Protein AF-A0A0W0YZQ9-F1 (afdb_monomer_lite)

Radius of gyration: 26.73 Å; chains: 1; bounding box: 66×62×94 Å

Structure (mmCIF, N/CA/C/O backbone):
data_AF-A0A0W0YZQ9-F1
#
_entry.id   AF-A0A0W0YZQ9-F1
#
loop_
_atom_site.group_PDB
_atom_site.id
_atom_site.type_symbol
_atom_site.label_atom_id
_atom_site.label_alt_id
_atom_site.label_comp_id
_atom_site.label_asym_id
_atom_site.label_entity_id
_atom_site.label_seq_id
_atom_site.pdbx_PDB_ins_code
_atom_site.Cartn_x
_atom_site.Cartn_y
_atom_site.Cartn_z
_atom_site.occupancy
_atom_site.B_iso_or_equiv
_atom_site.auth_seq_id
_atom_site.auth_comp_id
_atom_site.auth_asym_id
_atom_site.auth_atom_id
_atom_site.pdbx_PDB_model_num
ATOM 1 N N . MET A 1 1 ? 26.804 -12.528 19.135 1.00 34.50 1 MET A N 1
ATOM 2 C CA . MET A 1 1 ? 25.539 -12.558 18.373 1.00 34.50 1 MET A CA 1
ATOM 3 C C . MET A 1 1 ? 25.512 -13.865 17.592 1.00 34.50 1 MET A C 1
ATOM 5 O O . MET A 1 1 ? 26.188 -13.967 16.579 1.00 34.50 1 MET A O 1
ATOM 9 N N . GLN A 1 2 ? 24.876 -14.914 18.119 1.00 34.59 2 GLN A N 1
ATOM 10 C CA . GLN A 1 2 ? 24.667 -16.141 17.343 1.00 34.59 2 GLN A CA 1
ATOM 11 C C . GLN A 1 2 ? 23.458 -15.893 16.443 1.00 34.59 2 GLN A C 1
ATOM 13 O O . GLN A 1 2 ? 22.383 -15.589 16.950 1.00 34.59 2 GLN A O 1
ATOM 18 N N . ALA A 1 3 ? 23.655 -15.943 15.126 1.00 46.53 3 ALA A N 1
ATOM 19 C CA . ALA A 1 3 ? 22.552 -15.868 14.177 1.00 46.53 3 ALA A CA 1
ATOM 20 C C . ALA A 1 3 ? 21.591 -17.038 14.438 1.00 46.53 3 ALA A C 1
ATOM 22 O O . ALA A 1 3 ? 22.025 -18.193 14.493 1.00 46.53 3 ALA A O 1
ATOM 23 N N . ASP A 1 4 ? 20.309 -16.727 14.636 1.00 61.75 4 ASP A N 1
ATOM 24 C CA . ASP A 1 4 ? 19.270 -17.720 14.893 1.00 61.75 4 ASP A CA 1
ATOM 25 C C . ASP A 1 4 ? 19.218 -18.721 13.722 1.00 61.75 4 ASP A C 1
ATOM 27 O O . ASP A 1 4 ? 19.360 -18.365 12.548 1.00 61.75 4 ASP A O 1
ATOM 31 N N . LYS A 1 5 ? 19.007 -20.001 14.034 1.00 60.22 5 LYS A N 1
ATOM 32 C CA . LYS A 1 5 ? 18.824 -21.084 13.059 1.00 60.22 5 LYS A CA 1
ATOM 33 C C . LYS A 1 5 ? 17.755 -20.723 12.021 1.00 60.22 5 LYS A C 1
ATOM 35 O O . LYS A 1 5 ? 17.887 -21.100 10.858 1.00 60.22 5 LYS A O 1
ATOM 40 N N . LYS A 1 6 ? 16.726 -19.965 12.421 1.00 59.31 6 LYS A N 1
ATOM 41 C CA . LYS A 1 6 ? 15.683 -19.440 11.525 1.00 59.31 6 LYS A CA 1
ATOM 42 C C . LYS A 1 6 ? 16.251 -18.519 10.436 1.00 59.31 6 LYS A C 1
ATOM 44 O O . LYS A 1 6 ? 15.905 -18.681 9.268 1.00 59.31 6 LYS A O 1
ATOM 49 N N . THR A 1 7 ? 17.175 -17.624 10.786 1.00 59.84 7 THR A N 1
ATOM 50 C CA . THR A 1 7 ? 17.817 -16.680 9.855 1.00 59.84 7 THR A CA 1
ATOM 51 C C . THR A 1 7 ? 18.634 -17.409 8.786 1.00 59.84 7 THR A C 1
ATOM 53 O O . THR A 1 7 ? 18.554 -17.071 7.606 1.00 59.84 7 THR A O 1
ATOM 56 N N . TRP A 1 8 ? 19.367 -18.461 9.166 1.00 63.31 8 TRP A N 1
ATOM 57 C CA . TRP A 1 8 ? 20.135 -19.278 8.217 1.00 63.31 8 TRP A CA 1
ATOM 58 C C . TRP A 1 8 ? 19.256 -20.084 7.263 1.00 63.31 8 TRP A C 1
ATOM 60 O O . TRP A 1 8 ? 19.594 -20.212 6.089 1.00 63.31 8 TRP A O 1
ATOM 70 N N . VAL A 1 9 ? 18.121 -20.601 7.741 1.00 64.88 9 VAL A N 1
ATOM 71 C CA . VAL A 1 9 ? 17.151 -21.303 6.887 1.00 64.88 9 VAL A CA 1
ATOM 72 C C . VAL A 1 9 ? 16.565 -20.350 5.845 1.00 64.88 9 VAL A C 1
ATOM 74 O O . VAL A 1 9 ? 16.482 -20.717 4.676 1.00 64.88 9 VAL A O 1
ATOM 77 N N . VAL A 1 10 ? 16.233 -19.114 6.229 1.00 62.34 10 VAL A N 1
ATOM 78 C CA . VAL A 1 10 ? 15.748 -18.088 5.291 1.00 62.34 10 VAL A CA 1
ATOM 79 C C . VAL A 1 10 ? 16.816 -17.722 4.258 1.00 62.34 10 VAL A C 1
ATOM 81 O O . VAL A 1 10 ? 16.522 -17.666 3.065 1.00 62.34 10 VAL A O 1
ATOM 84 N N . ALA A 1 11 ? 18.060 -17.509 4.691 1.00 63.03 11 ALA A N 1
ATOM 85 C CA . ALA A 1 11 ? 19.163 -17.197 3.785 1.00 63.03 11 ALA A CA 1
ATOM 86 C C . ALA A 1 11 ? 19.431 -18.349 2.800 1.00 63.03 11 ALA A C 1
ATOM 88 O O . ALA A 1 11 ? 19.593 -18.111 1.605 1.00 63.03 11 ALA A O 1
ATOM 89 N N . LEU A 1 12 ? 19.406 -19.600 3.275 1.00 67.12 12 LEU A N 1
ATOM 90 C CA . LEU A 1 12 ? 19.560 -20.791 2.437 1.00 67.12 12 LEU A CA 1
ATOM 91 C C . LEU A 1 12 ? 18.427 -20.915 1.413 1.00 67.12 12 LEU A C 1
ATOM 93 O O . LEU A 1 12 ? 18.679 -21.230 0.253 1.00 67.12 12 LEU A O 1
ATOM 97 N N . ILE A 1 13 ? 17.191 -20.627 1.822 1.00 67.75 13 ILE A N 1
ATOM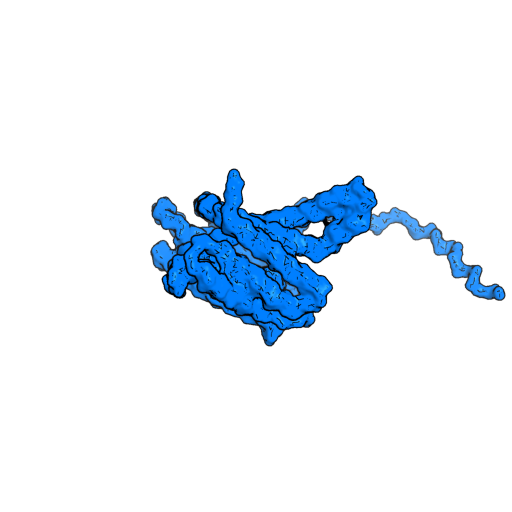 98 C CA . ILE A 1 13 ? 16.046 -20.553 0.917 1.00 67.75 13 ILE A CA 1
ATOM 99 C C . ILE A 1 13 ? 16.277 -19.474 -0.149 1.00 67.75 13 ILE A C 1
ATOM 101 O O . ILE A 1 13 ? 16.127 -19.759 -1.333 1.00 67.75 13 ILE A O 1
ATOM 105 N N . GLY A 1 14 ? 16.703 -18.270 0.243 1.00 64.06 14 GLY A N 1
ATOM 106 C CA . GLY A 1 14 ? 17.034 -17.195 -0.694 1.00 64.06 14 GLY A CA 1
ATOM 107 C C . GLY A 1 14 ? 18.094 -17.606 -1.721 1.00 64.06 14 GLY A C 1
ATOM 108 O O . GLY A 1 14 ? 17.944 -17.313 -2.904 1.00 64.06 14 GLY A O 1
ATOM 109 N N . VAL A 1 15 ? 19.118 -18.355 -1.295 1.00 67.38 15 VAL A N 1
ATOM 110 C CA . VAL A 1 15 ? 20.154 -18.916 -2.180 1.00 67.38 15 VAL A CA 1
ATOM 111 C C . VAL A 1 15 ? 19.581 -19.954 -3.141 1.00 67.38 15 VAL A C 1
ATOM 113 O O . VAL A 1 15 ? 19.815 -19.848 -4.341 1.00 67.38 15 VAL A O 1
ATOM 116 N N . ILE A 1 16 ? 18.817 -20.934 -2.645 1.00 69.50 16 ILE A N 1
ATOM 117 C CA . ILE A 1 16 ? 18.182 -21.957 -3.491 1.00 69.50 16 ILE A CA 1
ATOM 118 C C . ILE A 1 16 ? 17.328 -21.274 -4.553 1.00 69.50 16 ILE A C 1
ATOM 120 O O . ILE A 1 16 ? 17.437 -21.577 -5.735 1.00 69.50 16 ILE A O 1
ATOM 124 N N . VAL A 1 17 ? 16.518 -20.305 -4.151 1.00 67.06 17 VAL A N 1
ATOM 125 C CA . VAL A 1 17 ? 15.610 -19.638 -5.070 1.00 67.06 17 VAL A CA 1
ATOM 126 C C . VAL A 1 17 ? 16.352 -18.761 -6.082 1.00 67.06 17 VAL A C 1
ATOM 128 O O . VAL A 1 17 ? 15.996 -18.765 -7.258 1.00 67.06 17 VAL A O 1
ATOM 131 N N . ALA A 1 18 ? 17.416 -18.070 -5.670 1.00 66.00 18 ALA A N 1
ATOM 132 C CA . ALA A 1 18 ? 18.263 -17.319 -6.589 1.00 66.00 18 ALA A CA 1
ATOM 133 C C . ALA A 1 18 ? 18.949 -18.233 -7.618 1.00 66.00 18 ALA A C 1
ATOM 135 O O . ALA A 1 18 ? 19.001 -17.890 -8.795 1.00 66.00 18 ALA A O 1
ATOM 136 N N . LEU A 1 19 ? 19.415 -19.416 -7.205 1.00 68.62 19 LEU A N 1
ATOM 137 C CA . LEU A 1 19 ? 19.998 -20.409 -8.112 1.00 68.62 19 LEU A CA 1
ATOM 138 C C . LEU A 1 19 ? 18.973 -20.937 -9.119 1.00 68.62 19 LEU A C 1
ATOM 140 O O . LEU A 1 19 ? 19.296 -21.074 -10.294 1.00 68.62 19 LEU A O 1
ATOM 144 N N . ILE A 1 20 ? 17.740 -21.198 -8.679 1.00 68.75 20 ILE A N 1
ATOM 145 C CA . ILE A 1 20 ? 16.656 -21.660 -9.552 1.00 68.75 20 ILE A CA 1
ATOM 146 C C . ILE A 1 20 ? 16.250 -20.547 -10.540 1.00 68.75 20 ILE A C 1
ATOM 148 O O . ILE A 1 20 ? 16.081 -20.825 -11.723 1.00 68.75 20 ILE A O 1
ATOM 152 N N . TYR A 1 21 ? 16.168 -19.286 -10.094 1.00 67.44 21 TYR A N 1
ATOM 153 C CA . TYR A 1 21 ? 15.910 -18.132 -10.967 1.00 67.44 21 TYR A CA 1
ATOM 154 C C . TYR A 1 21 ? 17.019 -17.929 -12.007 1.00 67.44 21 TYR A C 1
ATOM 156 O O . TYR A 1 21 ? 16.745 -17.680 -13.176 1.00 67.44 21 TYR A O 1
ATOM 164 N N . VAL A 1 22 ? 18.284 -18.051 -11.597 1.00 66.38 22 VAL A N 1
ATOM 165 C CA . VAL A 1 22 ? 19.427 -17.958 -12.512 1.00 66.38 22 VAL A CA 1
ATOM 166 C C . VAL A 1 22 ? 19.432 -19.107 -13.509 1.00 66.38 22 VAL A C 1
ATOM 168 O O . VAL A 1 22 ? 19.624 -18.860 -14.695 1.00 66.38 22 VAL A O 1
ATOM 171 N N . ALA A 1 23 ? 19.204 -20.342 -13.057 1.00 65.31 23 ALA A N 1
ATOM 172 C CA . ALA A 1 23 ? 19.120 -21.498 -13.943 1.00 65.31 23 ALA A CA 1
ATOM 173 C C . ALA A 1 23 ? 18.027 -21.301 -14.999 1.00 65.31 23 ALA A C 1
ATOM 175 O O . ALA A 1 23 ? 18.260 -21.584 -16.167 1.00 65.31 23 ALA A O 1
ATOM 176 N N . ASP A 1 24 ? 16.881 -20.747 -14.607 1.00 67.44 24 ASP A N 1
ATOM 177 C CA . ASP A 1 24 ? 15.819 -20.400 -15.542 1.00 67.44 24 ASP A CA 1
ATOM 178 C C . ASP A 1 24 ? 16.241 -19.339 -16.566 1.00 67.44 24 ASP A C 1
ATOM 180 O O . ASP A 1 24 ? 16.160 -19.550 -17.776 1.00 67.44 24 ASP A O 1
ATOM 184 N N . ALA A 1 25 ? 16.769 -18.215 -16.073 1.00 63.66 25 ALA A N 1
ATOM 185 C CA . ALA A 1 25 ? 17.209 -17.105 -16.907 1.00 63.66 25 ALA A CA 1
ATOM 186 C C . ALA A 1 25 ? 18.326 -17.506 -17.886 1.00 63.66 25 ALA A C 1
ATOM 188 O O . ALA A 1 25 ? 18.402 -16.955 -18.979 1.00 63.66 25 ALA A O 1
ATOM 189 N N . MET A 1 26 ? 19.193 -18.453 -17.509 1.00 62.22 26 MET A N 1
ATOM 190 C CA . MET A 1 26 ? 20.260 -18.965 -18.378 1.00 62.22 26 MET A CA 1
ATOM 191 C C . MET A 1 26 ? 19.780 -20.015 -19.382 1.00 62.22 26 MET A C 1
ATOM 193 O O . MET A 1 26 ? 20.421 -20.186 -20.415 1.00 62.22 26 MET A O 1
ATOM 197 N N . LEU A 1 27 ? 18.698 -20.735 -19.083 1.00 63.75 27 LEU A N 1
ATOM 198 C CA . LEU A 1 27 ? 18.147 -21.770 -19.961 1.00 63.75 27 LEU A CA 1
ATOM 199 C C . LEU A 1 27 ? 17.046 -21.235 -20.891 1.00 63.75 27 LEU A C 1
ATOM 201 O O . LEU A 1 27 ? 16.502 -22.013 -21.671 1.00 63.75 27 LEU A O 1
ATOM 205 N N . GLU A 1 28 ? 16.715 -19.938 -20.800 1.00 61.34 28 GLU A N 1
ATOM 206 C CA . GLU A 1 28 ? 15.609 -19.284 -21.525 1.00 61.34 28 GLU A CA 1
ATOM 207 C C . GLU A 1 28 ? 14.279 -20.043 -21.383 1.00 61.34 28 GLU A C 1
ATOM 209 O O . GLU A 1 28 ? 13.400 -20.001 -22.245 1.00 61.34 28 GLU A O 1
ATOM 214 N N . LEU A 1 29 ? 14.116 -20.767 -20.274 1.00 57.78 29 LEU A N 1
ATOM 215 C CA . LEU A 1 29 ? 12.948 -21.592 -20.026 1.00 57.78 29 LEU A CA 1
ATOM 216 C C . LEU A 1 29 ? 11.826 -20.703 -19.500 1.00 57.78 29 LEU A C 1
ATOM 218 O O . LEU A 1 29 ? 11.385 -20.911 -18.388 1.00 57.78 29 LEU A O 1
ATOM 222 N N . GLU A 1 30 ? 11.285 -19.768 -20.287 1.00 55.53 30 GLU A N 1
ATOM 223 C CA . GLU A 1 30 ? 10.232 -18.817 -19.854 1.00 55.53 30 GLU A CA 1
ATOM 224 C C . GLU A 1 30 ? 9.111 -19.458 -18.995 1.00 55.53 30 GLU A C 1
ATOM 226 O O . GLU A 1 30 ? 8.541 -18.826 -18.108 1.00 55.53 30 GLU A O 1
ATOM 231 N N . SER A 1 31 ? 8.843 -20.752 -19.212 1.00 52.88 31 SER A N 1
ATOM 232 C CA . SER A 1 31 ? 7.985 -21.621 -18.401 1.00 52.88 31 SER A CA 1
ATOM 233 C C . SER A 1 31 ? 8.349 -21.811 -16.906 1.00 52.88 31 SER A C 1
ATOM 235 O O . SER A 1 31 ? 7.460 -22.096 -16.101 1.00 52.88 31 SER A O 1
ATOM 237 N N . PHE A 1 32 ? 9.615 -21.699 -16.499 1.00 52.09 32 PHE A N 1
ATOM 238 C CA . PHE A 1 32 ? 10.093 -22.020 -15.153 1.00 52.09 32 PHE A CA 1
ATOM 239 C C . PHE A 1 32 ? 10.020 -20.808 -14.220 1.00 52.09 32 PHE A C 1
ATOM 241 O O . PHE A 1 32 ? 9.746 -21.003 -13.037 1.00 52.09 32 PHE A O 1
ATOM 248 N N . ILE A 1 33 ? 10.090 -19.567 -14.728 1.00 56.03 33 ILE A N 1
ATOM 249 C CA . ILE A 1 33 ? 9.722 -18.336 -13.995 1.00 56.03 33 ILE A CA 1
ATOM 250 C C . ILE A 1 33 ? 8.353 -18.518 -13.319 1.00 56.03 33 ILE A C 1
ATOM 252 O O . ILE A 1 33 ? 8.163 -18.079 -12.185 1.00 56.03 33 ILE A O 1
ATOM 256 N N . PHE A 1 34 ? 7.420 -19.245 -13.947 1.00 54.91 34 PHE A N 1
ATOM 257 C CA . PHE A 1 34 ? 6.090 -19.539 -13.394 1.00 54.91 34 PHE A CA 1
ATOM 258 C C . PHE A 1 34 ? 6.078 -20.548 -12.242 1.00 54.91 34 PHE A C 1
ATOM 260 O O . PHE A 1 34 ? 5.062 -20.679 -11.569 1.00 54.91 34 PHE A O 1
ATOM 267 N N . VAL A 1 35 ? 7.179 -21.251 -11.994 1.00 53.91 35 VAL A N 1
ATOM 268 C CA . VAL A 1 35 ? 7.390 -22.098 -10.811 1.00 53.91 35 VAL A CA 1
ATOM 269 C C . VAL A 1 35 ? 8.206 -21.328 -9.775 1.00 53.91 35 VAL A C 1
ATOM 271 O O . VAL A 1 35 ? 7.839 -21.285 -8.603 1.00 53.91 35 VAL A O 1
ATOM 274 N N . VAL A 1 36 ? 9.270 -20.650 -10.210 1.00 60.22 36 VAL A N 1
ATOM 275 C CA . VAL A 1 36 ? 10.179 -19.890 -9.342 1.00 60.22 36 VAL A CA 1
ATOM 276 C C . VAL A 1 36 ? 9.469 -18.750 -8.638 1.00 60.22 36 VAL A C 1
ATOM 278 O O . VAL A 1 36 ? 9.679 -18.535 -7.451 1.00 60.22 36 VAL A O 1
ATOM 281 N N . PHE A 1 37 ? 8.604 -18.030 -9.339 1.00 65.19 37 PHE A N 1
ATOM 282 C CA . PHE A 1 37 ? 7.939 -16.844 -8.824 1.00 65.19 37 PHE A CA 1
ATOM 283 C C . PHE A 1 37 ? 6.867 -17.123 -7.758 1.00 65.19 37 PHE A C 1
ATOM 285 O O . PHE A 1 37 ? 6.907 -16.496 -6.698 1.00 65.19 37 PHE A O 1
ATOM 292 N N . PRO A 1 38 ? 5.936 -18.076 -7.940 1.00 61.69 38 PRO A N 1
ATOM 293 C CA . PRO A 1 38 ? 5.066 -18.488 -6.845 1.00 61.69 38 PRO A CA 1
ATOM 294 C C . PRO A 1 38 ? 5.829 -19.170 -5.703 1.00 61.69 38 PRO A C 1
ATOM 296 O O . PRO A 1 38 ? 5.443 -19.017 -4.549 1.00 61.69 38 PRO A O 1
ATOM 299 N N . VAL A 1 39 ? 6.945 -19.855 -5.965 1.00 62.31 39 VAL A N 1
ATOM 300 C CA . VAL A 1 39 ? 7.809 -20.352 -4.883 1.00 62.31 39 VAL A CA 1
ATOM 301 C C . VAL A 1 39 ? 8.454 -19.181 -4.125 1.00 62.31 39 VAL A C 1
ATOM 303 O O . VAL A 1 39 ? 8.371 -19.149 -2.904 1.00 62.31 39 VAL A O 1
ATOM 306 N N . LEU A 1 40 ? 8.987 -18.168 -4.814 1.00 65.69 40 LEU A N 1
ATOM 307 C CA . LEU A 1 40 ? 9.531 -16.922 -4.248 1.00 65.69 40 LEU A CA 1
ATOM 308 C C . LEU A 1 40 ? 8.522 -16.212 -3.342 1.00 65.69 40 LEU A C 1
ATOM 310 O O . LEU A 1 40 ? 8.810 -15.922 -2.183 1.00 65.69 40 LEU A O 1
ATOM 314 N N . VAL A 1 41 ? 7.336 -15.930 -3.881 1.00 71.00 41 VAL A N 1
ATOM 315 C CA . VAL A 1 41 ? 6.275 -15.198 -3.180 1.00 71.00 41 VAL A CA 1
ATOM 316 C C . VAL A 1 41 ? 5.688 -16.050 -2.055 1.00 71.00 41 VAL A C 1
ATOM 318 O O . VAL A 1 41 ? 5.433 -15.544 -0.965 1.00 71.00 41 VAL A O 1
ATOM 321 N N . GLY A 1 42 ? 5.541 -17.357 -2.270 1.00 65.12 42 GLY A N 1
ATOM 322 C CA . GLY A 1 42 ? 5.069 -18.286 -1.249 1.00 65.12 42 GLY A CA 1
ATOM 323 C C . GLY A 1 42 ? 6.064 -18.422 -0.102 1.00 65.12 42 GLY A C 1
ATOM 324 O O . GLY A 1 42 ? 5.676 -18.478 1.060 1.00 65.12 42 GLY A O 1
ATOM 325 N N . LEU A 1 43 ? 7.359 -18.398 -0.393 1.00 68.56 43 LEU A N 1
ATOM 326 C CA . LEU A 1 43 ? 8.392 -18.393 0.633 1.00 68.56 43 LEU A CA 1
ATOM 327 C C . LEU A 1 43 ? 8.450 -17.051 1.356 1.00 68.56 43 LEU A C 1
ATOM 329 O O . LEU A 1 43 ? 8.495 -17.055 2.577 1.00 68.56 43 LEU A O 1
ATOM 333 N N . LEU A 1 44 ? 8.345 -15.915 0.657 1.00 68.25 44 LEU A N 1
ATOM 334 C CA . LEU A 1 44 ? 8.200 -14.599 1.293 1.00 68.25 44 LEU A CA 1
ATOM 335 C C . LEU A 1 44 ? 7.060 -14.611 2.322 1.00 68.25 44 LEU A C 1
ATOM 337 O O . LEU A 1 44 ? 7.243 -14.191 3.466 1.00 68.25 44 LEU A O 1
ATOM 341 N N . PHE A 1 45 ? 5.904 -15.147 1.927 1.00 72.31 45 PHE A N 1
ATOM 342 C CA . PHE A 1 45 ? 4.748 -15.261 2.806 1.00 72.31 45 PHE A CA 1
ATOM 343 C C . PHE A 1 45 ? 5.047 -16.211 3.952 1.00 72.31 45 PHE A C 1
ATOM 345 O O . PHE A 1 45 ? 4.941 -15.799 5.092 1.00 72.31 45 PHE A O 1
ATOM 352 N N . ALA A 1 46 ? 5.507 -17.436 3.704 1.00 65.75 46 ALA A N 1
ATOM 353 C CA . ALA A 1 46 ? 5.800 -18.391 4.773 1.00 65.75 46 ALA A CA 1
ATOM 354 C C . ALA A 1 46 ? 6.830 -17.865 5.790 1.00 65.75 46 ALA A C 1
ATOM 356 O O . ALA A 1 46 ? 6.698 -18.119 6.984 1.00 65.75 46 ALA A O 1
ATOM 357 N N . LEU A 1 47 ? 7.834 -17.120 5.328 1.00 66.00 47 LEU A N 1
ATOM 358 C CA . LEU A 1 47 ? 8.914 -16.606 6.164 1.00 66.00 47 LEU A CA 1
ATOM 359 C C . LEU A 1 47 ? 8.474 -15.429 7.036 1.00 66.00 47 LEU A C 1
ATOM 361 O O . LEU A 1 47 ? 8.959 -15.293 8.149 1.00 66.00 47 LEU A O 1
ATOM 365 N N . SER A 1 48 ? 7.529 -14.605 6.579 1.00 63.69 48 SER A N 1
ATOM 366 C CA . SER A 1 48 ? 7.008 -13.443 7.329 1.00 63.69 48 SER A CA 1
ATOM 367 C C . SER A 1 48 ? 6.279 -13.747 8.648 1.00 63.69 48 SER A C 1
ATOM 369 O O . SER A 1 48 ? 5.806 -12.822 9.308 1.00 63.69 48 SER A O 1
ATOM 371 N N . TYR A 1 49 ? 6.224 -15.012 9.070 1.00 67.44 49 TYR A N 1
ATOM 372 C CA . TYR A 1 49 ? 5.567 -15.453 10.298 1.00 67.44 49 TYR A CA 1
ATOM 373 C C . TYR A 1 49 ? 6.560 -15.945 11.340 1.00 67.44 49 TYR A C 1
ATOM 375 O O . TYR A 1 49 ? 7.426 -16.772 11.056 1.00 67.44 49 TYR A O 1
ATOM 383 N N . ASP A 1 50 ? 6.326 -15.557 12.592 1.00 60.31 50 ASP A N 1
ATOM 384 C CA . ASP A 1 50 ? 7.030 -16.113 13.744 1.00 60.31 50 ASP A CA 1
ATOM 385 C C . ASP A 1 50 ? 6.246 -17.287 14.377 1.00 60.31 50 ASP A C 1
ATOM 387 O O . ASP A 1 50 ? 5.765 -17.228 15.505 1.00 60.31 50 ASP A O 1
ATOM 391 N N . GLY A 1 51 ? 6.110 -18.394 13.633 1.00 56.88 51 GLY A N 1
ATOM 392 C CA . GLY A 1 51 ? 5.868 -19.730 14.204 1.00 56.88 51 GLY A CA 1
ATOM 393 C C . GLY A 1 51 ? 4.438 -20.319 14.289 1.00 56.88 51 GLY A C 1
ATOM 394 O O . GLY A 1 51 ? 3.426 -19.662 14.082 1.00 56.88 51 GLY A O 1
ATOM 395 N N . LYS A 1 52 ? 4.450 -21.627 14.640 1.00 48.56 52 LYS A N 1
ATOM 396 C CA . LYS A 1 52 ? 3.412 -22.688 14.780 1.00 48.56 52 LYS A CA 1
ATOM 397 C C . LYS A 1 52 ? 2.564 -23.019 13.531 1.00 48.56 52 LYS A C 1
ATOM 399 O O . LYS A 1 52 ? 1.958 -22.168 12.905 1.00 48.56 52 LYS A O 1
ATOM 404 N N . ASN A 1 53 ? 2.493 -24.323 13.221 1.00 53.75 53 ASN A N 1
ATOM 405 C CA . ASN A 1 53 ? 1.899 -24.939 12.017 1.00 53.75 53 ASN A CA 1
ATOM 406 C C . ASN A 1 53 ? 2.617 -24.628 10.694 1.00 53.75 53 ASN A C 1
ATOM 408 O O . ASN A 1 53 ? 1.992 -24.339 9.674 1.00 53.75 53 ASN A O 1
ATOM 412 N N . ASN A 1 54 ? 3.943 -24.796 10.700 1.00 67.62 54 ASN A N 1
ATOM 413 C CA . ASN A 1 54 ? 4.823 -24.524 9.560 1.00 67.62 54 ASN A CA 1
ATOM 414 C C . ASN A 1 54 ? 4.371 -25.188 8.249 1.00 67.62 54 ASN A C 1
ATOM 416 O O . ASN A 1 54 ? 4.549 -24.592 7.195 1.00 67.62 54 ASN A O 1
ATOM 420 N N . LEU A 1 55 ? 3.776 -26.389 8.288 1.00 70.06 55 LEU A N 1
ATOM 421 C CA . LEU A 1 55 ? 3.349 -27.080 7.065 1.00 70.06 55 LEU A CA 1
ATOM 422 C C . LEU A 1 55 ? 2.080 -26.472 6.455 1.00 70.06 55 LEU A C 1
ATOM 424 O O . LEU A 1 55 ? 2.047 -26.229 5.254 1.00 70.06 55 LEU A O 1
ATOM 428 N N . GLN A 1 56 ? 1.049 -26.212 7.267 1.00 74.38 56 GLN A N 1
ATOM 429 C CA . GLN A 1 56 ? -0.187 -25.579 6.793 1.00 74.38 56 GLN A CA 1
ATOM 430 C C . GLN A 1 56 ? 0.101 -24.171 6.274 1.00 74.38 56 GLN A C 1
ATOM 432 O O . GLN A 1 56 ? -0.422 -23.793 5.231 1.00 74.38 56 GLN A O 1
ATOM 437 N N . LEU A 1 57 ? 0.952 -23.428 6.985 1.00 76.81 57 LEU A N 1
ATOM 438 C CA . LEU A 1 57 ? 1.404 -22.107 6.577 1.00 76.81 57 LEU A CA 1
ATOM 439 C C . LEU A 1 57 ? 2.186 -22.161 5.261 1.00 76.81 57 LEU A C 1
ATOM 441 O O . LEU A 1 57 ? 1.889 -21.413 4.343 1.00 76.81 57 LEU A O 1
ATOM 445 N N . LEU A 1 58 ? 3.159 -23.066 5.140 1.00 76.88 58 LEU A N 1
ATOM 446 C CA . LEU A 1 58 ? 3.928 -23.223 3.907 1.00 76.88 58 LEU A CA 1
ATOM 447 C C . LEU A 1 58 ? 3.015 -23.586 2.729 1.00 76.88 58 LEU A C 1
ATOM 449 O O . LEU A 1 58 ? 3.118 -22.986 1.662 1.00 76.88 58 LEU A O 1
ATOM 453 N N . ALA A 1 59 ? 2.097 -24.533 2.930 1.00 77.38 59 ALA A N 1
ATOM 454 C CA . ALA A 1 59 ? 1.162 -24.969 1.901 1.00 77.38 59 ALA A CA 1
ATOM 455 C C . ALA A 1 59 ? 0.196 -23.850 1.484 1.00 77.38 59 ALA A C 1
ATOM 457 O O . ALA A 1 59 ? 0.004 -23.633 0.288 1.00 77.38 59 ALA A O 1
ATOM 458 N N . SER A 1 60 ? -0.384 -23.114 2.439 1.00 83.06 60 SER A N 1
ATOM 459 C CA . SER A 1 60 ? -1.280 -21.993 2.140 1.00 83.06 60 SER A CA 1
ATOM 460 C C . SER A 1 60 ? -0.531 -20.839 1.474 1.00 83.06 60 SER A C 1
ATOM 462 O O . SER A 1 60 ? -1.043 -20.277 0.513 1.00 83.06 60 SER A O 1
ATOM 464 N N . SER A 1 61 ? 0.695 -20.528 1.903 1.00 83.88 61 SER A N 1
ATOM 465 C CA . SER A 1 61 ? 1.539 -19.516 1.268 1.00 83.88 61 SER A CA 1
ATOM 466 C C . SER A 1 61 ? 1.868 -19.866 -0.180 1.00 83.88 61 SER A C 1
ATOM 468 O O . SER A 1 61 ? 1.721 -19.020 -1.058 1.00 83.88 61 SER A O 1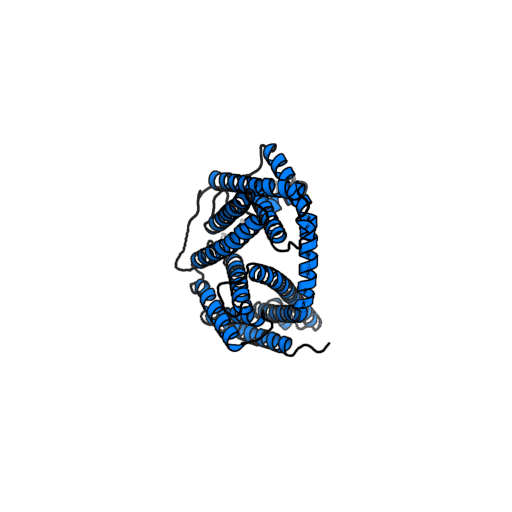
ATOM 470 N N . ILE A 1 62 ? 2.277 -21.113 -0.449 1.00 78.81 62 ILE A N 1
ATOM 471 C CA . ILE A 1 62 ? 2.542 -21.588 -1.815 1.00 78.81 62 ILE A CA 1
ATOM 472 C C . ILE A 1 62 ? 1.259 -21.537 -2.643 1.00 78.81 62 ILE A C 1
ATOM 474 O O . ILE A 1 62 ? 1.283 -21.055 -3.770 1.00 78.81 62 ILE A O 1
ATOM 478 N N . PHE A 1 63 ? 0.127 -21.980 -2.091 1.00 81.62 63 PHE A N 1
ATOM 479 C CA . PHE A 1 63 ? -1.158 -21.918 -2.784 1.00 81.62 63 PHE A CA 1
ATOM 480 C C . PHE A 1 63 ? -1.552 -20.480 -3.143 1.00 81.62 63 PHE A C 1
ATOM 482 O O . PHE A 1 63 ? -1.892 -20.199 -4.290 1.00 81.62 63 PHE A O 1
ATOM 489 N N . VAL A 1 64 ? -1.467 -19.549 -2.192 1.00 85.62 64 VAL A N 1
ATOM 490 C CA . VAL A 1 64 ? -1.777 -18.136 -2.436 1.00 85.62 64 VAL A CA 1
ATOM 491 C C . VAL A 1 64 ? -0.818 -17.547 -3.466 1.00 85.62 64 VAL A C 1
ATOM 493 O O . VAL A 1 64 ? -1.251 -16.844 -4.375 1.00 85.62 64 VAL A O 1
ATOM 496 N N . ALA A 1 65 ? 0.468 -17.868 -3.383 1.00 82.25 65 ALA A N 1
ATOM 497 C CA . ALA A 1 65 ? 1.449 -17.411 -4.351 1.00 82.25 65 ALA A CA 1
ATOM 498 C C . ALA A 1 65 ? 1.204 -17.977 -5.757 1.00 82.25 65 ALA A C 1
ATOM 500 O O . ALA A 1 65 ? 1.331 -17.245 -6.736 1.00 82.25 65 ALA A O 1
ATOM 501 N N . LEU A 1 66 ? 0.771 -19.238 -5.871 1.00 78.44 66 LEU A N 1
ATOM 502 C CA . LEU A 1 66 ? 0.320 -19.832 -7.132 1.00 78.44 66 LEU A CA 1
ATOM 503 C C . LEU A 1 66 ? -0.861 -19.050 -7.710 1.00 78.44 66 LEU A C 1
ATOM 505 O O . LEU A 1 66 ? -0.812 -18.661 -8.876 1.00 78.44 66 LEU A O 1
ATOM 509 N N . VAL A 1 67 ? -1.877 -18.742 -6.898 1.00 82.62 67 VAL A N 1
ATOM 510 C CA . VAL A 1 67 ? -3.016 -17.912 -7.326 1.00 82.62 67 VAL A CA 1
ATOM 511 C C . VAL A 1 67 ? -2.541 -16.537 -7.802 1.00 82.62 67 VAL A C 1
ATOM 513 O O . VAL A 1 67 ? -2.947 -16.093 -8.879 1.00 82.62 67 VAL A O 1
ATOM 516 N N . LEU A 1 68 ? -1.647 -15.892 -7.049 1.00 81.38 68 LEU A N 1
ATOM 517 C CA . LEU A 1 68 ? -1.059 -14.594 -7.386 1.00 81.38 68 LEU A CA 1
ATOM 518 C C . LEU A 1 68 ? -0.193 -14.634 -8.648 1.00 81.38 68 LEU A C 1
ATOM 520 O O . LEU A 1 68 ? -0.084 -13.618 -9.319 1.00 81.38 68 LEU A O 1
ATOM 524 N N . SER A 1 69 ? 0.379 -15.780 -9.014 1.00 76.19 69 SER A N 1
ATOM 525 C CA . SER A 1 69 ? 1.206 -15.919 -10.220 1.00 76.19 69 SER A CA 1
ATOM 526 C C . SER A 1 69 ? 0.404 -16.062 -11.522 1.00 76.19 69 SER A C 1
ATOM 528 O O . SER A 1 69 ? 0.948 -15.835 -12.600 1.00 76.19 69 SER A O 1
ATOM 530 N N . VAL A 1 70 ? -0.895 -16.386 -11.464 1.00 74.56 70 VAL A N 1
ATOM 531 C CA . VAL A 1 70 ? -1.736 -16.578 -12.667 1.00 74.56 70 VAL A CA 1
ATOM 532 C C . VAL A 1 70 ? -1.754 -15.356 -13.602 1.00 74.56 70 VAL A C 1
ATOM 534 O O . VAL A 1 70 ? -1.604 -15.549 -14.809 1.00 74.56 70 VAL A O 1
ATOM 537 N N . PRO A 1 71 ? -1.874 -14.104 -13.114 1.00 69.69 71 PRO A N 1
ATOM 538 C CA . PRO A 1 71 ? -1.793 -12.913 -13.959 1.00 69.69 71 PRO A CA 1
ATOM 539 C C . PRO A 1 71 ? -0.461 -12.753 -14.717 1.00 69.69 71 PRO A C 1
ATOM 541 O O . PRO A 1 71 ? -0.410 -12.080 -15.742 1.00 69.69 71 PRO A O 1
ATOM 544 N N . PHE A 1 72 ? 0.625 -13.395 -14.267 1.00 63.88 72 PHE A N 1
ATOM 545 C CA . PHE A 1 72 ? 1.914 -13.367 -14.965 1.00 63.88 72 PHE A CA 1
ATOM 546 C C . PHE A 1 72 ? 1.968 -14.283 -16.203 1.00 63.88 72 PHE A C 1
ATOM 548 O O . PHE A 1 72 ? 2.870 -14.113 -17.015 1.00 63.88 72 PHE A O 1
ATOM 555 N N . ARG A 1 73 ? 1.002 -15.199 -16.383 1.00 55.81 73 ARG A N 1
ATOM 556 C CA . ARG A 1 73 ? 1.081 -16.397 -17.248 1.00 55.81 73 ARG A CA 1
ATOM 557 C C . ARG A 1 73 ? 1.051 -16.185 -18.777 1.00 55.81 73 ARG A C 1
ATOM 559 O O . ARG A 1 73 ? 1.037 -17.177 -19.491 1.00 55.81 73 ARG A O 1
ATOM 566 N N . VAL A 1 74 ? 1.008 -14.971 -19.330 1.00 51.75 74 VAL A N 1
ATOM 567 C CA . VAL A 1 74 ? 0.821 -14.822 -20.794 1.00 51.75 74 VAL A CA 1
ATOM 568 C C . VAL A 1 74 ? 1.749 -13.786 -21.410 1.00 51.75 74 VAL A C 1
ATOM 570 O O . VAL A 1 74 ? 1.801 -12.641 -20.946 1.00 51.75 74 VAL A O 1
ATOM 573 N N . ASP A 1 75 ? 2.432 -14.272 -22.452 1.00 47.84 75 ASP A N 1
ATOM 574 C CA . ASP A 1 75 ? 3.191 -13.637 -23.527 1.00 47.84 75 ASP A CA 1
ATOM 575 C C . ASP A 1 75 ? 3.436 -12.135 -23.388 1.00 47.84 75 ASP A C 1
ATOM 577 O O . ASP A 1 75 ? 2.518 -11.307 -23.400 1.00 47.84 75 ASP A O 1
ATOM 581 N N . GLY A 1 76 ? 4.724 -11.779 -23.373 1.00 44.62 76 GLY A N 1
ATOM 582 C CA . GLY A 1 76 ? 5.255 -10.415 -23.290 1.00 44.62 76 GLY A CA 1
ATOM 583 C C . GLY A 1 76 ? 4.822 -9.445 -24.401 1.00 44.62 76 GLY A C 1
ATOM 584 O O . GLY A 1 76 ? 5.258 -8.299 -24.391 1.00 44.62 76 GLY A O 1
ATOM 585 N N . ASN A 1 77 ? 3.941 -9.863 -25.314 1.00 40.16 77 ASN A N 1
ATOM 586 C CA . ASN A 1 77 ? 3.384 -9.042 -26.389 1.00 40.16 77 ASN A CA 1
ATOM 587 C C . ASN A 1 77 ? 1.984 -8.482 -26.102 1.00 40.16 77 ASN A C 1
ATOM 589 O O . ASN A 1 77 ? 1.478 -7.677 -26.886 1.00 40.16 77 ASN A O 1
ATOM 593 N N . ALA A 1 78 ? 1.343 -8.845 -24.987 1.00 44.00 78 ALA A N 1
ATOM 594 C CA . ALA A 1 78 ? 0.141 -8.139 -24.563 1.00 44.00 78 ALA A CA 1
ATOM 595 C C . ALA A 1 78 ? 0.543 -6.720 -24.138 1.00 44.00 78 ALA A C 1
ATOM 597 O O . ALA A 1 78 ? 1.272 -6.541 -23.167 1.00 44.00 78 ALA A O 1
ATOM 598 N N . THR A 1 79 ? 0.085 -5.703 -24.869 1.00 43.00 79 THR A N 1
ATOM 599 C CA . THR A 1 79 ? 0.266 -4.278 -24.562 1.00 43.00 79 THR A CA 1
ATOM 600 C C . THR A 1 79 ? -0.268 -3.958 -23.159 1.00 43.00 79 THR A C 1
ATOM 602 O O . THR A 1 79 ? -1.427 -3.567 -22.996 1.00 43.00 79 THR A O 1
ATOM 605 N N . ARG A 1 80 ? 0.547 -4.170 -22.117 1.00 52.09 80 ARG A N 1
ATOM 606 C CA . ARG A 1 80 ? 0.160 -3.950 -20.720 1.00 52.09 80 ARG A CA 1
ATOM 607 C C . ARG A 1 80 ? 0.134 -2.444 -20.456 1.00 52.09 80 ARG A C 1
ATOM 609 O O . ARG A 1 80 ? 1.154 -1.823 -20.193 1.00 52.09 80 ARG A O 1
ATOM 616 N N . GLN A 1 81 ? -1.060 -1.855 -20.510 1.00 54.78 81 GLN A N 1
ATOM 617 C CA . GLN A 1 81 ? -1.323 -0.456 -20.123 1.00 54.78 81 GLN A CA 1
ATOM 618 C C . GLN A 1 81 ? -1.250 -0.218 -18.603 1.00 54.78 81 GLN A C 1
ATOM 620 O O . GLN A 1 81 ? -1.446 0.900 -18.126 1.00 54.78 81 GLN A O 1
ATOM 625 N N . ILE A 1 82 ? -1.011 -1.276 -17.830 1.00 60.84 82 ILE A N 1
ATOM 626 C CA . ILE A 1 82 ? -0.827 -1.258 -16.382 1.00 60.84 82 ILE A CA 1
ATOM 627 C C . ILE A 1 82 ? 0.630 -1.609 -16.132 1.00 60.84 82 ILE A C 1
ATOM 629 O O . ILE A 1 82 ? 1.081 -2.629 -16.644 1.00 60.84 82 ILE A O 1
ATOM 633 N N . ASN A 1 83 ? 1.354 -0.804 -15.348 1.00 64.56 83 ASN A N 1
ATOM 634 C CA . ASN A 1 83 ? 2.705 -1.161 -14.919 1.00 64.56 83 ASN A CA 1
ATOM 635 C C . ASN A 1 83 ? 2.608 -2.391 -13.994 1.00 64.56 83 ASN A C 1
ATOM 637 O O . ASN A 1 83 ? 2.180 -2.241 -12.841 1.00 64.56 83 ASN A O 1
ATOM 641 N N . PRO A 1 84 ? 2.970 -3.598 -14.472 1.00 64.69 84 PRO A N 1
ATOM 642 C CA . PRO A 1 84 ? 2.771 -4.810 -13.697 1.00 64.69 84 PRO A CA 1
ATOM 643 C C . PRO A 1 84 ? 3.655 -4.800 -12.451 1.00 64.69 84 PRO A C 1
ATOM 645 O O . PRO A 1 84 ? 3.224 -5.305 -11.428 1.00 64.69 84 PRO A O 1
ATOM 648 N N . GLY A 1 85 ? 4.827 -4.154 -12.478 1.00 65.62 85 GLY A N 1
ATOM 649 C CA . GLY A 1 85 ? 5.725 -4.086 -11.324 1.00 65.62 85 GLY A CA 1
ATOM 650 C C . GLY A 1 85 ? 5.094 -3.396 -10.112 1.00 65.62 85 GLY A C 1
ATOM 651 O O . GLY A 1 85 ? 5.205 -3.895 -8.995 1.00 65.62 85 GLY A O 1
ATOM 652 N N . ILE A 1 86 ? 4.370 -2.293 -10.320 1.00 69.31 86 ILE A N 1
ATOM 653 C CA . ILE A 1 86 ? 3.752 -1.529 -9.222 1.00 69.31 86 ILE A CA 1
ATOM 654 C C . ILE A 1 86 ? 2.486 -2.229 -8.715 1.00 69.31 86 ILE A C 1
ATOM 656 O O . ILE A 1 86 ? 2.365 -2.518 -7.526 1.00 69.31 86 ILE A O 1
ATOM 660 N N . PHE A 1 87 ? 1.544 -2.528 -9.612 1.00 73.69 87 PHE A N 1
ATOM 661 C CA . PHE A 1 87 ? 0.242 -3.082 -9.224 1.00 73.69 87 PHE A CA 1
ATOM 662 C C . PHE A 1 87 ? 0.347 -4.502 -8.678 1.00 73.69 87 PHE A C 1
ATOM 664 O O . PHE A 1 87 ? -0.374 -4.850 -7.745 1.00 73.69 87 PHE A O 1
ATOM 671 N N . TYR A 1 88 ? 1.275 -5.301 -9.204 1.00 78.50 88 TYR A N 1
ATOM 672 C CA . TYR A 1 88 ? 1.548 -6.617 -8.650 1.00 78.50 88 TYR A CA 1
ATOM 673 C C . TYR A 1 88 ? 2.143 -6.530 -7.245 1.00 78.50 88 TYR A C 1
ATOM 675 O O . TYR A 1 88 ? 1.693 -7.241 -6.354 1.00 78.50 88 TYR A O 1
ATOM 683 N N . SER A 1 89 ? 3.103 -5.629 -7.018 1.00 79.00 89 SER A N 1
ATOM 684 C CA . SER A 1 89 ? 3.703 -5.455 -5.689 1.00 79.00 89 SER A CA 1
ATOM 685 C C . SER A 1 89 ? 2.660 -5.031 -4.653 1.00 79.00 89 SER A C 1
ATOM 687 O O . SER A 1 89 ? 2.634 -5.575 -3.551 1.00 79.00 89 SER A O 1
ATOM 689 N N . ILE A 1 90 ? 1.747 -4.124 -5.024 1.00 83.38 90 ILE A N 1
ATOM 690 C CA . ILE A 1 90 ? 0.617 -3.717 -4.174 1.00 83.38 90 ILE A CA 1
ATOM 691 C C . ILE A 1 90 ? -0.311 -4.905 -3.900 1.00 83.38 90 ILE A C 1
ATOM 693 O O . ILE A 1 90 ? -0.684 -5.135 -2.752 1.00 83.38 90 ILE A O 1
ATOM 697 N N . LEU A 1 91 ? -0.658 -5.684 -4.927 1.00 87.19 91 LEU A N 1
ATOM 698 C CA . LEU A 1 91 ? -1.511 -6.862 -4.789 1.00 87.19 91 LEU A CA 1
ATOM 699 C C . LEU A 1 91 ? -0.895 -7.901 -3.840 1.00 87.19 91 LEU A C 1
ATOM 701 O O . LEU A 1 91 ? -1.565 -8.348 -2.911 1.00 87.19 91 LEU A O 1
ATOM 705 N N . VAL A 1 92 ? 0.378 -8.256 -4.046 1.00 85.19 92 VAL A N 1
ATOM 706 C CA . VAL A 1 92 ? 1.124 -9.184 -3.183 1.00 85.19 92 VAL A CA 1
ATOM 707 C C . VAL A 1 92 ? 1.153 -8.666 -1.752 1.00 85.19 92 VAL A C 1
ATOM 709 O O . VAL A 1 92 ? 0.858 -9.424 -0.835 1.00 85.19 92 VAL A O 1
ATOM 712 N N . TYR A 1 93 ? 1.447 -7.381 -1.555 1.00 88.31 93 TYR A N 1
ATOM 713 C CA . TYR A 1 93 ? 1.476 -6.758 -0.235 1.00 88.31 93 TYR A CA 1
ATOM 714 C C . TYR A 1 93 ? 0.111 -6.805 0.469 1.00 88.31 93 TYR A C 1
ATOM 716 O O . TYR A 1 93 ? 0.026 -7.200 1.631 1.00 88.31 93 TYR A O 1
ATOM 724 N N . MET A 1 94 ? -0.976 -6.461 -0.227 1.00 90.69 94 MET A N 1
ATOM 725 C CA . MET A 1 94 ? -2.323 -6.509 0.346 1.00 90.69 94 MET A CA 1
ATOM 726 C C . MET A 1 94 ? -2.730 -7.943 0.695 1.00 90.69 94 MET A C 1
ATOM 728 O O . MET A 1 94 ? -3.173 -8.200 1.813 1.00 90.69 94 MET A O 1
ATOM 732 N N . VAL A 1 95 ? -2.539 -8.893 -0.225 1.00 91.88 95 VAL A N 1
ATOM 733 C CA . VAL A 1 95 ? -2.866 -10.307 0.011 1.00 91.88 95 VAL A CA 1
ATOM 734 C C . VAL A 1 95 ? -2.021 -10.887 1.139 1.00 91.88 95 VAL A C 1
ATOM 736 O O . VAL A 1 95 ? -2.553 -11.613 1.977 1.00 91.88 95 VAL A O 1
ATOM 739 N N . HIS A 1 96 ? -0.748 -10.506 1.224 1.00 89.12 96 HIS A N 1
ATOM 740 C CA . HIS A 1 96 ? 0.117 -10.858 2.338 1.00 89.12 96 HIS A CA 1
ATOM 741 C C . HIS A 1 96 ? -0.460 -10.392 3.682 1.00 89.12 96 HIS A C 1
ATOM 743 O O . HIS A 1 96 ? -0.500 -11.176 4.623 1.00 89.12 96 HIS A O 1
ATOM 749 N N . CYS A 1 97 ? -0.972 -9.160 3.776 1.00 90.94 97 CYS A N 1
ATOM 750 C CA . CYS A 1 97 ? -1.568 -8.658 5.017 1.00 90.94 97 CYS A CA 1
ATOM 751 C C . CYS A 1 97 ? -2.787 -9.488 5.456 1.00 90.94 97 CYS A C 1
ATOM 753 O O . CYS A 1 97 ? -2.926 -9.821 6.633 1.00 90.94 97 CYS A O 1
ATOM 755 N N . PHE A 1 98 ? -3.654 -9.868 4.511 1.00 91.31 98 PHE A N 1
ATOM 756 C CA . PHE A 1 98 ? -4.805 -10.739 4.787 1.00 91.31 98 PHE A CA 1
ATOM 757 C C . PHE A 1 98 ? -4.385 -12.153 5.175 1.00 91.31 98 PHE A C 1
ATOM 759 O O . PHE A 1 98 ? -4.924 -12.723 6.124 1.00 91.31 98 PHE A O 1
ATOM 766 N N . HIS A 1 99 ? -3.403 -12.707 4.468 1.00 88.69 99 HIS A N 1
ATOM 767 C CA . HIS A 1 99 ? -2.816 -14.002 4.784 1.00 88.69 99 HIS A CA 1
ATOM 768 C C . HIS A 1 99 ? -2.209 -13.973 6.196 1.00 88.69 99 HIS A C 1
ATOM 770 O O . HIS A 1 99 ? -2.439 -14.890 6.993 1.00 88.69 99 HIS A O 1
ATOM 776 N N . TYR A 1 100 ? -1.519 -12.887 6.565 1.00 86.81 100 TYR A N 1
ATOM 777 C CA . TYR A 1 100 ? -0.959 -12.660 7.902 1.00 86.81 100 TYR A CA 1
ATOM 778 C C . TYR A 1 100 ? -2.041 -12.672 8.973 1.00 86.81 100 TYR A C 1
ATOM 780 O O . TYR A 1 100 ? -1.953 -13.454 9.925 1.00 86.81 100 TYR A O 1
ATOM 788 N N . ALA A 1 101 ? -3.081 -11.856 8.791 1.00 88.06 101 ALA A N 1
ATOM 789 C CA . ALA A 1 101 ? -4.184 -11.745 9.736 1.00 88.06 101 ALA A CA 1
ATOM 790 C C . ALA A 1 101 ? -4.946 -13.069 9.901 1.00 88.06 101 ALA A C 1
ATOM 792 O O . ALA A 1 101 ? -5.283 -13.439 11.023 1.00 88.06 101 ALA A O 1
ATOM 793 N N . TYR A 1 102 ? -5.162 -13.816 8.813 1.00 87.12 102 TYR A N 1
ATOM 794 C CA . TYR A 1 102 ? -5.818 -15.125 8.843 1.00 87.12 102 TYR A CA 1
ATOM 795 C C . TYR A 1 102 ? -5.079 -16.118 9.747 1.00 87.12 102 TYR A C 1
ATOM 797 O O . TYR A 1 102 ? -5.681 -16.725 10.634 1.00 87.12 102 TYR A O 1
ATOM 805 N N . HIS A 1 103 ? -3.765 -16.256 9.568 1.00 83.94 103 HIS A N 1
ATOM 806 C CA . HIS A 1 103 ? -2.966 -17.212 10.335 1.00 83.94 103 HIS A CA 1
ATOM 807 C C . HIS A 1 103 ? -2.746 -16.777 11.792 1.00 83.94 103 HIS A C 1
ATOM 809 O O . HIS A 1 103 ? -2.822 -17.623 12.683 1.00 83.94 103 HIS A O 1
ATOM 815 N N . HIS A 1 104 ? -2.581 -15.476 12.063 1.00 83.12 104 HIS A N 1
ATOM 816 C CA . HIS A 1 104 ? -2.494 -14.958 13.437 1.00 83.12 104 HIS A CA 1
ATOM 817 C C . HIS A 1 104 ? -3.834 -15.014 14.186 1.00 83.12 104 HIS A C 1
ATOM 819 O O . HIS A 1 104 ? -3.849 -15.069 15.412 1.00 83.12 104 HIS A O 1
ATOM 825 N N . ASN A 1 105 ? -4.958 -15.081 13.467 1.00 84.00 105 ASN A N 1
ATOM 826 C CA . ASN A 1 105 ? -6.290 -15.292 14.032 1.00 84.00 105 ASN A CA 1
ATOM 827 C C . ASN A 1 105 ? -6.692 -16.779 14.102 1.00 84.00 105 ASN A C 1
ATOM 829 O O . ASN A 1 105 ? -7.868 -17.122 13.994 1.00 84.00 105 ASN A O 1
ATOM 833 N N . GLY A 1 106 ? -5.725 -17.695 14.207 1.00 80.50 106 GLY A N 1
ATOM 834 C CA . GLY A 1 106 ? -6.015 -19.127 14.321 1.00 80.50 106 GLY A CA 1
ATOM 835 C C . GLY A 1 106 ? -6.678 -19.729 13.076 1.00 80.50 106 GLY A C 1
ATOM 836 O O . GLY A 1 106 ? -7.431 -20.691 13.194 1.00 80.50 106 GLY A O 1
ATOM 837 N N . SER A 1 107 ? -6.398 -19.189 11.884 1.00 81.06 107 SER A N 1
ATOM 838 C CA . SER A 1 107 ? -6.974 -19.632 10.602 1.00 81.06 107 SER A CA 1
ATOM 839 C C . SER A 1 107 ? -8.489 -19.400 10.478 1.00 81.06 107 SER A C 1
ATOM 841 O O . SER A 1 107 ? -9.201 -20.180 9.840 1.00 81.06 107 SER A O 1
ATOM 843 N N . GLN A 1 108 ? -8.992 -18.309 11.066 1.00 83.31 108 GLN A N 1
ATOM 844 C CA . GLN A 1 108 ? -10.387 -17.873 10.961 1.00 83.31 108 GLN A CA 1
ATOM 845 C C . GLN A 1 108 ? -10.509 -16.541 10.211 1.00 83.31 108 GLN A C 1
ATOM 847 O O . GLN A 1 108 ? -9.760 -15.597 10.465 1.00 83.31 108 GLN A O 1
ATOM 852 N N . TRP A 1 109 ? -11.507 -16.439 9.329 1.00 80.12 109 TRP A N 1
ATOM 853 C CA . TRP A 1 109 ? -11.783 -15.234 8.531 1.00 80.12 109 TRP A CA 1
ATOM 854 C C . TRP A 1 109 ? -12.332 -14.057 9.346 1.00 80.12 109 TRP A C 1
ATOM 856 O O . TRP A 1 109 ? -12.190 -12.907 8.940 1.00 80.12 109 TRP A O 1
ATOM 866 N N . SER A 1 110 ? -12.930 -14.317 10.509 1.00 84.12 110 SER A N 1
ATOM 867 C CA . SER A 1 110 ? -13.420 -13.285 11.423 1.00 84.12 110 SER A CA 1
ATOM 868 C C . SER A 1 110 ? -12.278 -12.729 12.278 1.00 84.12 110 SER A C 1
ATOM 870 O O . SER A 1 110 ? -12.171 -13.046 13.463 1.00 84.12 110 SER A O 1
ATOM 872 N N . PHE A 1 111 ? -11.394 -11.934 11.673 1.00 82.88 111 PHE A N 1
ATOM 873 C CA . PHE A 1 111 ? -10.263 -11.311 12.367 1.00 82.88 111 PHE A CA 1
ATOM 874 C C . PHE A 1 111 ? -10.489 -9.815 12.641 1.00 82.88 111 PHE A C 1
ATOM 876 O O . PHE A 1 111 ? -11.211 -9.100 11.930 1.00 82.88 111 PHE A O 1
ATOM 883 N N . LYS A 1 112 ? -9.831 -9.319 13.694 1.00 86.19 112 LYS A N 1
ATOM 884 C CA . LYS A 1 112 ? -9.826 -7.895 14.057 1.00 86.19 112 LYS A CA 1
ATOM 885 C C . LYS A 1 112 ? -9.027 -7.084 13.039 1.00 86.19 112 LYS A C 1
ATOM 887 O O . LYS A 1 112 ? -8.009 -7.556 12.540 1.00 86.19 112 LYS A O 1
ATOM 892 N N . TYR A 1 113 ? -9.462 -5.856 12.743 1.00 87.88 113 TYR A N 1
ATOM 893 C CA . TYR A 1 113 ? -8.741 -4.995 11.795 1.00 87.88 113 TYR A CA 1
ATOM 894 C C . TYR A 1 113 ? -7.320 -4.676 12.273 1.00 87.88 113 TYR A C 1
ATOM 896 O O . TYR A 1 113 ? -6.404 -4.598 11.461 1.00 87.88 113 TYR A O 1
ATOM 904 N N . SER A 1 114 ? -7.120 -4.613 13.591 1.00 86.50 114 SER A N 1
ATOM 905 C CA . SER A 1 114 ? -5.810 -4.435 14.218 1.00 86.50 114 SER A CA 1
ATOM 906 C C . SER A 1 114 ? -4.752 -5.424 13.712 1.00 86.50 114 SER A C 1
ATOM 908 O O . SER A 1 114 ? -3.595 -5.045 13.594 1.00 86.50 114 SER A O 1
ATOM 910 N N . LEU A 1 115 ? -5.134 -6.661 13.361 1.00 88.12 115 LEU A N 1
ATOM 911 C CA . LEU A 1 115 ? -4.211 -7.654 12.799 1.00 88.12 115 LEU A CA 1
ATOM 912 C C . LEU A 1 115 ? -3.795 -7.322 11.360 1.00 88.12 115 LEU A C 1
ATOM 914 O O . LEU A 1 115 ? -2.641 -7.531 11.006 1.00 88.12 115 LEU A O 1
ATOM 918 N N . LEU A 1 116 ? -4.701 -6.779 10.536 1.00 89.38 116 LEU A N 1
ATOM 919 C CA . LEU A 1 116 ? -4.348 -6.279 9.200 1.00 89.38 116 LEU A CA 1
ATOM 920 C C . LEU A 1 116 ? -3.456 -5.044 9.290 1.00 89.38 116 LEU A C 1
ATOM 922 O O . LEU A 1 116 ? -2.506 -4.918 8.525 1.00 89.38 116 LEU A O 1
ATOM 926 N N . PHE A 1 117 ? -3.773 -4.136 10.213 1.00 88.00 117 PHE A N 1
ATOM 927 C CA . PHE A 1 117 ? -2.988 -2.929 10.442 1.00 88.00 117 PHE A CA 1
ATOM 928 C C . PHE A 1 117 ? -1.572 -3.275 10.915 1.00 88.00 117 PHE A C 1
ATOM 930 O O . PHE A 1 117 ? -0.590 -2.750 10.393 1.00 88.00 117 PHE A O 1
ATOM 937 N N . GLU A 1 118 ? -1.463 -4.212 11.857 1.00 86.31 118 GLU A N 1
ATOM 938 C CA . GLU A 1 118 ? -0.191 -4.780 12.288 1.00 86.31 118 GLU A CA 1
ATOM 939 C C . GLU A 1 118 ? 0.576 -5.408 11.121 1.00 86.31 118 GLU A C 1
ATOM 941 O O . GLU A 1 118 ? 1.752 -5.086 10.939 1.00 86.31 118 GLU A O 1
ATOM 946 N N . ALA A 1 119 ? -0.082 -6.254 10.322 1.00 88.12 119 ALA A N 1
ATOM 947 C CA . ALA A 1 119 ? 0.534 -6.892 9.165 1.00 88.12 119 ALA A CA 1
ATOM 948 C C . ALA A 1 119 ? 1.101 -5.857 8.190 1.00 88.12 119 ALA A C 1
ATOM 950 O O . ALA A 1 119 ? 2.267 -5.935 7.825 1.00 88.12 119 ALA A O 1
ATOM 951 N N . ALA A 1 120 ? 0.301 -4.851 7.829 1.00 89.81 120 ALA A N 1
ATOM 952 C CA . ALA A 1 120 ? 0.701 -3.800 6.905 1.00 89.81 120 ALA A CA 1
ATOM 953 C C . ALA A 1 120 ? 1.990 -3.110 7.373 1.00 89.81 120 ALA A C 1
ATOM 955 O O . ALA A 1 120 ? 2.988 -3.089 6.657 1.00 89.81 120 ALA A O 1
ATOM 956 N N . TRP A 1 121 ? 2.020 -2.614 8.610 1.00 87.88 121 TRP A N 1
ATOM 957 C CA . TRP A 1 121 ? 3.190 -1.899 9.117 1.00 87.88 121 TRP A CA 1
ATOM 958 C C . TRP A 1 121 ? 4.415 -2.788 9.313 1.00 87.88 121 TRP A C 1
ATOM 960 O O . TRP A 1 121 ? 5.523 -2.381 8.963 1.00 87.88 121 TRP A O 1
ATOM 970 N N . ASN A 1 122 ? 4.238 -3.996 9.847 1.00 86.25 122 ASN A N 1
ATOM 971 C CA . ASN A 1 122 ? 5.355 -4.913 10.051 1.00 86.25 122 ASN A CA 1
ATOM 972 C C . ASN A 1 122 ? 5.976 -5.302 8.706 1.00 86.25 122 ASN A C 1
ATOM 974 O O . ASN A 1 122 ? 7.190 -5.197 8.527 1.00 86.25 122 ASN A O 1
ATOM 978 N N . THR A 1 123 ? 5.144 -5.667 7.732 1.00 86.88 123 THR A N 1
ATOM 979 C CA . THR A 1 123 ? 5.596 -6.022 6.387 1.00 86.88 123 THR A CA 1
ATOM 980 C C . THR A 1 123 ? 6.223 -4.831 5.684 1.00 86.88 123 THR A C 1
ATOM 982 O O . THR A 1 123 ? 7.255 -4.994 5.041 1.00 86.88 123 THR A O 1
ATOM 985 N N . PHE A 1 124 ? 5.676 -3.625 5.839 1.00 87.62 124 PHE A N 1
ATOM 986 C CA . PHE A 1 124 ? 6.274 -2.412 5.288 1.00 87.62 124 PHE A CA 1
ATOM 987 C C . PHE A 1 124 ? 7.718 -2.209 5.774 1.00 87.62 124 PHE A C 1
ATOM 989 O O . PHE A 1 124 ? 8.615 -2.026 4.952 1.00 87.62 124 PHE A O 1
ATOM 996 N N . PHE A 1 125 ? 7.981 -2.323 7.081 1.00 87.81 125 PHE A N 1
ATOM 997 C CA . PHE A 1 125 ? 9.346 -2.199 7.608 1.00 87.81 125 PHE A CA 1
ATOM 998 C C . PHE A 1 125 ? 10.269 -3.332 7.168 1.00 87.81 125 PHE A C 1
ATOM 1000 O O . PHE A 1 125 ? 11.417 -3.075 6.800 1.00 87.81 125 PHE A O 1
ATOM 1007 N N . VAL A 1 126 ? 9.769 -4.569 7.157 1.00 86.94 126 VAL A N 1
ATOM 1008 C CA . VAL A 1 126 ? 10.523 -5.724 6.653 1.00 86.94 126 VAL A CA 1
ATOM 1009 C C . VAL A 1 126 ? 10.925 -5.503 5.195 1.00 86.94 126 VAL A C 1
ATOM 1011 O O . VAL A 1 126 ? 12.086 -5.706 4.845 1.00 86.94 126 VAL A O 1
ATOM 1014 N N . LEU A 1 127 ? 10.005 -5.021 4.355 1.00 87.50 127 LEU A N 1
ATOM 1015 C CA . LEU A 1 127 ? 10.276 -4.724 2.950 1.00 87.50 127 LEU A CA 1
ATOM 1016 C C . LEU A 1 127 ? 11.246 -3.553 2.774 1.00 87.50 127 LEU A C 1
ATOM 1018 O O . LEU A 1 127 ? 12.079 -3.618 1.873 1.00 87.50 127 LEU A O 1
ATOM 1022 N N . ILE A 1 128 ? 11.202 -2.518 3.622 1.00 88.56 128 ILE A N 1
ATOM 1023 C CA . ILE A 1 128 ? 12.206 -1.441 3.603 1.00 88.56 128 ILE A CA 1
ATOM 1024 C C . ILE A 1 128 ? 13.597 -2.015 3.861 1.00 88.56 128 ILE A C 1
ATOM 1026 O O . ILE A 1 128 ? 14.509 -1.772 3.073 1.00 88.56 128 ILE A O 1
ATOM 1030 N N . ILE A 1 129 ? 13.764 -2.804 4.925 1.00 89.19 129 ILE A N 1
ATOM 1031 C CA . ILE A 1 129 ? 15.064 -3.400 5.260 1.00 89.19 129 ILE A CA 1
ATOM 1032 C C . ILE A 1 129 ? 15.525 -4.328 4.134 1.00 89.19 129 ILE A C 1
ATOM 1034 O O . ILE A 1 129 ? 16.656 -4.212 3.668 1.00 89.19 129 ILE A O 1
ATOM 1038 N N . ALA A 1 130 ? 14.644 -5.192 3.632 1.00 86.56 130 ALA A N 1
ATOM 1039 C CA . ALA A 1 130 ? 14.942 -6.071 2.506 1.00 86.56 130 ALA A CA 1
ATOM 1040 C C . ALA A 1 130 ? 15.359 -5.294 1.246 1.00 86.56 130 ALA A C 1
ATOM 1042 O O . ALA A 1 130 ? 16.323 -5.664 0.578 1.00 86.56 130 ALA A O 1
ATOM 1043 N N . THR A 1 131 ? 14.692 -4.174 0.959 1.00 87.25 131 THR A N 1
ATOM 1044 C CA . THR A 1 131 ? 15.025 -3.287 -0.163 1.00 87.25 131 THR A CA 1
ATOM 1045 C C . THR A 1 131 ? 16.379 -2.613 0.038 1.00 87.25 131 THR A C 1
ATOM 1047 O O . THR A 1 131 ? 17.143 -2.515 -0.913 1.00 87.25 131 THR A O 1
ATOM 1050 N N . LEU A 1 132 ? 16.732 -2.193 1.257 1.00 90.12 132 LEU A N 1
ATOM 1051 C CA . LEU A 1 132 ? 18.058 -1.633 1.542 1.00 90.12 132 LEU A CA 1
ATOM 1052 C C . LEU A 1 132 ? 19.172 -2.657 1.296 1.00 90.12 132 LEU A C 1
ATOM 1054 O O . LEU A 1 132 ? 20.181 -2.323 0.679 1.00 90.12 132 LEU A O 1
ATOM 1058 N N . PHE A 1 133 ? 18.975 -3.911 1.710 1.00 88.38 133 PHE A N 1
ATOM 1059 C CA . PHE A 1 133 ? 19.918 -4.992 1.411 1.00 88.38 133 PHE A CA 1
ATOM 1060 C C . PHE A 1 133 ? 19.985 -5.298 -0.090 1.00 88.38 133 PHE A C 1
ATOM 1062 O O . PHE A 1 133 ? 21.073 -5.468 -0.642 1.00 88.38 133 PHE A O 1
ATOM 1069 N N . MET A 1 134 ? 18.840 -5.312 -0.774 1.00 86.00 134 MET A N 1
ATOM 1070 C CA . MET A 1 134 ? 18.783 -5.453 -2.228 1.00 86.00 134 MET A CA 1
ATOM 1071 C C . MET A 1 134 ? 19.538 -4.316 -2.930 1.00 86.00 134 MET A C 1
ATOM 1073 O O . MET A 1 134 ? 20.304 -4.576 -3.849 1.00 86.00 134 MET A O 1
ATOM 1077 N N . LEU A 1 135 ? 19.393 -3.064 -2.493 1.00 85.12 135 LEU A N 1
ATOM 1078 C CA . LEU A 1 135 ? 20.128 -1.928 -3.057 1.00 85.12 135 LEU A CA 1
ATOM 1079 C C . LEU A 1 135 ? 21.632 -2.016 -2.764 1.00 85.12 135 LEU A C 1
ATOM 1081 O O . LEU A 1 135 ? 22.446 -1.725 -3.638 1.00 85.12 135 LEU A O 1
ATOM 1085 N N . ALA A 1 136 ? 22.010 -2.489 -1.573 1.00 86.19 136 ALA A N 1
ATOM 1086 C CA . ALA A 1 136 ? 23.406 -2.744 -1.225 1.00 86.19 136 ALA A CA 1
ATOM 1087 C C . ALA A 1 136 ? 24.055 -3.804 -2.132 1.00 86.19 136 ALA A C 1
ATOM 1089 O O . ALA A 1 136 ? 25.269 -3.769 -2.330 1.00 86.19 136 ALA A O 1
ATOM 1090 N N . SER A 1 137 ? 23.265 -4.705 -2.732 1.00 83.81 137 SER A N 1
ATOM 1091 C CA . SER A 1 137 ? 23.770 -5.710 -3.674 1.00 83.81 137 SER A CA 1
ATOM 1092 C C . SER A 1 137 ? 24.429 -5.095 -4.908 1.00 83.81 137 SER A C 1
ATOM 1094 O O . SER A 1 137 ? 25.504 -5.547 -5.299 1.00 83.81 137 SER A O 1
ATOM 1096 N N . PHE A 1 138 ? 23.856 -4.022 -5.465 1.00 78.69 138 PHE A N 1
ATOM 1097 C CA . PHE A 1 138 ? 24.437 -3.320 -6.609 1.00 78.69 138 PHE A CA 1
ATOM 1098 C C . PHE A 1 138 ? 25.813 -2.773 -6.261 1.00 78.69 138 PHE A C 1
ATOM 1100 O O . PHE A 1 138 ? 26.770 -2.929 -7.016 1.00 78.69 138 PHE A O 1
ATOM 1107 N N . GLN A 1 139 ? 25.922 -2.191 -5.069 1.00 83.06 139 GLN A N 1
ATOM 1108 C CA . GLN A 1 139 ? 27.176 -1.644 -4.589 1.00 83.06 139 GLN A CA 1
ATOM 1109 C C . GLN A 1 139 ? 28.212 -2.746 -4.317 1.00 83.06 139 GLN A C 1
ATOM 1111 O O . GLN A 1 139 ? 29.395 -2.566 -4.597 1.00 83.06 139 GLN A O 1
ATOM 1116 N N . PHE A 1 140 ? 27.774 -3.899 -3.807 1.00 80.94 140 PHE A N 1
ATOM 1117 C CA . PHE A 1 140 ? 28.640 -5.046 -3.544 1.00 80.94 140 PHE A CA 1
ATOM 1118 C C . PHE A 1 140 ? 29.208 -5.646 -4.837 1.00 80.94 140 PHE A C 1
ATOM 1120 O O . PHE A 1 140 ? 30.417 -5.854 -4.936 1.00 80.94 140 PHE A O 1
ATOM 1127 N N . VAL A 1 141 ? 28.357 -5.853 -5.850 1.00 80.31 141 VAL A N 1
ATOM 1128 C CA . VAL A 1 141 ? 28.771 -6.320 -7.184 1.00 80.31 141 VAL A CA 1
ATOM 1129 C C . VAL A 1 141 ? 29.746 -5.328 -7.818 1.00 80.31 141 VAL A C 1
ATOM 1131 O O . VAL A 1 141 ? 30.797 -5.739 -8.309 1.00 80.31 141 VAL A O 1
ATOM 1134 N N . TYR A 1 142 ? 29.461 -4.028 -7.730 1.00 79.19 142 TYR A N 1
ATOM 1135 C CA . TYR A 1 142 ? 30.343 -2.985 -8.249 1.00 79.19 142 TYR A CA 1
ATOM 1136 C C . TYR A 1 142 ? 31.716 -2.975 -7.561 1.00 79.19 142 TYR A C 1
ATOM 1138 O O . TYR A 1 142 ? 32.747 -2.963 -8.232 1.00 79.19 142 TYR A O 1
ATOM 1146 N N . TYR A 1 143 ? 31.770 -3.042 -6.226 1.00 81.62 143 TYR A N 1
ATOM 1147 C CA . TYR A 1 143 ? 33.047 -3.043 -5.505 1.00 81.62 143 TYR A CA 1
ATOM 1148 C C . TYR A 1 143 ? 33.884 -4.299 -5.766 1.00 81.62 143 TYR A C 1
ATOM 1150 O O . TYR A 1 143 ? 35.097 -4.190 -5.937 1.00 81.62 143 TYR A O 1
ATOM 1158 N N . ILE A 1 144 ? 33.260 -5.479 -5.842 1.00 79.88 144 ILE A N 1
ATOM 1159 C CA . ILE A 1 144 ? 33.962 -6.714 -6.227 1.00 79.88 144 ILE A CA 1
ATOM 1160 C C . ILE A 1 144 ? 34.515 -6.589 -7.646 1.00 79.88 144 ILE A C 1
ATOM 1162 O O . ILE A 1 144 ? 35.662 -6.957 -7.896 1.00 79.88 144 ILE A O 1
ATOM 1166 N N . SER A 1 145 ? 33.727 -6.024 -8.558 1.00 73.81 145 SER A N 1
ATOM 1167 C CA . SER A 1 145 ? 34.153 -5.788 -9.935 1.00 73.81 145 SER A CA 1
ATOM 1168 C C . SER A 1 145 ? 35.369 -4.852 -9.966 1.00 73.81 145 SER A C 1
ATOM 1170 O O . SER A 1 145 ? 36.392 -5.197 -10.558 1.00 73.81 145 SER A O 1
ATOM 1172 N N . LEU A 1 146 ? 35.337 -3.725 -9.245 1.00 75.75 146 LEU A N 1
ATOM 1173 C CA . LEU A 1 146 ? 36.480 -2.808 -9.137 1.00 75.75 146 LEU A CA 1
ATOM 1174 C C . LEU A 1 146 ? 37.747 -3.476 -8.580 1.00 75.75 146 LEU A C 1
ATOM 1176 O O .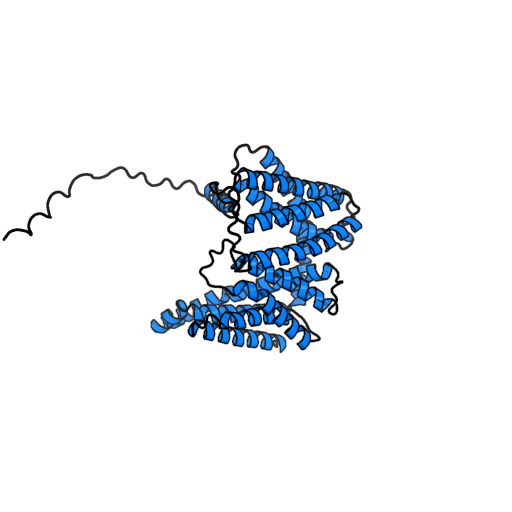 LEU A 1 146 ? 38.837 -3.241 -9.102 1.00 75.75 146 LEU A O 1
ATOM 1180 N N . LEU A 1 147 ? 37.618 -4.324 -7.555 1.00 78.25 147 LEU A N 1
ATOM 1181 C CA . LEU A 1 147 ? 38.749 -5.081 -7.009 1.00 78.25 147 LEU A CA 1
ATOM 1182 C C . LEU A 1 147 ? 39.363 -6.014 -8.060 1.00 78.25 147 LEU A C 1
ATOM 1184 O O . LEU A 1 147 ? 40.582 -6.114 -8.152 1.00 78.25 147 LEU A O 1
ATOM 1188 N N . LEU A 1 148 ? 38.554 -6.653 -8.901 1.00 72.38 148 LEU A N 1
ATOM 1189 C CA . LEU A 1 148 ? 39.050 -7.545 -9.953 1.00 72.38 148 LEU A CA 1
ATOM 1190 C C . LEU A 1 148 ? 39.700 -6.791 -11.116 1.00 72.38 148 LEU A C 1
ATOM 1192 O O . LEU A 1 148 ? 40.701 -7.258 -11.661 1.00 72.38 148 LEU A O 1
ATOM 1196 N N . ASN A 1 149 ? 39.196 -5.597 -11.440 1.00 69.44 149 ASN A N 1
ATOM 1197 C CA . ASN A 1 149 ? 39.862 -4.694 -12.375 1.00 69.44 149 ASN A CA 1
ATOM 1198 C C . ASN A 1 149 ? 41.244 -4.262 -11.851 1.00 69.44 149 ASN A C 1
ATOM 1200 O O . ASN A 1 149 ? 42.202 -4.183 -12.613 1.00 69.44 149 ASN A O 1
ATOM 1204 N N . SER A 1 150 ? 41.369 -4.050 -10.535 1.00 71.88 150 SER A N 1
ATOM 1205 C CA . SER A 1 150 ? 42.646 -3.688 -9.903 1.00 71.88 150 SER A CA 1
ATOM 1206 C C . SER A 1 150 ? 43.701 -4.806 -9.920 1.00 71.88 150 SER A C 1
ATOM 1208 O O . SER A 1 150 ? 44.883 -4.520 -9.762 1.00 71.88 150 SER A O 1
ATOM 1210 N N . ILE A 1 151 ? 43.294 -6.060 -10.160 1.00 79.56 151 ILE A N 1
ATOM 1211 C CA . ILE A 1 151 ? 44.176 -7.238 -10.287 1.00 79.56 151 ILE A CA 1
ATOM 1212 C C . ILE A 1 151 ? 44.432 -7.564 -11.782 1.00 79.56 151 ILE A C 1
ATOM 1214 O O . ILE A 1 151 ? 44.820 -8.672 -12.133 1.00 79.56 151 ILE A O 1
ATOM 1218 N N . GLU A 1 152 ? 44.195 -6.604 -12.686 1.00 71.31 152 GLU A N 1
ATOM 1219 C CA . GLU A 1 152 ? 44.367 -6.750 -14.143 1.00 71.31 152 GLU A CA 1
ATOM 1220 C C . GLU A 1 152 ? 43.575 -7.921 -14.756 1.00 71.31 152 GLU A C 1
ATOM 1222 O O . GLU A 1 152 ? 43.995 -8.529 -15.742 1.00 71.31 152 GLU A O 1
ATOM 1227 N N . ASN A 1 153 ? 42.387 -8.230 -14.220 1.00 68.81 153 ASN A N 1
ATOM 1228 C CA . ASN A 1 153 ? 41.463 -9.180 -14.843 1.00 68.81 153 ASN A CA 1
ATOM 1229 C C . ASN A 1 153 ? 40.245 -8.457 -15.457 1.00 68.81 153 ASN A C 1
ATOM 1231 O O . ASN A 1 153 ? 39.131 -8.539 -14.926 1.00 68.81 153 ASN A O 1
ATOM 1235 N N . PRO A 1 154 ? 40.431 -7.738 -16.585 1.00 67.88 154 PRO A N 1
ATOM 1236 C CA . PRO A 1 154 ? 39.387 -6.919 -17.203 1.00 67.88 154 PRO A CA 1
ATOM 1237 C C . PRO A 1 154 ? 38.220 -7.759 -17.741 1.00 67.88 154 PRO A C 1
ATOM 1239 O O . PRO A 1 154 ? 37.097 -7.271 -17.849 1.00 67.88 154 PRO A O 1
ATOM 1242 N N . LEU A 1 155 ? 38.467 -9.038 -18.043 1.00 66.50 155 LEU A N 1
ATOM 1243 C CA . LEU A 1 155 ? 37.452 -9.962 -18.538 1.00 66.50 155 LEU A CA 1
ATOM 1244 C C . LEU A 1 155 ? 36.493 -10.382 -17.412 1.00 66.50 155 LEU A C 1
ATOM 1246 O O . LEU A 1 155 ? 35.281 -10.336 -17.610 1.00 66.50 155 LEU A O 1
ATOM 1250 N N . LEU A 1 156 ? 36.997 -10.704 -16.211 1.00 66.19 156 LEU A N 1
ATOM 1251 C CA . LEU A 1 156 ? 36.128 -10.947 -15.049 1.00 66.19 156 LEU A CA 1
ATOM 1252 C C . LEU A 1 156 ? 35.391 -9.678 -14.605 1.00 66.19 156 LEU A C 1
ATOM 1254 O O . LEU A 1 156 ? 34.233 -9.774 -14.208 1.00 66.19 156 LEU A O 1
ATOM 1258 N N . PHE A 1 157 ? 36.039 -8.511 -14.692 1.00 64.56 157 PHE A N 1
ATOM 1259 C CA . PHE A 1 157 ? 35.403 -7.220 -14.423 1.00 64.56 157 PHE A CA 1
ATOM 1260 C C . PHE A 1 157 ? 34.183 -7.001 -15.324 1.00 64.56 157 PHE A C 1
ATOM 1262 O O . PHE A 1 157 ? 33.086 -6.787 -14.817 1.00 64.56 157 PHE A O 1
ATOM 1269 N N . MET A 1 158 ? 34.348 -7.135 -16.646 1.00 64.88 158 MET A N 1
ATOM 1270 C CA . MET A 1 158 ? 33.238 -7.003 -17.595 1.00 64.88 158 MET A CA 1
ATOM 1271 C C . MET A 1 158 ? 32.131 -8.029 -17.342 1.00 64.88 158 MET A C 1
ATOM 1273 O O . MET A 1 158 ? 30.956 -7.677 -17.391 1.00 64.88 158 MET A O 1
ATOM 1277 N N . ILE A 1 159 ? 32.485 -9.286 -17.054 1.00 70.38 159 ILE A N 1
ATOM 1278 C CA . ILE A 1 159 ? 31.492 -10.333 -16.783 1.00 70.38 159 ILE A CA 1
ATOM 1279 C C . ILE A 1 159 ? 30.697 -10.021 -15.513 1.00 70.38 159 ILE A C 1
ATOM 1281 O O . ILE A 1 159 ? 29.489 -10.220 -15.504 1.00 70.38 159 ILE A O 1
ATOM 1285 N N . LEU A 1 160 ? 31.331 -9.544 -14.444 1.00 69.31 160 LEU A N 1
ATOM 1286 C CA . LEU A 1 160 ? 30.642 -9.290 -13.177 1.00 69.31 160 LEU A CA 1
ATOM 1287 C C . LEU A 1 160 ? 29.832 -7.994 -13.182 1.00 69.31 160 LEU A C 1
ATOM 1289 O O . LEU A 1 160 ? 28.696 -8.004 -12.713 1.00 69.31 160 LEU A O 1
ATOM 1293 N N . ASP A 1 161 ? 30.376 -6.920 -13.752 1.00 66.88 161 ASP A N 1
ATOM 1294 C CA . ASP A 1 161 ? 29.721 -5.610 -13.798 1.00 66.88 161 ASP A CA 1
ATOM 1295 C C . ASP A 1 161 ? 28.534 -5.598 -14.779 1.00 66.88 161 ASP A C 1
ATOM 1297 O O . ASP A 1 161 ? 27.491 -5.007 -14.504 1.00 66.88 161 ASP A O 1
ATOM 1301 N N . GLN A 1 162 ? 28.644 -6.314 -15.906 1.00 69.19 162 GLN A N 1
ATOM 1302 C CA . GLN A 1 162 ? 27.612 -6.311 -16.952 1.00 69.19 162 GLN A CA 1
ATOM 1303 C C . GLN A 1 162 ? 26.641 -7.499 -16.875 1.00 69.19 162 GLN A C 1
ATOM 1305 O O . GLN A 1 162 ? 25.609 -7.497 -17.556 1.00 69.19 162 GLN A O 1
ATOM 1310 N N . SER A 1 163 ? 26.917 -8.519 -16.052 1.00 71.50 163 SER A N 1
ATOM 1311 C CA . SER A 1 163 ? 26.017 -9.668 -15.925 1.00 71.50 163 SER A CA 1
ATOM 1312 C C . SER A 1 163 ? 24.780 -9.326 -15.104 1.00 71.50 163 SER A C 1
ATOM 1314 O O . SER A 1 163 ? 24.767 -9.354 -13.871 1.00 71.50 163 SER A O 1
ATOM 1316 N N . ARG A 1 164 ? 23.673 -9.117 -15.822 1.00 68.69 164 ARG A N 1
ATOM 1317 C CA . ARG A 1 164 ? 22.328 -9.006 -15.239 1.00 68.69 164 ARG A CA 1
ATOM 1318 C C . ARG A 1 164 ? 21.962 -10.224 -14.392 1.00 68.69 164 ARG A C 1
ATOM 1320 O O . ARG A 1 164 ? 21.253 -10.083 -13.401 1.00 68.69 164 ARG A O 1
ATOM 1327 N N . VAL A 1 165 ? 22.459 -11.403 -14.761 1.00 70.62 165 VAL A N 1
ATOM 1328 C CA . VAL A 1 165 ? 22.203 -12.665 -14.054 1.00 70.62 165 VAL A CA 1
ATOM 1329 C C . VAL A 1 165 ? 22.855 -12.646 -12.673 1.00 70.62 165 VAL A C 1
ATOM 1331 O O . VAL A 1 165 ? 22.189 -12.921 -11.677 1.00 70.62 165 VAL A O 1
ATOM 1334 N N . ILE A 1 166 ? 24.131 -12.253 -12.593 1.00 71.75 166 ILE A N 1
ATOM 1335 C CA . ILE A 1 166 ? 24.860 -12.182 -11.321 1.00 71.75 166 ILE A CA 1
ATOM 1336 C C . ILE A 1 166 ? 24.294 -11.064 -10.443 1.00 71.75 166 ILE A C 1
ATOM 1338 O O . ILE A 1 166 ? 24.020 -11.296 -9.266 1.00 71.75 166 ILE A O 1
ATOM 1342 N N . ALA A 1 167 ? 24.032 -9.886 -11.017 1.00 71.19 167 ALA A N 1
ATOM 1343 C CA . ALA A 1 167 ? 23.388 -8.793 -10.294 1.00 71.19 167 ALA A CA 1
ATOM 1344 C C . ALA A 1 167 ? 22.034 -9.226 -9.702 1.00 71.19 167 ALA A C 1
ATOM 1346 O O . ALA A 1 167 ? 21.760 -8.978 -8.530 1.00 71.19 167 ALA A O 1
ATOM 1347 N N . THR A 1 168 ? 21.213 -9.947 -10.473 1.00 70.88 168 THR A N 1
ATOM 1348 C CA . THR A 1 168 ? 19.904 -10.430 -10.007 1.00 70.88 168 THR A CA 1
ATOM 1349 C C . THR A 1 168 ? 20.018 -11.505 -8.933 1.00 70.88 168 THR A C 1
ATOM 1351 O O . THR A 1 168 ? 19.261 -11.479 -7.963 1.00 70.88 168 THR A O 1
ATOM 1354 N N . LEU A 1 169 ? 21.003 -12.398 -9.037 1.00 75.56 169 LEU A N 1
ATOM 1355 C CA . LEU A 1 169 ? 21.295 -13.383 -7.998 1.00 75.56 169 LEU A CA 1
ATOM 1356 C C . LEU A 1 169 ? 21.625 -12.710 -6.662 1.00 75.56 169 LEU A C 1
ATOM 1358 O O . LEU A 1 169 ? 21.020 -13.040 -5.641 1.00 75.56 169 LEU A O 1
ATOM 1362 N N . PHE A 1 170 ? 22.533 -11.732 -6.665 1.00 78.06 170 PHE A N 1
ATOM 1363 C CA . PHE A 1 170 ? 22.889 -11.001 -5.449 1.00 78.06 170 PHE A CA 1
ATOM 1364 C C . PHE A 1 170 ? 21.727 -10.157 -4.915 1.00 78.06 170 PHE A C 1
ATOM 1366 O O . PHE A 1 170 ? 21.536 -10.123 -3.699 1.00 78.06 170 PHE A O 1
ATOM 1373 N N . MET A 1 171 ? 20.919 -9.543 -5.789 1.00 80.25 171 MET A N 1
ATOM 1374 C CA . MET A 1 171 ? 19.700 -8.830 -5.390 1.00 80.25 171 MET A CA 1
ATOM 1375 C C . MET A 1 171 ? 18.741 -9.740 -4.622 1.00 80.25 171 MET A C 1
ATOM 1377 O O . MET A 1 171 ? 18.318 -9.378 -3.526 1.00 80.25 171 MET A O 1
ATOM 1381 N N . ILE A 1 172 ? 18.422 -10.922 -5.161 1.00 77.12 172 ILE A N 1
ATOM 1382 C CA . ILE A 1 172 ? 17.485 -11.868 -4.536 1.00 77.12 172 ILE A CA 1
ATOM 1383 C C . ILE A 1 172 ? 18.054 -12.387 -3.211 1.00 77.12 172 ILE A C 1
ATOM 1385 O O . ILE A 1 172 ? 17.358 -12.363 -2.196 1.00 77.12 172 ILE A O 1
ATOM 1389 N N . ILE A 1 173 ? 19.323 -12.811 -3.188 1.00 80.25 173 ILE A N 1
ATOM 1390 C CA . ILE A 1 173 ? 19.963 -13.329 -1.969 1.00 80.25 173 ILE A CA 1
ATOM 1391 C C . ILE A 1 173 ? 19.952 -12.271 -0.866 1.00 80.25 173 ILE A C 1
ATOM 1393 O O . ILE A 1 173 ? 19.500 -12.545 0.247 1.00 80.25 173 ILE A O 1
ATOM 1397 N N . LEU A 1 174 ? 20.422 -11.058 -1.165 1.00 84.94 174 LEU A N 1
ATOM 1398 C CA . LEU A 1 174 ? 20.495 -9.998 -0.167 1.00 84.94 174 LEU A CA 1
ATOM 1399 C C . LEU A 1 174 ? 19.106 -9.514 0.248 1.00 84.94 174 LEU A C 1
ATOM 1401 O O . LEU A 1 174 ? 18.904 -9.259 1.432 1.00 84.94 174 LEU A O 1
ATOM 1405 N N . PHE A 1 175 ? 18.127 -9.493 -0.658 1.00 84.50 175 PHE A N 1
ATOM 1406 C CA . PHE A 1 175 ? 16.736 -9.225 -0.302 1.00 84.50 175 PHE A CA 1
ATOM 1407 C C . PHE A 1 175 ? 16.223 -10.215 0.756 1.00 84.50 175 PHE A C 1
ATOM 1409 O O . PHE A 1 175 ? 15.741 -9.787 1.804 1.00 84.50 175 PHE A O 1
ATOM 1416 N N . PHE A 1 176 ? 16.383 -11.529 0.549 1.00 81.31 176 PHE A N 1
ATOM 1417 C CA . PHE A 1 176 ? 15.948 -12.536 1.529 1.00 81.31 176 PHE A CA 1
ATOM 1418 C C . PHE A 1 176 ? 16.753 -12.499 2.830 1.00 81.31 176 PHE A C 1
ATOM 1420 O O . PHE A 1 176 ? 16.180 -12.717 3.896 1.00 81.31 176 PHE A O 1
ATOM 1427 N N . ILE A 1 177 ? 18.049 -12.178 2.778 1.00 82.38 177 ILE A N 1
ATOM 1428 C CA . ILE A 1 177 ? 18.845 -11.922 3.988 1.00 82.38 177 ILE A CA 1
ATOM 1429 C C . ILE A 1 177 ? 18.267 -10.730 4.758 1.00 82.38 177 ILE A C 1
ATOM 1431 O O . ILE A 1 177 ? 18.078 -10.822 5.970 1.00 82.38 177 ILE A O 1
ATOM 1435 N N . GLY A 1 178 ? 17.930 -9.639 4.069 1.00 85.19 178 GLY A N 1
ATOM 1436 C CA . GLY A 1 178 ? 17.295 -8.474 4.679 1.00 85.19 178 GLY A CA 1
ATOM 1437 C C . GLY A 1 178 ? 15.934 -8.808 5.297 1.00 85.19 178 GLY A C 1
ATOM 1438 O O . GLY A 1 178 ? 15.674 -8.406 6.429 1.00 85.19 178 GLY A O 1
ATOM 1439 N N . VAL A 1 179 ? 15.110 -9.619 4.618 1.00 83.31 179 VAL A N 1
ATOM 1440 C CA . VAL A 1 179 ? 13.856 -10.165 5.172 1.00 83.31 179 VAL A CA 1
ATOM 1441 C C . VAL A 1 179 ? 14.122 -10.973 6.450 1.00 83.31 179 VAL A C 1
ATOM 1443 O O . VAL A 1 179 ? 13.463 -10.742 7.462 1.00 83.31 179 VAL A O 1
ATOM 1446 N N . ALA A 1 180 ? 15.106 -11.877 6.436 1.00 79.56 180 ALA A N 1
ATOM 1447 C CA . ALA A 1 180 ? 15.454 -12.730 7.574 1.00 79.56 180 ALA A CA 1
ATOM 1448 C C . ALA A 1 180 ? 15.907 -11.925 8.797 1.00 79.56 180 ALA A C 1
ATOM 1450 O O . ALA A 1 180 ? 15.491 -12.195 9.924 1.00 79.56 180 ALA A O 1
ATOM 1451 N N . ILE A 1 181 ? 16.775 -10.937 8.567 1.00 83.75 181 ILE A N 1
ATOM 1452 C CA . ILE A 1 181 ? 17.291 -10.054 9.612 1.00 83.75 181 ILE A CA 1
ATOM 1453 C C . ILE A 1 181 ? 16.143 -9.229 10.192 1.00 83.75 181 ILE A C 1
ATOM 1455 O O . ILE A 1 181 ? 15.979 -9.190 11.410 1.00 83.75 181 ILE A O 1
ATOM 1459 N N . ALA A 1 182 ? 15.308 -8.635 9.338 1.00 84.75 182 ALA A N 1
ATOM 1460 C CA . ALA A 1 182 ? 14.158 -7.854 9.775 1.00 84.75 182 ALA A CA 1
ATOM 1461 C C . ALA A 1 182 ? 13.165 -8.686 10.603 1.00 84.75 182 ALA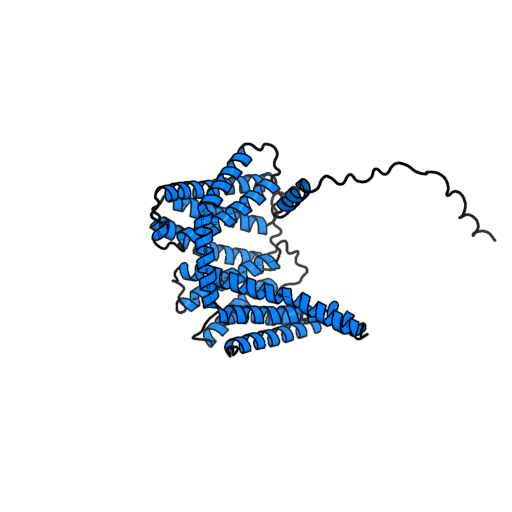 A C 1
ATOM 1463 O O . ALA A 1 182 ? 12.681 -8.219 11.628 1.00 84.75 182 ALA A O 1
ATOM 1464 N N . GLN A 1 183 ? 12.903 -9.934 10.207 1.00 81.12 183 GLN A N 1
ATOM 1465 C CA . GLN A 1 183 ? 12.053 -10.859 10.964 1.00 81.12 183 GLN A CA 1
ATOM 1466 C C . GLN A 1 183 ? 12.663 -11.253 12.308 1.00 81.12 183 GLN A C 1
ATOM 1468 O O . GLN A 1 183 ? 11.949 -11.326 13.302 1.00 81.12 183 GLN A O 1
ATOM 1473 N N . SER A 1 184 ? 13.979 -11.476 12.366 1.00 80.75 184 SER A N 1
ATOM 1474 C CA . SER A 1 184 ? 14.658 -11.766 13.636 1.00 80.75 184 SER A CA 1
ATOM 1475 C C . SER A 1 184 ? 14.640 -10.587 14.613 1.00 80.75 184 SER A C 1
ATOM 1477 O O . SER A 1 184 ? 14.790 -10.799 15.810 1.00 80.75 184 SER A O 1
ATOM 1479 N N . ALA A 1 185 ? 14.422 -9.372 14.101 1.00 84.38 185 ALA A N 1
ATOM 1480 C CA . ALA A 1 185 ? 14.321 -8.132 14.864 1.00 84.38 185 ALA A CA 1
ATOM 1481 C C . ALA A 1 185 ? 12.882 -7.569 14.881 1.00 84.38 185 ALA A C 1
ATOM 1483 O O . ALA A 1 185 ? 12.669 -6.353 14.928 1.00 84.38 185 ALA A O 1
ATOM 1484 N N . ILE A 1 186 ? 11.865 -8.435 14.757 1.00 81.75 186 ILE A N 1
ATOM 1485 C CA . ILE A 1 186 ? 10.473 -7.988 14.597 1.00 81.75 186 ILE A CA 1
ATOM 1486 C C . ILE A 1 186 ? 9.953 -7.239 15.829 1.00 81.75 186 ILE A C 1
ATOM 1488 O O . ILE A 1 186 ? 9.116 -6.346 15.698 1.00 81.75 186 ILE A O 1
ATOM 1492 N N . ASP A 1 187 ? 10.451 -7.562 17.021 1.00 83.56 187 ASP A N 1
ATOM 1493 C CA . ASP A 1 187 ? 10.055 -6.888 18.256 1.00 83.56 187 ASP A CA 1
ATOM 1494 C C . ASP A 1 187 ? 10.650 -5.476 18.342 1.00 83.56 187 ASP A C 1
ATOM 1496 O O . ASP A 1 187 ? 9.952 -4.527 18.711 1.00 83.56 187 ASP A O 1
ATOM 1500 N N . GLU A 1 188 ? 11.890 -5.286 17.893 1.00 85.62 188 GLU A N 1
ATOM 1501 C CA . GLU A 1 188 ? 12.499 -3.968 17.723 1.00 85.62 188 GLU A CA 1
ATOM 1502 C C . GLU A 1 188 ? 11.745 -3.146 16.671 1.00 85.62 188 GLU A C 1
ATOM 1504 O O . GLU A 1 188 ? 11.467 -1.961 16.886 1.00 85.62 188 GLU A O 1
ATOM 1509 N N . LEU A 1 189 ? 11.333 -3.776 15.565 1.00 83.88 189 LEU A N 1
ATOM 1510 C CA . LEU A 1 189 ? 10.500 -3.139 14.544 1.00 83.88 189 LEU A CA 1
ATOM 1511 C C . LEU A 1 189 ? 9.128 -2.725 15.082 1.00 83.88 189 LEU A C 1
ATOM 1513 O O . LEU A 1 189 ? 8.646 -1.651 14.725 1.00 83.88 189 LEU A O 1
ATOM 1517 N N . LYS A 1 190 ? 8.511 -3.499 15.985 1.00 82.75 190 LYS A N 1
ATOM 1518 C CA . LYS A 1 190 ? 7.286 -3.075 16.693 1.00 82.75 190 LYS A CA 1
ATOM 1519 C C . LYS A 1 190 ? 7.540 -1.843 17.565 1.00 82.75 190 LYS A C 1
ATOM 1521 O O . LYS A 1 190 ? 6.680 -0.960 17.643 1.00 82.75 190 LYS A O 1
ATOM 1526 N N . GLY A 1 191 ? 8.712 -1.755 18.197 1.00 82.94 191 GLY A N 1
ATOM 1527 C CA . GLY A 1 191 ? 9.156 -0.559 18.914 1.00 82.94 191 GLY A CA 1
ATOM 1528 C C . GLY A 1 191 ? 9.248 0.656 17.987 1.00 82.94 191 GLY A C 1
ATOM 1529 O O . GLY A 1 191 ? 8.638 1.691 18.263 1.00 82.94 191 GLY A O 1
ATOM 1530 N N . PHE A 1 192 ? 9.923 0.505 16.844 1.00 82.12 192 PHE A N 1
ATOM 1531 C CA . PHE A 1 192 ? 10.043 1.558 15.832 1.00 82.12 192 PHE A CA 1
ATOM 1532 C C . PHE A 1 192 ? 8.683 1.975 15.259 1.00 82.12 192 PHE A C 1
ATOM 1534 O O . PHE A 1 192 ? 8.388 3.167 15.188 1.00 82.12 192 PHE A O 1
ATOM 1541 N N . ARG A 1 193 ? 7.817 1.001 14.942 1.00 83.94 193 ARG A N 1
ATOM 1542 C CA . ARG A 1 193 ? 6.415 1.214 14.558 1.00 83.94 193 ARG A CA 1
ATOM 1543 C C . ARG A 1 193 ? 5.735 2.104 15.586 1.00 83.94 193 ARG A C 1
ATOM 1545 O O . ARG A 1 193 ? 5.252 3.167 15.236 1.00 83.94 193 ARG A O 1
ATOM 1552 N N . THR A 1 194 ? 5.767 1.727 16.860 1.00 82.31 194 THR A N 1
ATOM 1553 C CA . THR A 1 194 ? 5.119 2.492 17.936 1.00 82.31 194 THR A CA 1
ATOM 1554 C C . THR A 1 194 ? 5.608 3.943 17.998 1.00 82.31 194 THR A C 1
ATOM 1556 O O . THR A 1 194 ? 4.802 4.853 18.180 1.00 82.31 194 THR A O 1
ATOM 1559 N N . VAL A 1 195 ? 6.912 4.183 17.833 1.00 84.00 195 VAL A N 1
ATOM 1560 C CA . VAL A 1 195 ? 7.464 5.547 17.791 1.00 84.00 195 VAL A CA 1
ATOM 1561 C C . VAL A 1 195 ? 6.948 6.309 16.571 1.00 84.00 195 VAL A C 1
ATOM 1563 O O . VAL A 1 195 ? 6.448 7.419 16.730 1.00 84.00 195 VAL A O 1
ATOM 1566 N N . LEU A 1 196 ? 7.005 5.710 15.377 1.00 83.88 196 LEU A N 1
ATOM 1567 C CA . LEU A 1 196 ? 6.531 6.339 14.144 1.00 83.88 196 LEU A CA 1
ATOM 1568 C C . LEU A 1 196 ? 5.039 6.687 14.219 1.00 83.88 196 LEU A C 1
ATOM 1570 O O . LEU A 1 196 ? 4.655 7.807 13.886 1.00 83.88 196 LEU A O 1
ATOM 1574 N N . LEU A 1 197 ? 4.212 5.750 14.685 1.00 81.00 197 LEU A N 1
ATOM 1575 C CA . LEU A 1 197 ? 2.771 5.938 14.850 1.00 81.00 197 LEU A CA 1
ATOM 1576 C C . LEU A 1 197 ? 2.477 7.082 15.839 1.00 81.00 197 LEU A C 1
ATOM 1578 O O . LEU A 1 197 ? 1.689 7.979 15.537 1.00 81.00 197 LEU A O 1
ATOM 1582 N N . LYS A 1 198 ? 3.196 7.160 16.966 1.00 81.69 198 LYS A N 1
ATOM 1583 C CA . LYS A 1 198 ? 3.102 8.312 17.879 1.00 81.69 198 LYS A CA 1
ATOM 1584 C C . LYS A 1 198 ? 3.502 9.625 17.207 1.00 81.69 198 LYS A C 1
ATOM 1586 O O . LYS A 1 198 ? 2.783 10.613 17.333 1.00 81.69 198 LYS A O 1
ATOM 1591 N N . SER A 1 199 ? 4.620 9.655 16.481 1.00 83.94 199 SER A N 1
ATOM 1592 C CA . SER A 1 199 ? 5.072 10.854 15.764 1.00 83.94 199 SER A CA 1
ATOM 1593 C C . SER A 1 199 ? 4.048 11.323 14.733 1.00 83.94 199 SER A C 1
ATOM 1595 O O . SER A 1 199 ? 3.735 12.508 14.670 1.00 83.94 199 SER A O 1
ATOM 1597 N N . MET A 1 200 ? 3.473 10.402 13.962 1.00 84.81 200 MET A N 1
ATOM 1598 C CA . MET A 1 200 ? 2.436 10.714 12.983 1.00 84.81 200 MET A CA 1
ATOM 1599 C C . MET A 1 200 ? 1.163 11.265 13.645 1.00 84.81 200 MET A C 1
ATOM 1601 O O . MET A 1 200 ? 0.583 12.214 13.122 1.00 84.81 200 MET A O 1
ATOM 1605 N N . ASN A 1 201 ? 0.772 10.764 14.823 1.00 81.19 201 ASN A N 1
ATOM 1606 C CA . ASN A 1 201 ? -0.334 11.341 15.597 1.00 81.19 201 ASN A CA 1
ATOM 1607 C C . ASN A 1 201 ? -0.058 12.801 16.002 1.00 81.19 201 ASN A C 1
ATOM 1609 O O . ASN A 1 201 ? -0.930 13.652 15.837 1.00 81.19 201 ASN A O 1
ATOM 1613 N N . TYR A 1 202 ? 1.162 13.132 16.440 1.00 83.62 202 TYR A N 1
ATOM 1614 C CA . TYR A 1 202 ? 1.546 14.528 16.708 1.00 83.62 202 TYR A CA 1
ATOM 1615 C C . TYR A 1 202 ? 1.618 15.392 15.443 1.00 83.62 202 TYR A C 1
ATOM 1617 O O . TYR A 1 202 ? 1.372 16.596 15.496 1.00 83.62 202 TYR A O 1
ATOM 1625 N N . CYS A 1 203 ? 1.951 14.795 14.300 1.00 89.50 203 CYS A N 1
ATOM 1626 C CA . CYS A 1 203 ? 2.014 15.488 13.018 1.00 89.50 203 CYS A CA 1
ATOM 1627 C C . CYS A 1 203 ? 0.633 15.677 12.358 1.00 89.50 203 CYS A C 1
ATOM 1629 O O . CYS A 1 203 ? 0.505 16.522 11.470 1.00 89.50 203 CYS A O 1
ATOM 1631 N N . LEU A 1 204 ? -0.405 14.947 12.787 1.00 89.12 204 LEU A N 1
ATOM 1632 C CA . LEU A 1 204 ? -1.746 15.003 12.196 1.00 89.12 204 LEU A CA 1
ATOM 1633 C C . LEU A 1 204 ? -2.344 16.425 12.171 1.00 89.12 204 LEU A C 1
ATOM 1635 O O . LEU A 1 204 ? -2.793 16.829 11.099 1.00 89.12 204 LEU A O 1
ATOM 1639 N N . PRO A 1 205 ? -2.316 17.233 13.252 1.00 88.31 205 PRO A N 1
ATOM 1640 C CA . PRO A 1 205 ? -2.832 18.604 13.202 1.00 88.31 205 PRO A CA 1
ATOM 1641 C C . PRO A 1 205 ? -2.111 19.485 12.170 1.00 88.31 205 PRO A C 1
ATOM 1643 O O . PRO A 1 205 ? -2.751 20.269 11.470 1.00 88.31 205 PRO A O 1
ATOM 1646 N N . PHE A 1 206 ? -0.791 19.325 12.019 1.00 91.06 206 PHE A N 1
ATOM 1647 C CA . PHE A 1 206 ? -0.009 20.059 11.020 1.00 91.06 206 PHE A CA 1
ATOM 1648 C C . PHE A 1 206 ? -0.357 19.627 9.595 1.00 91.06 206 PHE A C 1
ATOM 1650 O O . PHE A 1 206 ? -0.428 20.470 8.699 1.00 91.06 206 PHE A O 1
ATOM 1657 N N . LEU A 1 207 ? -0.618 18.335 9.384 1.00 93.00 207 LEU A N 1
ATOM 1658 C CA . LEU A 1 207 ? -1.104 17.824 8.106 1.00 93.00 207 LEU A CA 1
ATOM 1659 C C . LEU A 1 207 ? -2.481 18.409 7.770 1.00 93.00 207 LEU A C 1
ATOM 1661 O O . LEU A 1 207 ? -2.660 18.927 6.672 1.00 93.00 207 LEU A O 1
ATOM 1665 N N . VAL A 1 208 ? -3.424 18.389 8.719 1.00 93.31 208 VAL A N 1
ATOM 1666 C CA . VAL A 1 208 ? -4.762 18.984 8.550 1.00 93.31 208 VAL A CA 1
ATOM 1667 C C . VAL A 1 208 ? -4.649 20.456 8.162 1.00 93.31 208 VAL A C 1
ATOM 1669 O O . VAL A 1 208 ? -5.240 20.882 7.170 1.00 93.31 208 VAL A O 1
ATOM 1672 N N . PHE A 1 209 ? -3.842 21.223 8.899 1.00 91.69 209 PHE A N 1
ATOM 1673 C CA . PHE A 1 209 ? -3.604 22.631 8.599 1.00 91.69 209 PHE A CA 1
ATOM 1674 C C . PHE A 1 209 ? -3.006 22.825 7.200 1.00 91.69 209 PHE A C 1
ATOM 1676 O O . PHE A 1 209 ? -3.493 23.651 6.433 1.00 91.69 209 PHE A O 1
ATOM 1683 N N . SER A 1 210 ? -2.005 22.022 6.831 1.00 92.44 210 SER A N 1
ATOM 1684 C CA . SER A 1 210 ? -1.355 22.093 5.516 1.00 92.44 210 SER A CA 1
ATOM 1685 C C . SER A 1 210 ? -2.335 21.818 4.374 1.00 92.44 210 SER A C 1
ATOM 1687 O O . SER A 1 210 ? -2.315 22.522 3.367 1.00 92.44 210 SER A O 1
ATOM 1689 N N . VAL A 1 211 ? -3.228 20.838 4.539 1.00 94.69 211 VAL A N 1
ATOM 1690 C CA . VAL A 1 211 ? -4.270 20.517 3.552 1.00 94.69 211 VAL A CA 1
ATOM 1691 C C . VAL A 1 211 ? -5.276 21.658 3.421 1.00 94.69 211 VAL A C 1
ATOM 1693 O O . VAL A 1 211 ? -5.608 22.040 2.301 1.00 94.69 211 VAL A O 1
ATOM 1696 N N . ILE A 1 212 ? -5.726 22.245 4.535 1.00 93.25 212 ILE A N 1
ATOM 1697 C CA . ILE A 1 212 ? -6.645 23.394 4.519 1.00 93.25 212 ILE A CA 1
ATOM 1698 C C . ILE A 1 212 ? -5.998 24.589 3.816 1.00 93.25 212 ILE A C 1
ATOM 1700 O O . ILE A 1 212 ? -6.603 25.185 2.927 1.00 93.25 212 ILE A O 1
ATOM 1704 N N . VAL A 1 213 ? -4.756 24.920 4.173 1.00 92.31 213 VAL A N 1
ATOM 1705 C CA . VAL A 1 213 ? -4.003 26.015 3.550 1.00 92.31 213 VAL A CA 1
ATOM 1706 C C . VAL A 1 213 ? -3.836 25.772 2.052 1.00 92.31 213 VAL A C 1
ATOM 1708 O O . VAL A 1 213 ? -4.100 26.673 1.255 1.00 92.31 213 VAL A O 1
ATOM 1711 N N . TYR A 1 214 ? -3.464 24.554 1.650 1.00 91.31 214 TYR A N 1
ATOM 1712 C CA . TYR A 1 214 ? -3.352 24.194 0.238 1.00 91.31 214 TYR A CA 1
ATOM 1713 C C . TYR A 1 214 ? -4.689 24.340 -0.496 1.00 91.31 214 TYR A C 1
ATOM 1715 O O . TYR A 1 214 ? -4.733 24.903 -1.587 1.00 91.31 214 TYR A O 1
ATOM 1723 N N . PHE A 1 215 ? -5.787 23.890 0.113 1.00 92.50 215 PHE A N 1
ATOM 1724 C CA . PHE A 1 215 ? -7.127 24.008 -0.454 1.00 92.50 215 PHE A CA 1
ATOM 1725 C C . PHE A 1 215 ? -7.559 25.471 -0.640 1.00 92.50 215 PHE A C 1
ATOM 1727 O O . PHE A 1 215 ? -8.115 25.825 -1.679 1.00 92.50 215 PHE A O 1
ATOM 1734 N N . ILE A 1 216 ? -7.249 26.342 0.326 1.00 91.50 216 ILE A N 1
ATOM 1735 C CA . ILE A 1 216 ? -7.493 27.786 0.223 1.00 91.50 216 ILE A CA 1
ATOM 1736 C C . ILE A 1 216 ? -6.668 28.387 -0.921 1.00 91.50 216 ILE A C 1
ATOM 1738 O O . ILE A 1 216 ? -7.217 29.092 -1.765 1.00 91.50 216 ILE A O 1
ATOM 1742 N N . PHE A 1 217 ? -5.366 28.092 -0.999 1.00 89.12 217 PHE A N 1
ATOM 1743 C CA . PHE A 1 217 ? -4.522 28.585 -2.093 1.00 89.12 217 PHE A CA 1
ATOM 1744 C C . PHE A 1 217 ? -4.992 28.097 -3.460 1.00 89.12 217 PHE A C 1
ATOM 1746 O O . PHE A 1 217 ? -4.979 28.869 -4.416 1.00 89.12 217 PHE A O 1
ATOM 1753 N N . PHE A 1 218 ? -5.435 26.843 -3.548 1.00 89.19 218 PHE A N 1
ATOM 1754 C CA . PHE A 1 218 ? -6.054 26.297 -4.747 1.00 89.19 218 PHE A CA 1
ATOM 1755 C C . PHE A 1 218 ? -7.279 27.123 -5.165 1.00 89.19 218 PHE A C 1
ATOM 1757 O O . PHE A 1 218 ? -7.367 27.509 -6.326 1.00 89.19 218 PHE A O 1
ATOM 1764 N N . TRP A 1 219 ? -8.167 27.466 -4.226 1.00 87.56 219 TRP A N 1
ATOM 1765 C CA . TRP A 1 219 ? -9.371 28.257 -4.507 1.00 87.56 219 TRP A CA 1
ATOM 1766 C C . TRP A 1 219 ? -9.069 29.644 -5.095 1.00 87.56 219 TRP A C 1
ATOM 1768 O O . TRP A 1 219 ? -9.823 30.147 -5.924 1.00 87.56 219 TRP A O 1
ATOM 1778 N N . PHE A 1 220 ? -7.954 30.259 -4.693 1.00 87.44 220 PHE A N 1
ATOM 1779 C CA . PHE A 1 220 ? -7.515 31.561 -5.208 1.00 87.44 220 PHE A CA 1
ATOM 1780 C C . PHE A 1 220 ? -6.593 31.470 -6.436 1.00 87.44 220 PHE A C 1
ATOM 1782 O O . PHE A 1 220 ? -6.216 32.500 -7.000 1.00 87.44 220 PHE A O 1
ATOM 1789 N N . SER A 1 221 ? -6.207 30.267 -6.871 1.00 82.44 221 SER A N 1
ATOM 1790 C CA . SER A 1 221 ? -5.297 30.078 -8.001 1.00 82.44 221 SER A CA 1
ATOM 1791 C C . SER A 1 221 ? -6.066 29.863 -9.305 1.00 82.44 221 SER A C 1
ATOM 1793 O O . SER A 1 221 ? -6.622 28.797 -9.543 1.00 82.44 221 SER A O 1
ATOM 1795 N N . ASN A 1 222 ? -6.048 30.855 -10.201 1.00 66.50 222 ASN A N 1
ATOM 1796 C CA . ASN A 1 222 ? -6.837 30.806 -11.441 1.00 66.50 222 ASN A CA 1
ATOM 1797 C C . ASN A 1 222 ? -6.180 30.077 -12.631 1.00 66.50 222 ASN A C 1
ATOM 1799 O O . ASN A 1 222 ? -6.822 29.965 -13.667 1.00 66.50 222 ASN A O 1
ATOM 1803 N N . ASN A 1 223 ? -4.939 29.580 -12.530 1.00 75.75 223 ASN A N 1
ATOM 1804 C CA . ASN A 1 223 ? -4.175 29.106 -13.704 1.00 75.75 223 ASN A CA 1
ATOM 1805 C C . ASN A 1 223 ? -3.344 27.823 -13.477 1.00 75.75 223 ASN A C 1
ATOM 1807 O O . ASN A 1 223 ? -2.283 27.652 -14.077 1.00 75.75 223 ASN A O 1
ATOM 1811 N N . GLN A 1 224 ? -3.790 26.900 -12.623 1.00 81.31 224 GLN A N 1
ATOM 1812 C CA . GLN A 1 224 ? -3.089 25.620 -12.452 1.00 81.31 224 GLN A CA 1
ATOM 1813 C C . GLN A 1 224 ? -3.507 24.597 -13.511 1.00 81.31 224 GLN A C 1
ATOM 1815 O O . GLN A 1 224 ? -4.683 24.473 -13.854 1.00 81.31 224 GLN A O 1
ATOM 1820 N N . SER A 1 225 ? -2.541 23.823 -14.012 1.00 87.56 225 SER A N 1
ATOM 1821 C CA . SER A 1 225 ? -2.848 22.708 -14.911 1.00 87.56 225 SER A CA 1
ATOM 1822 C C . SER A 1 225 ? -3.630 21.616 -14.173 1.00 87.56 225 SER A C 1
ATOM 1824 O O . SER A 1 225 ? -3.391 21.354 -12.991 1.00 87.56 225 SER A O 1
ATOM 1826 N N . ALA A 1 226 ? -4.530 20.927 -14.881 1.00 87.69 226 ALA A N 1
ATOM 1827 C CA . ALA A 1 226 ? -5.303 19.826 -14.306 1.00 87.69 226 ALA A CA 1
ATOM 1828 C C . ALA A 1 226 ? -4.404 18.716 -13.727 1.00 87.69 226 ALA A C 1
ATOM 1830 O O . ALA A 1 226 ? -4.726 18.169 -12.678 1.00 87.69 226 ALA A O 1
ATOM 1831 N N . ASN A 1 227 ? -3.255 18.436 -14.358 1.00 87.81 227 ASN A N 1
ATOM 1832 C CA . ASN A 1 227 ? -2.277 17.467 -13.851 1.00 87.81 227 ASN A CA 1
ATOM 1833 C C . ASN A 1 227 ? -1.736 17.864 -12.473 1.00 87.81 227 ASN A C 1
ATOM 1835 O O . ASN A 1 227 ? -1.727 17.041 -11.564 1.00 87.81 227 ASN A O 1
ATOM 1839 N N . VAL A 1 228 ? -1.336 19.126 -12.290 1.00 87.12 228 VAL A N 1
ATOM 1840 C CA . VAL A 1 228 ? -0.811 19.608 -11.001 1.00 87.12 228 VAL A CA 1
ATOM 1841 C C . VAL A 1 228 ? -1.873 19.508 -9.906 1.00 87.12 228 VAL A C 1
ATOM 1843 O O . VAL A 1 228 ? -1.577 19.005 -8.824 1.00 87.12 228 VAL A O 1
ATOM 1846 N N . ILE A 1 229 ? -3.111 19.921 -10.199 1.00 88.56 229 ILE A N 1
ATOM 1847 C CA . ILE A 1 229 ? -4.228 19.875 -9.242 1.00 88.56 229 ILE A CA 1
ATOM 1848 C C . ILE A 1 229 ? -4.505 18.432 -8.808 1.00 88.56 229 ILE A C 1
ATOM 1850 O O . ILE A 1 229 ? -4.500 18.131 -7.615 1.00 88.56 229 ILE A O 1
ATOM 1854 N N . VAL A 1 230 ? -4.725 17.532 -9.774 1.00 90.81 230 VAL A N 1
ATOM 1855 C CA . VAL A 1 230 ? -5.077 16.130 -9.504 1.00 90.81 230 VAL A CA 1
ATOM 1856 C C . VAL A 1 230 ? -3.955 15.435 -8.739 1.00 90.81 230 VAL A C 1
ATOM 1858 O O . VAL A 1 230 ? -4.221 14.789 -7.728 1.00 90.81 230 VAL A O 1
ATOM 1861 N N . THR A 1 231 ? -2.703 15.603 -9.165 1.00 89.31 231 THR A N 1
ATOM 1862 C CA . THR A 1 231 ? -1.547 14.973 -8.519 1.00 89.31 231 THR A CA 1
ATOM 1863 C C . THR A 1 231 ? -1.352 15.468 -7.089 1.00 89.31 231 THR A C 1
ATOM 1865 O O . THR A 1 231 ? -1.219 14.652 -6.177 1.00 89.31 231 THR A O 1
ATOM 1868 N N . ALA A 1 232 ? -1.388 16.783 -6.857 1.00 89.75 232 ALA A N 1
ATOM 1869 C CA . ALA A 1 232 ? -1.221 17.334 -5.516 1.00 89.75 232 ALA A CA 1
ATOM 1870 C C . ALA A 1 232 ? -2.351 16.902 -4.574 1.00 89.75 232 ALA A C 1
ATOM 1872 O O . ALA A 1 232 ? -2.086 16.496 -3.442 1.00 89.75 232 ALA A O 1
ATOM 1873 N N . PHE A 1 233 ? -3.601 16.922 -5.050 1.00 92.44 233 PHE A N 1
ATOM 1874 C CA . PHE A 1 233 ? -4.735 16.437 -4.269 1.00 92.44 233 PHE A CA 1
ATOM 1875 C C . PHE A 1 233 ? -4.575 14.956 -3.937 1.00 92.44 233 PHE A C 1
ATOM 1877 O O . PHE A 1 233 ? -4.685 14.604 -2.768 1.00 92.44 233 PHE A O 1
ATOM 1884 N N . LEU A 1 234 ? -4.264 14.093 -4.910 1.00 90.94 234 LEU A N 1
ATOM 1885 C CA . LEU A 1 234 ? -4.102 12.656 -4.667 1.00 90.94 234 LEU A CA 1
ATOM 1886 C C . LEU A 1 234 ? -2.979 12.344 -3.669 1.00 90.94 234 LEU A C 1
ATOM 1888 O O . LEU A 1 234 ? -3.166 11.480 -2.814 1.00 90.94 234 LEU A O 1
ATOM 1892 N N . ILE A 1 235 ? -1.850 13.059 -3.730 1.00 90.88 235 ILE A N 1
ATOM 1893 C CA . ILE A 1 235 ? -0.754 12.911 -2.758 1.00 90.88 235 ILE A CA 1
ATOM 1894 C C . ILE A 1 235 ? -1.226 13.299 -1.356 1.00 90.88 235 ILE A C 1
ATOM 1896 O O . ILE A 1 235 ? -1.038 12.529 -0.413 1.00 90.88 235 ILE A O 1
ATOM 1900 N N . LEU A 1 236 ? -1.863 14.467 -1.216 1.00 92.75 236 LEU A N 1
ATOM 1901 C CA . LEU A 1 236 ? -2.383 14.922 0.071 1.00 92.75 236 LEU A CA 1
ATOM 1902 C C . LEU A 1 236 ? -3.416 13.935 0.616 1.00 92.75 236 LEU A C 1
ATOM 1904 O O . LEU A 1 236 ? -3.251 13.471 1.733 1.00 92.75 236 LEU A O 1
ATOM 1908 N N . ILE A 1 237 ? -4.399 13.529 -0.191 1.00 94.00 237 ILE A N 1
ATOM 1909 C CA . ILE A 1 237 ? -5.436 12.552 0.171 1.00 94.00 237 ILE A CA 1
ATOM 1910 C C . ILE A 1 237 ? -4.822 11.228 0.649 1.00 94.00 237 ILE A C 1
ATOM 1912 O O . ILE A 1 237 ? -5.255 10.686 1.667 1.00 94.00 237 ILE A O 1
ATOM 1916 N N . ALA A 1 238 ? -3.806 10.708 -0.048 1.00 91.75 238 ALA A N 1
ATOM 1917 C CA . ALA A 1 238 ? -3.140 9.465 0.335 1.00 91.75 238 ALA A CA 1
ATOM 1918 C C . ALA A 1 238 ? -2.464 9.578 1.712 1.00 91.75 238 ALA A C 1
ATOM 1920 O O . ALA A 1 238 ? -2.663 8.717 2.574 1.00 91.75 238 ALA A O 1
ATOM 1921 N N . ILE A 1 239 ? -1.718 10.662 1.948 1.00 92.81 239 ILE A N 1
ATOM 1922 C CA . ILE A 1 239 ? -1.073 10.931 3.243 1.00 92.81 239 ILE A CA 1
ATOM 1923 C C . ILE A 1 239 ? -2.138 11.154 4.329 1.00 92.81 239 ILE A C 1
ATOM 1925 O O . ILE A 1 239 ? -2.025 10.619 5.431 1.00 92.81 239 ILE A O 1
ATOM 1929 N N . SER A 1 240 ? -3.214 11.879 4.020 1.00 94.62 240 SER A N 1
ATOM 1930 C CA . SER A 1 240 ? -4.334 12.127 4.925 1.00 94.62 240 SER A CA 1
ATOM 1931 C C . SER A 1 240 ? -5.010 10.842 5.381 1.00 94.62 240 SER A C 1
ATOM 1933 O O . SER A 1 240 ? -5.223 10.670 6.581 1.00 94.62 240 SER A O 1
ATOM 1935 N N . PHE A 1 241 ? -5.320 9.920 4.466 1.00 93.06 241 PHE A N 1
ATOM 1936 C CA . PHE A 1 241 ? -5.909 8.638 4.846 1.00 93.06 241 PHE A CA 1
ATOM 1937 C C . PHE A 1 241 ? -4.948 7.777 5.649 1.00 93.06 241 PHE A C 1
ATOM 1939 O O . PHE A 1 241 ? -5.395 7.150 6.603 1.00 93.06 241 PHE A O 1
ATOM 1946 N N . LEU A 1 242 ? -3.649 7.786 5.337 1.00 90.94 242 LEU A N 1
ATOM 1947 C CA . LEU A 1 242 ? -2.650 7.079 6.137 1.00 90.94 242 LEU A CA 1
ATOM 1948 C C . LEU A 1 242 ? -2.667 7.559 7.600 1.00 90.94 242 LEU A C 1
ATOM 1950 O O . LEU A 1 242 ? -2.751 6.746 8.521 1.00 90.94 242 LEU A O 1
ATOM 1954 N N . PHE A 1 243 ? -2.648 8.876 7.813 1.00 90.88 243 PHE A N 1
ATOM 1955 C CA . PHE A 1 243 ? -2.660 9.479 9.147 1.00 90.88 243 PHE A CA 1
ATOM 1956 C C . PHE A 1 243 ? -3.999 9.295 9.873 1.00 90.88 243 PHE A C 1
ATOM 1958 O O . PHE A 1 243 ? -4.016 9.011 11.068 1.00 90.88 243 PHE A O 1
ATOM 1965 N N . LEU A 1 244 ? -5.128 9.414 9.168 1.00 90.25 244 LEU A N 1
ATOM 1966 C CA . LEU A 1 244 ? -6.446 9.180 9.762 1.00 90.25 244 LEU A CA 1
ATOM 1967 C C . LEU A 1 244 ? -6.645 7.708 10.136 1.00 90.25 244 LEU A C 1
ATOM 1969 O O . LEU A 1 244 ? -7.182 7.423 11.200 1.00 90.25 244 LEU A O 1
ATOM 1973 N N . ASN A 1 245 ? -6.213 6.769 9.288 1.00 88.50 245 ASN A N 1
ATOM 1974 C CA . ASN A 1 245 ? -6.253 5.338 9.597 1.00 88.50 245 ASN A CA 1
ATOM 1975 C C . ASN A 1 245 ? -5.485 5.063 10.889 1.00 88.50 245 ASN A C 1
ATOM 1977 O O . ASN A 1 245 ? -6.032 4.483 11.816 1.00 88.50 245 ASN A O 1
ATOM 1981 N N . LEU A 1 246 ? -4.266 5.590 10.992 1.00 84.25 246 LEU A N 1
ATOM 1982 C CA . LEU A 1 246 ? -3.471 5.520 12.209 1.00 84.25 246 LEU A CA 1
ATOM 1983 C C . LEU A 1 246 ? -4.208 6.084 13.436 1.00 84.25 246 LEU A C 1
ATOM 1985 O O . LEU A 1 246 ? -4.277 5.402 14.455 1.00 84.25 246 LEU A O 1
ATOM 1989 N N . TYR A 1 247 ? -4.754 7.300 13.342 1.00 83.25 247 TYR A N 1
ATOM 1990 C CA . TYR A 1 247 ? -5.418 7.968 14.466 1.00 83.25 247 TYR A CA 1
ATOM 1991 C C . TYR A 1 247 ? -6.548 7.114 15.055 1.00 83.25 247 TYR A C 1
ATOM 1993 O O . TYR A 1 247 ? -6.684 6.986 16.273 1.00 83.25 247 TYR A O 1
ATOM 2001 N N . TYR A 1 248 ? -7.334 6.470 14.189 1.00 79.75 248 TYR A N 1
ATOM 2002 C CA . TYR A 1 248 ? -8.426 5.604 14.624 1.00 79.75 248 TYR A CA 1
ATOM 2003 C C . TYR A 1 248 ? -7.962 4.221 15.111 1.00 79.75 248 TYR A C 1
ATOM 2005 O O . TYR A 1 248 ? -8.710 3.592 15.855 1.00 79.75 248 TYR A O 1
ATOM 2013 N N . GLN A 1 249 ? -6.755 3.764 14.753 1.00 77.25 249 GLN A N 1
ATOM 2014 C CA . GLN A 1 249 ? -6.249 2.414 15.050 1.00 77.25 249 GLN A CA 1
ATOM 2015 C C . GLN A 1 249 ? -5.283 2.305 16.228 1.00 77.25 249 GLN A C 1
ATOM 2017 O O . GLN A 1 249 ? -5.364 1.350 16.995 1.00 77.25 249 GLN A O 1
ATOM 2022 N N . ASP A 1 250 ? -4.377 3.267 16.390 1.00 64.88 250 ASP A N 1
ATOM 2023 C CA . ASP A 1 250 ? -3.398 3.292 17.490 1.00 64.88 250 ASP A CA 1
ATOM 2024 C C . ASP A 1 250 ? -3.959 3.973 18.750 1.00 64.88 250 ASP A C 1
ATOM 2026 O O . ASP A 1 250 ? -3.230 4.225 19.705 1.00 64.88 250 ASP A O 1
ATOM 2030 N N . GLY A 1 251 ? -5.257 4.303 18.750 1.00 51.53 251 GLY A N 1
ATOM 2031 C CA . GLY A 1 251 ? -5.931 5.119 19.756 1.00 51.53 251 GLY A CA 1
ATOM 2032 C C . GLY A 1 251 ? -5.974 4.488 21.147 1.00 51.53 251 GLY A C 1
ATOM 2033 O O . GLY A 1 251 ? -7.037 4.097 21.620 1.00 51.53 251 GLY A O 1
ATOM 2034 N N . LYS A 1 252 ? -4.829 4.454 21.833 1.00 49.84 252 LYS A N 1
ATOM 2035 C CA . LYS A 1 252 ? -4.772 4.516 23.291 1.00 49.84 252 LYS A CA 1
ATOM 2036 C C . LYS A 1 252 ? -5.572 5.745 23.726 1.00 49.84 252 LYS A C 1
ATOM 2038 O O . LYS A 1 252 ? -5.485 6.802 23.099 1.00 49.84 252 LYS A O 1
ATOM 2043 N N . GLU A 1 253 ? -6.343 5.588 24.794 1.00 51.59 253 GLU A N 1
ATOM 2044 C CA . GLU A 1 253 ? -7.328 6.561 25.289 1.00 51.59 253 GLU A CA 1
ATOM 2045 C C . GLU A 1 253 ? -6.766 7.981 25.513 1.00 51.59 253 GLU A C 1
ATOM 2047 O O . GLU A 1 253 ? -7.523 8.946 25.460 1.00 51.59 253 GLU A O 1
ATOM 2052 N N . GLU A 1 254 ? -5.444 8.139 25.666 1.00 51.34 254 GLU A N 1
ATOM 2053 C CA . GLU A 1 254 ? -4.768 9.419 25.937 1.00 51.34 254 GLU A CA 1
ATOM 2054 C C . GLU A 1 254 ? -5.045 10.542 24.915 1.00 51.34 254 GLU A C 1
ATOM 2056 O O . GLU A 1 254 ? -5.058 11.707 25.306 1.00 51.34 254 GLU A O 1
ATOM 2061 N N . TYR A 1 255 ? -5.291 10.240 23.631 1.00 51.09 255 TYR A N 1
ATOM 2062 C CA . TYR A 1 255 ? -5.503 11.270 22.587 1.00 51.09 255 TYR A CA 1
ATOM 2063 C C . TYR A 1 255 ? -6.962 11.471 22.170 1.00 51.09 255 TYR A C 1
ATOM 2065 O O . TYR A 1 255 ? -7.271 12.435 21.468 1.00 51.09 255 TYR A O 1
ATOM 2073 N N . ARG A 1 256 ? -7.869 10.588 22.603 1.00 55.69 256 ARG A N 1
ATOM 2074 C CA . ARG A 1 256 ? -9.305 10.680 22.287 1.00 55.69 256 ARG A CA 1
ATOM 2075 C C . ARG A 1 256 ? -10.053 11.703 23.150 1.00 55.69 256 ARG A C 1
ATOM 2077 O O . ARG A 1 256 ? -11.230 11.933 22.921 1.00 55.69 256 ARG A O 1
ATOM 2084 N N . GLY A 1 257 ? -9.380 12.330 24.118 1.00 54.22 257 GLY A N 1
ATOM 2085 C CA . GLY A 1 257 ? -9.994 13.245 25.088 1.00 54.22 257 GLY A CA 1
ATOM 2086 C C . GLY A 1 257 ? -10.006 14.733 24.715 1.00 54.22 257 GLY A C 1
ATOM 2087 O O . GLY A 1 257 ? -10.362 15.549 25.559 1.00 54.22 257 GLY A O 1
ATOM 2088 N N . MET A 1 258 ? -9.576 15.126 23.508 1.00 68.31 258 MET A N 1
ATOM 2089 C CA . MET A 1 258 ? -9.593 16.534 23.079 1.00 68.31 258 MET A CA 1
ATOM 2090 C C . MET A 1 258 ? -10.768 16.816 22.134 1.00 68.31 258 MET A C 1
ATOM 2092 O O . MET A 1 258 ? -10.616 16.734 20.917 1.00 68.31 258 MET A O 1
ATOM 2096 N N . ASP A 1 259 ? -11.911 17.225 22.690 1.00 73.44 259 ASP A N 1
ATOM 2097 C CA . ASP A 1 259 ? -13.163 17.464 21.945 1.00 73.44 259 ASP A CA 1
ATOM 2098 C C . ASP A 1 259 ? -12.999 18.385 20.720 1.00 73.44 259 ASP A C 1
ATOM 2100 O O . ASP A 1 259 ? -13.595 18.163 19.664 1.00 73.44 259 ASP A O 1
ATOM 2104 N N . TRP A 1 260 ? -12.150 19.414 20.826 1.00 77.81 260 TRP A N 1
ATOM 2105 C CA . TRP A 1 260 ? -11.894 20.355 19.730 1.00 77.81 260 TRP A CA 1
ATOM 2106 C C . TRP A 1 260 ? -11.202 19.689 18.529 1.00 77.81 260 TRP A C 1
ATOM 2108 O O . TRP A 1 260 ? -11.485 20.038 17.381 1.00 77.81 260 TRP A O 1
ATOM 2118 N N . LEU A 1 261 ? -10.315 18.719 18.776 1.00 79.69 261 LEU A N 1
ATOM 2119 C CA . LEU A 1 261 ? -9.598 17.999 17.727 1.00 79.69 261 LEU A CA 1
ATOM 2120 C C . LEU A 1 261 ? -10.556 17.069 16.979 1.00 79.69 261 LEU A C 1
ATOM 2122 O O . LEU A 1 261 ? -10.503 17.001 15.753 1.00 79.69 261 LEU A O 1
ATOM 2126 N N . THR A 1 262 ? -11.485 16.427 17.690 1.00 81.81 262 THR A N 1
ATOM 2127 C CA . THR A 1 262 ? -12.521 15.576 17.093 1.00 81.81 262 THR A CA 1
ATOM 2128 C C . THR A 1 262 ? -13.382 16.350 16.093 1.00 81.81 262 THR A C 1
ATOM 2130 O O . THR A 1 262 ? -13.569 15.893 14.963 1.00 81.81 262 THR A O 1
ATOM 2133 N N . VAL A 1 263 ? -13.835 17.559 16.445 1.00 85.81 263 VAL A N 1
ATOM 2134 C CA . VAL A 1 263 ? -14.624 18.414 15.534 1.00 85.81 263 VAL A CA 1
ATOM 2135 C C . VAL A 1 263 ? -13.824 18.784 14.281 1.00 85.81 263 VAL A C 1
ATOM 2137 O O . VAL A 1 263 ? -14.330 18.679 13.160 1.00 85.81 263 VAL A O 1
ATOM 2140 N N . ILE A 1 264 ? -12.553 19.165 14.444 1.00 89.31 264 ILE A N 1
ATOM 2141 C CA . ILE A 1 264 ? -11.671 19.480 13.312 1.00 89.31 264 ILE A CA 1
ATOM 2142 C C . ILE A 1 264 ? -11.499 18.260 12.400 1.00 89.31 264 ILE A C 1
ATOM 2144 O O . ILE A 1 264 ? -11.588 18.390 11.179 1.00 89.31 264 ILE A O 1
ATOM 2148 N N . LEU A 1 265 ? -11.295 17.069 12.967 1.00 89.75 265 LEU A N 1
ATOM 2149 C CA . LEU A 1 265 ? -11.121 15.837 12.197 1.00 89.75 265 LEU A CA 1
ATOM 2150 C C . LEU A 1 265 ? -12.400 15.416 11.461 1.00 89.75 265 LEU A C 1
ATOM 2152 O O . LEU A 1 265 ? -12.319 14.916 10.337 1.00 89.75 265 LEU A O 1
ATOM 2156 N N . GLN A 1 266 ? -13.581 15.647 12.037 1.00 91.62 266 GLN A N 1
ATOM 2157 C CA . GLN A 1 266 ? -14.858 15.416 11.356 1.00 91.62 266 GLN A CA 1
ATOM 2158 C C . GLN A 1 266 ? -15.005 16.303 10.114 1.00 91.62 266 GLN A C 1
ATOM 2160 O O . GLN A 1 266 ? -15.297 15.787 9.029 1.00 91.62 266 GLN A O 1
ATOM 2165 N N . ALA A 1 267 ? -14.745 17.608 10.249 1.00 93.38 267 ALA A N 1
ATOM 2166 C CA . ALA A 1 267 ? -14.777 18.550 9.129 1.00 93.38 267 ALA A CA 1
ATOM 2167 C C . ALA A 1 267 ? -13.711 18.212 8.074 1.00 93.38 267 ALA A C 1
ATOM 2169 O O . ALA A 1 267 ? -13.982 18.218 6.873 1.00 93.38 267 ALA A O 1
ATOM 2170 N N . TYR A 1 268 ? -12.513 17.840 8.524 1.00 95.25 268 TYR A N 1
ATOM 2171 C CA . TYR A 1 268 ? -11.401 17.451 7.665 1.00 95.25 268 TYR A CA 1
ATOM 2172 C C . TYR A 1 268 ? -11.718 16.227 6.797 1.00 95.25 268 TYR A C 1
ATOM 2174 O O . TYR A 1 268 ? -11.472 16.250 5.595 1.00 95.25 268 TYR A O 1
ATOM 2182 N N . LYS A 1 269 ? -12.331 15.179 7.357 1.00 95.69 269 LYS A N 1
ATOM 2183 C CA . LYS A 1 269 ? -12.760 13.994 6.591 1.00 95.69 269 LYS A CA 1
ATOM 2184 C C . LYS A 1 269 ? -13.745 14.345 5.466 1.00 95.69 269 LYS A C 1
ATOM 2186 O O . LYS A 1 269 ? -13.647 13.788 4.375 1.00 95.69 269 LYS A O 1
ATOM 2191 N N . VAL A 1 270 ? -14.653 15.298 5.699 1.00 97.25 270 VAL A N 1
ATOM 2192 C CA . VAL A 1 270 ? -15.576 15.801 4.664 1.00 97.25 270 VAL A CA 1
ATOM 2193 C C . VAL A 1 270 ? -14.829 16.628 3.614 1.00 97.25 270 VAL A C 1
ATOM 2195 O O . VAL A 1 270 ? -15.059 16.451 2.419 1.00 97.25 270 VAL A O 1
ATOM 2198 N N . LEU A 1 271 ? -13.888 17.480 4.037 1.00 96.44 271 LEU A N 1
ATOM 2199 C CA . LEU A 1 271 ? -13.032 18.249 3.129 1.00 96.44 271 LEU A CA 1
ATOM 2200 C C . LEU A 1 271 ? -12.247 17.337 2.174 1.00 96.44 271 LEU A C 1
ATOM 2202 O O . LEU A 1 271 ? -12.178 17.624 0.981 1.00 96.44 271 LEU A O 1
ATOM 2206 N N . LEU A 1 272 ? -11.708 16.216 2.664 1.00 97.00 272 LEU A N 1
ATOM 2207 C CA . LEU A 1 272 ? -11.008 15.245 1.818 1.00 97.00 272 LEU A CA 1
ATOM 2208 C C . LEU A 1 272 ? -11.916 14.682 0.720 1.00 97.00 272 LEU A C 1
ATOM 2210 O O . LEU A 1 272 ? -11.481 14.584 -0.425 1.00 97.00 272 LEU A O 1
ATOM 2214 N N . LEU A 1 273 ? -13.183 14.371 1.024 1.00 97.75 273 LEU A N 1
ATOM 2215 C CA . LEU A 1 273 ? -14.144 13.949 0.001 1.00 97.75 273 LEU A CA 1
ATOM 2216 C C . LEU A 1 273 ? -14.369 15.048 -1.045 1.00 97.75 273 LEU A C 1
ATOM 2218 O O . LEU A 1 273 ? -14.350 14.759 -2.238 1.00 97.75 273 LEU A O 1
ATOM 2222 N N . VAL A 1 274 ? -14.521 16.307 -0.626 1.00 96.81 274 VAL A N 1
ATOM 2223 C CA . VAL A 1 274 ? -14.652 17.441 -1.559 1.00 96.81 274 VAL A CA 1
ATOM 2224 C C . VAL A 1 274 ? -13.424 17.549 -2.467 1.00 96.81 274 VAL A C 1
ATOM 2226 O O . VAL A 1 274 ? -13.572 17.672 -3.682 1.00 96.81 274 VAL A O 1
ATOM 2229 N N . MET A 1 275 ? -12.215 17.429 -1.914 1.00 96.25 275 MET A N 1
ATOM 2230 C CA . MET A 1 275 ? -10.979 17.410 -2.703 1.00 96.25 275 MET A CA 1
ATOM 2231 C C . MET A 1 275 ? -10.953 16.250 -3.702 1.00 96.25 275 MET A C 1
ATOM 2233 O O . MET A 1 275 ? -10.582 16.454 -4.855 1.00 96.25 275 MET A O 1
ATOM 2237 N N . ILE A 1 276 ? -11.387 15.051 -3.304 1.00 97.12 276 ILE A N 1
ATOM 2238 C CA . ILE A 1 276 ? -11.468 13.889 -4.202 1.00 97.12 276 ILE A CA 1
ATOM 2239 C C . ILE A 1 276 ? -12.445 14.155 -5.348 1.00 97.12 276 ILE A C 1
ATOM 2241 O O . ILE A 1 276 ? -12.114 13.898 -6.502 1.00 97.12 276 ILE A O 1
ATOM 2245 N N . LEU A 1 277 ? -13.620 14.718 -5.059 1.00 97.56 277 LEU A N 1
ATOM 2246 C CA . LEU A 1 277 ? -14.610 15.060 -6.083 1.00 97.56 277 LEU A CA 1
ATOM 2247 C C . LEU A 1 277 ? -14.067 16.097 -7.073 1.00 97.56 277 LEU A C 1
ATOM 2249 O O . LEU A 1 277 ? -14.258 15.945 -8.279 1.00 97.56 277 LEU A O 1
ATOM 2253 N N . ILE A 1 278 ? -13.337 17.105 -6.588 1.00 95.25 278 ILE A N 1
ATOM 2254 C CA . ILE A 1 278 ? -12.665 18.090 -7.444 1.00 95.25 278 ILE A CA 1
ATOM 2255 C C . ILE A 1 278 ? -11.576 17.413 -8.286 1.00 95.25 278 ILE A C 1
ATOM 2257 O O . ILE A 1 278 ? -11.530 17.622 -9.496 1.00 95.25 278 ILE A O 1
ATOM 2261 N N . ALA A 1 279 ? -10.736 16.558 -7.695 1.00 94.56 279 ALA A N 1
ATOM 2262 C CA . ALA A 1 279 ? -9.719 15.813 -8.437 1.00 94.56 279 ALA A CA 1
ATOM 2263 C C . ALA A 1 279 ? -10.355 14.952 -9.541 1.00 94.56 279 ALA A C 1
ATOM 2265 O O . ALA A 1 279 ? -9.907 14.990 -10.685 1.00 94.56 279 ALA A O 1
ATOM 2266 N N . CYS A 1 280 ? -11.445 14.241 -9.242 1.00 95.88 280 CYS A N 1
ATOM 2267 C CA . CYS A 1 280 ? -12.205 13.490 -10.237 1.00 95.88 280 CYS A CA 1
ATOM 2268 C C . CYS A 1 280 ? -12.761 14.409 -11.333 1.00 95.88 280 CYS A C 1
ATOM 2270 O O . CYS A 1 280 ? -12.593 14.103 -12.512 1.00 95.88 280 CYS A O 1
ATOM 2272 N N . TYR A 1 281 ? -13.364 15.546 -10.978 1.00 95.25 281 TYR A N 1
ATOM 2273 C CA . TYR A 1 281 ? -13.881 16.514 -11.947 1.00 95.25 281 TYR A CA 1
ATOM 2274 C C . TYR A 1 281 ? -12.791 16.995 -12.916 1.00 95.25 281 TYR A C 1
ATOM 2276 O O . TYR A 1 281 ? -12.977 16.936 -14.132 1.00 95.25 281 TYR A O 1
ATOM 2284 N N . TYR A 1 282 ? -11.620 17.393 -12.408 1.00 93.25 282 TYR A N 1
ATOM 2285 C CA . TYR A 1 282 ? -10.508 17.827 -13.258 1.00 93.25 282 TYR A CA 1
ATOM 2286 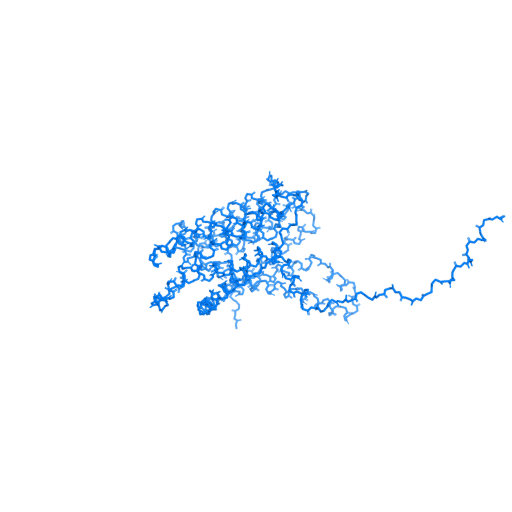C C . TYR A 1 282 ? -9.921 16.681 -14.086 1.00 93.25 282 TYR A C 1
ATOM 2288 O O . TYR A 1 282 ? -9.621 16.887 -15.264 1.00 93.25 282 TYR A O 1
ATOM 2296 N N . ALA A 1 283 ? -9.795 15.484 -13.511 1.00 93.56 283 ALA A N 1
ATOM 2297 C CA . ALA A 1 283 ? -9.274 14.308 -14.197 1.00 93.56 283 ALA A CA 1
ATOM 2298 C C . ALA A 1 283 ? -10.170 13.898 -15.377 1.00 93.56 283 ALA A C 1
ATOM 2300 O O . ALA A 1 283 ? -9.703 13.820 -16.512 1.00 93.56 283 ALA A O 1
ATOM 2301 N N . PHE A 1 284 ? -11.470 13.708 -15.139 1.00 94.12 284 PHE A N 1
ATOM 2302 C CA . PHE A 1 284 ? -12.427 13.335 -16.186 1.00 94.12 284 PHE A CA 1
ATOM 2303 C C . PHE A 1 284 ? -12.736 14.489 -17.149 1.00 94.12 284 PHE A C 1
ATOM 2305 O O . PHE A 1 284 ? -13.044 14.246 -18.315 1.00 94.12 284 PHE A O 1
ATOM 2312 N N . GLY A 1 285 ? -12.636 15.741 -16.701 1.00 92.12 285 GLY A N 1
ATOM 2313 C CA . GLY A 1 285 ? -12.876 16.918 -17.532 1.00 92.12 285 GLY A CA 1
ATOM 2314 C C . GLY A 1 285 ? -11.720 17.253 -18.471 1.00 92.12 285 GLY A C 1
ATOM 2315 O O . GLY A 1 285 ? -11.966 17.690 -19.594 1.00 92.12 285 GLY A O 1
ATOM 2316 N N . ASN A 1 286 ? -10.465 17.021 -18.068 1.00 91.56 286 ASN A N 1
ATOM 2317 C CA . ASN A 1 286 ? -9.304 17.625 -18.737 1.00 91.56 286 ASN A CA 1
ATOM 2318 C C . ASN A 1 286 ? -8.160 16.662 -19.077 1.00 91.56 286 ASN A C 1
ATOM 2320 O O . ASN A 1 286 ? -7.277 17.055 -19.836 1.00 91.56 286 ASN A O 1
ATOM 2324 N N . LEU A 1 287 ? -8.159 15.426 -18.571 1.00 91.56 287 LEU A N 1
ATOM 2325 C CA . LEU A 1 287 ? -7.044 14.492 -18.752 1.00 91.56 287 LEU A CA 1
ATOM 2326 C C . LEU A 1 287 ? -7.465 13.232 -19.509 1.00 91.56 287 LEU A C 1
ATOM 2328 O O . LEU A 1 287 ? -8.642 12.860 -19.532 1.00 91.56 287 LEU A O 1
ATOM 2332 N N . SER A 1 288 ? -6.479 12.587 -20.133 1.00 90.06 288 SER A N 1
ATOM 2333 C CA . SER A 1 288 ? -6.599 11.238 -20.679 1.00 90.06 288 SER A CA 1
ATOM 2334 C C . SER A 1 288 ? -6.287 10.235 -19.572 1.00 90.06 288 SER A C 1
ATOM 2336 O O . SER A 1 288 ? -5.173 10.222 -19.045 1.00 90.06 288 SER A O 1
ATOM 2338 N N . LEU A 1 289 ? -7.267 9.403 -19.216 1.00 88.19 289 LEU A N 1
ATOM 2339 C CA . LEU A 1 289 ? -7.175 8.485 -18.078 1.00 88.19 289 LEU A CA 1
ATOM 2340 C C . LEU A 1 289 ? -7.069 7.043 -18.553 1.00 88.19 289 LEU A C 1
ATOM 2342 O O . LEU A 1 289 ? -8.008 6.516 -19.151 1.00 88.19 289 LEU A O 1
ATOM 2346 N N . ALA A 1 290 ? -5.944 6.397 -18.260 1.00 83.19 290 ALA A N 1
ATOM 2347 C CA . ALA A 1 290 ? -5.777 4.963 -18.469 1.00 83.19 290 ALA A CA 1
ATOM 2348 C C . ALA A 1 290 ? -6.557 4.155 -17.418 1.00 83.19 290 ALA A C 1
ATOM 2350 O O . ALA A 1 290 ? -6.817 4.634 -16.314 1.00 83.19 290 ALA A O 1
ATOM 2351 N N . PHE A 1 291 ? -6.890 2.900 -17.725 1.00 79.81 291 PHE A N 1
ATOM 2352 C CA . PHE A 1 291 ? -7.694 2.045 -16.844 1.00 79.81 291 PHE A CA 1
ATOM 2353 C C . PHE A 1 291 ? -7.161 1.950 -15.402 1.00 79.81 291 PHE A C 1
ATOM 2355 O O . PHE A 1 291 ? -7.917 2.121 -14.448 1.00 79.81 291 PHE A O 1
ATOM 2362 N N . HIS A 1 292 ? -5.849 1.780 -15.221 1.00 77.75 292 HIS A N 1
ATOM 2363 C CA . HIS A 1 292 ? -5.237 1.725 -13.889 1.00 77.75 292 HIS A CA 1
ATOM 2364 C C . HIS A 1 292 ? -5.408 3.029 -13.087 1.00 77.75 292 HIS A C 1
ATOM 2366 O O . HIS A 1 292 ? -5.434 3.006 -11.858 1.00 77.75 292 HIS A O 1
ATOM 2372 N N . GLN A 1 293 ? -5.559 4.159 -13.783 1.00 84.81 293 GLN A N 1
ATOM 2373 C CA . GLN A 1 293 ? -5.785 5.469 -13.178 1.00 84.81 293 GLN A CA 1
ATOM 2374 C C . GLN A 1 293 ? -7.205 5.634 -12.676 1.00 84.81 293 GLN A C 1
ATOM 2376 O O . GLN A 1 293 ? -7.453 6.182 -11.605 1.00 84.81 293 GLN A O 1
ATOM 2381 N N . ILE A 1 294 ? -8.137 5.053 -13.416 1.00 87.94 294 ILE A N 1
ATOM 2382 C CA . ILE A 1 294 ? -9.532 4.969 -13.013 1.00 87.94 294 ILE A CA 1
ATOM 2383 C C . ILE A 1 294 ? -9.658 4.101 -11.761 1.00 87.94 294 ILE A C 1
ATOM 2385 O O . ILE A 1 294 ? -10.401 4.472 -10.855 1.00 87.94 294 ILE A O 1
ATOM 2389 N N . ILE A 1 295 ? -8.890 3.007 -11.657 1.00 84.62 295 ILE A N 1
ATOM 2390 C CA . ILE A 1 295 ? -8.879 2.157 -10.457 1.00 84.62 295 ILE A CA 1
ATOM 2391 C C . ILE A 1 295 ? -8.486 2.972 -9.220 1.00 84.62 295 ILE A C 1
ATOM 2393 O O . ILE A 1 295 ? -9.253 2.989 -8.262 1.00 84.62 295 ILE A O 1
ATOM 2397 N N . TYR A 1 296 ? -7.360 3.698 -9.221 1.00 84.50 296 TYR A N 1
ATOM 2398 C CA . TYR A 1 296 ? -6.971 4.453 -8.021 1.00 84.50 296 TYR A CA 1
ATOM 2399 C C . TYR A 1 296 ? -7.862 5.668 -7.732 1.00 84.50 296 TYR A C 1
ATOM 2401 O O . TYR A 1 296 ? -8.079 5.984 -6.565 1.00 84.50 296 TYR A O 1
ATOM 2409 N N . LEU A 1 297 ? -8.438 6.323 -8.748 1.00 91.75 297 LEU A N 1
ATOM 2410 C CA . LEU A 1 297 ? -9.440 7.375 -8.532 1.00 91.75 297 LEU A CA 1
ATOM 2411 C C . LEU A 1 297 ? -10.705 6.804 -7.880 1.00 91.75 297 LEU A C 1
ATOM 2413 O O . LEU A 1 297 ? -11.279 7.417 -6.984 1.00 91.75 297 LEU A O 1
ATOM 2417 N N . THR A 1 298 ? -11.096 5.596 -8.283 1.00 92.62 298 THR A N 1
ATOM 2418 C CA . THR A 1 298 ? -12.211 4.857 -7.683 1.00 92.62 298 THR A CA 1
ATOM 2419 C C . THR A 1 298 ? -11.890 4.456 -6.241 1.00 92.62 298 THR A C 1
ATOM 2421 O O . THR A 1 298 ? -12.734 4.631 -5.364 1.00 92.62 298 THR A O 1
ATOM 2424 N N . ILE A 1 299 ? -10.657 4.003 -5.965 1.00 90.75 299 ILE A N 1
ATOM 2425 C CA . ILE A 1 299 ? -10.154 3.752 -4.602 1.00 90.75 299 ILE A CA 1
ATOM 2426 C C . ILE A 1 299 ? -10.288 4.996 -3.734 1.00 90.75 299 ILE A C 1
ATOM 2428 O O . ILE A 1 299 ? -10.899 4.935 -2.666 1.00 90.75 299 ILE A O 1
ATOM 2432 N N . ALA A 1 300 ? -9.749 6.121 -4.205 1.00 93.31 300 ALA A N 1
ATOM 2433 C CA . ALA A 1 300 ? -9.806 7.382 -3.486 1.00 93.31 300 ALA A CA 1
ATOM 2434 C C . ALA A 1 300 ? -11.256 7.784 -3.204 1.00 93.31 300 ALA A C 1
ATOM 2436 O O . ALA A 1 300 ? -11.574 8.108 -2.066 1.00 93.31 300 ALA A O 1
ATOM 2437 N N . LEU A 1 301 ? -12.146 7.690 -4.198 1.00 96.44 301 LEU A N 1
ATOM 2438 C CA . LEU A 1 301 ? -13.562 8.023 -4.048 1.00 96.44 301 LEU A CA 1
ATOM 2439 C C . LEU A 1 301 ? -14.238 7.187 -2.960 1.00 96.44 301 LEU A C 1
ATOM 2441 O O . LEU A 1 301 ? -14.831 7.757 -2.047 1.00 96.44 301 LEU A O 1
ATOM 2445 N N . PHE A 1 302 ? -14.131 5.858 -3.015 1.00 95.50 302 PHE A N 1
ATOM 2446 C CA . PHE A 1 302 ? -14.761 4.997 -2.013 1.00 95.50 302 PHE A CA 1
ATOM 2447 C C . PHE A 1 302 ? -14.178 5.192 -0.609 1.00 95.50 302 PHE A C 1
ATOM 2449 O O . PHE A 1 302 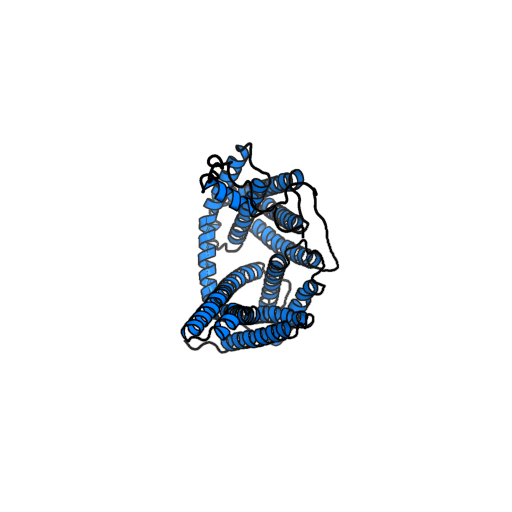? -14.942 5.237 0.355 1.00 95.50 302 PHE A O 1
ATOM 2456 N N . LEU A 1 303 ? -12.858 5.371 -0.482 1.00 94.00 303 LEU A N 1
ATOM 2457 C CA . LEU A 1 303 ? -12.239 5.734 0.797 1.00 94.00 303 LEU A CA 1
ATOM 2458 C C . LEU A 1 303 ? -12.770 7.083 1.302 1.00 94.00 303 LEU A C 1
ATOM 2460 O O . LEU A 1 303 ? -13.179 7.186 2.455 1.00 94.00 303 LEU A O 1
ATOM 2464 N N . GLY A 1 304 ? -12.851 8.093 0.433 1.00 96.31 304 GLY A N 1
ATOM 2465 C CA . GLY A 1 304 ? -13.433 9.399 0.747 1.00 96.31 304 GLY A CA 1
ATOM 2466 C C . GLY A 1 304 ? -14.855 9.297 1.273 1.00 96.31 304 GLY A C 1
ATOM 2467 O O . GLY A 1 304 ? -15.170 9.909 2.290 1.00 96.31 304 GLY A O 1
ATOM 2468 N N . TRP A 1 305 ? -15.691 8.475 0.640 1.00 96.75 305 TRP A N 1
ATOM 2469 C CA . TRP A 1 305 ? -17.054 8.221 1.100 1.00 96.75 305 TRP A CA 1
ATOM 2470 C C . TRP A 1 305 ? -17.097 7.564 2.478 1.00 96.75 305 TRP A C 1
ATOM 2472 O O . TRP A 1 305 ? -17.819 8.052 3.343 1.00 96.75 305 TRP A O 1
ATOM 2482 N N . VAL A 1 306 ? -16.319 6.501 2.713 1.00 96.25 306 VAL A N 1
ATOM 2483 C CA . VAL A 1 306 ? -16.270 5.811 4.017 1.00 96.25 306 VAL A CA 1
ATOM 2484 C C . VAL A 1 306 ? -15.833 6.770 5.125 1.00 96.25 306 VAL A C 1
ATOM 2486 O O . VAL A 1 306 ? -16.488 6.866 6.166 1.00 96.25 306 VAL A O 1
ATOM 2489 N N . TYR A 1 307 ? -14.753 7.520 4.898 1.00 95.81 307 TYR A N 1
ATOM 2490 C CA . TYR A 1 307 ? -14.216 8.439 5.896 1.00 95.81 307 TYR A CA 1
ATOM 2491 C C . TYR A 1 307 ? -15.148 9.634 6.129 1.00 95.81 307 TYR A C 1
ATOM 2493 O O . TYR A 1 307 ? -15.400 9.967 7.286 1.00 95.81 307 TYR A O 1
ATOM 2501 N N . ALA A 1 308 ? -15.724 10.241 5.090 1.00 97.00 308 ALA A N 1
ATOM 2502 C CA . ALA A 1 308 ? -16.695 11.323 5.258 1.00 97.00 308 ALA A CA 1
ATOM 2503 C C . ALA A 1 308 ? -17.982 10.842 5.943 1.00 97.00 308 ALA A C 1
ATOM 2505 O O . ALA A 1 308 ? -18.493 11.516 6.832 1.00 97.00 308 ALA A O 1
ATOM 2506 N N . TYR A 1 309 ? -18.479 9.651 5.598 1.00 96.88 309 TYR A N 1
ATOM 2507 C CA . TYR A 1 309 ? -19.635 9.052 6.263 1.00 96.88 309 TYR A CA 1
ATOM 2508 C C . TYR A 1 309 ? -19.368 8.807 7.755 1.00 96.88 309 TYR A C 1
ATOM 2510 O O . TYR A 1 309 ? -20.222 9.085 8.594 1.00 96.88 309 TYR A O 1
ATOM 2518 N N . SER A 1 310 ? -18.153 8.376 8.112 1.00 95.00 310 SER A N 1
ATOM 2519 C CA . SER A 1 310 ? -17.754 8.210 9.514 1.00 95.00 310 SER A CA 1
ATOM 2520 C C . SER A 1 310 ? -17.773 9.521 10.320 1.00 95.00 310 SER A C 1
ATOM 2522 O O . SER A 1 310 ? -17.807 9.472 11.545 1.00 95.00 310 SER A O 1
ATOM 2524 N N . SER A 1 311 ? -17.736 10.700 9.679 1.00 94.12 311 SER A N 1
ATOM 2525 C CA . SER A 1 311 ? -17.757 12.000 10.371 1.00 94.12 311 SER A CA 1
ATOM 2526 C C . SER A 1 311 ? -19.054 12.285 11.119 1.00 94.12 311 SER A C 1
ATOM 2528 O O . SER A 1 311 ? -19.048 13.116 12.018 1.00 94.12 311 SER A O 1
ATOM 2530 N N . PHE A 1 312 ? -20.152 11.624 10.755 1.00 93.50 312 PHE A N 1
ATOM 2531 C CA . PHE A 1 312 ? -21.478 11.889 11.320 1.00 93.50 312 PHE A CA 1
ATOM 2532 C C . PHE A 1 312 ? -21.798 11.048 12.564 1.00 93.50 312 PHE A C 1
ATOM 2534 O O . PHE A 1 312 ? -22.938 11.034 13.026 1.00 93.50 312 PHE A O 1
ATOM 2541 N N . PHE A 1 313 ? -20.818 10.318 13.097 1.00 91.88 313 PHE A N 1
ATOM 2542 C CA . PHE A 1 313 ? -21.001 9.398 14.216 1.00 91.88 313 PHE A CA 1
ATOM 2543 C C . PHE A 1 313 ? -19.995 9.666 15.341 1.00 91.88 313 PHE A C 1
ATOM 2545 O O . PHE A 1 313 ? -19.007 10.374 15.150 1.00 91.88 313 PHE A O 1
ATOM 2552 N N . SER A 1 314 ? -20.256 9.083 16.516 1.00 88.25 314 SER A N 1
ATOM 2553 C CA . SER A 1 314 ? -19.306 9.067 17.635 1.00 88.25 314 SER A CA 1
ATOM 2554 C C . SER A 1 314 ? -18.001 8.372 17.245 1.00 88.25 314 SER A C 1
ATOM 2556 O O . SER A 1 314 ? -17.999 7.530 16.348 1.00 88.25 314 SER A O 1
ATOM 2558 N N . ASP A 1 315 ? -16.902 8.675 17.938 1.00 83.62 315 ASP A N 1
ATOM 2559 C CA . ASP A 1 315 ? -15.575 8.153 17.584 1.00 83.62 315 ASP A CA 1
ATOM 2560 C C . ASP A 1 315 ? -15.496 6.621 17.579 1.00 83.62 315 ASP A C 1
ATOM 2562 O O . ASP A 1 315 ? -14.881 6.047 16.682 1.00 83.62 315 ASP A O 1
ATOM 2566 N N . GLU A 1 316 ? -16.179 5.944 18.505 1.00 85.88 316 GLU A N 1
ATOM 2567 C CA . GLU A 1 316 ? -16.263 4.476 18.536 1.00 85.88 316 GLU A CA 1
ATOM 2568 C C . GLU A 1 316 ? -16.931 3.916 17.275 1.00 85.88 316 GLU A C 1
ATOM 2570 O O . GLU A 1 316 ? -16.418 3.005 16.620 1.00 85.88 316 GLU A O 1
ATOM 2575 N N . LYS A 1 317 ? -18.069 4.499 16.888 1.00 90.00 317 LYS A N 1
ATOM 2576 C CA . LYS A 1 317 ? -18.812 4.071 15.703 1.00 90.00 317 LYS A CA 1
ATOM 2577 C C . LYS A 1 317 ? -18.091 4.477 14.417 1.00 90.00 317 LYS A C 1
ATOM 2579 O O . LYS A 1 317 ? -18.097 3.720 13.451 1.00 90.00 317 LYS A O 1
ATOM 2584 N N . ALA A 1 318 ? -17.443 5.639 14.403 1.00 89.94 318 ALA A N 1
ATOM 2585 C CA . ALA A 1 318 ? -16.612 6.098 13.299 1.00 89.94 318 ALA A CA 1
ATOM 2586 C C . ALA A 1 318 ? -15.421 5.159 13.076 1.00 89.94 318 ALA A C 1
ATOM 2588 O O . ALA A 1 318 ? -15.162 4.775 11.936 1.00 89.94 318 ALA A O 1
ATOM 2589 N N . GLN A 1 319 ? -14.749 4.734 14.152 1.00 89.81 319 GLN A N 1
ATOM 2590 C CA . GLN A 1 319 ? -13.685 3.735 14.094 1.00 89.81 319 GLN A CA 1
ATOM 2591 C C . GLN A 1 319 ? -14.197 2.432 13.477 1.00 89.81 319 GLN A C 1
ATOM 2593 O O . GLN A 1 319 ? -13.592 1.945 12.527 1.00 89.81 319 GLN A O 1
ATOM 2598 N N . GLN A 1 320 ? -15.326 1.899 13.954 1.00 91.12 320 GLN A N 1
ATOM 2599 C CA . GLN A 1 320 ? -15.888 0.659 13.413 1.00 91.12 320 GLN A CA 1
ATOM 2600 C C . GLN A 1 320 ? -16.212 0.772 11.913 1.00 91.12 320 GLN A C 1
ATOM 2602 O O . GLN A 1 320 ? -15.847 -0.103 11.132 1.00 91.12 320 GLN A O 1
ATOM 2607 N N . ILE A 1 321 ? -16.836 1.878 11.492 1.00 93.50 321 ILE A N 1
ATOM 2608 C CA . ILE A 1 321 ? -17.134 2.153 10.077 1.00 93.50 321 ILE A CA 1
ATOM 2609 C C . ILE A 1 321 ? -15.850 2.174 9.238 1.00 93.50 321 ILE A C 1
ATOM 2611 O O . ILE A 1 321 ? -15.821 1.605 8.148 1.00 93.50 321 ILE A O 1
ATOM 2615 N N . ILE A 1 322 ? -14.795 2.826 9.731 1.00 92.56 322 ILE A N 1
ATOM 2616 C CA . ILE A 1 322 ? -13.504 2.908 9.039 1.00 92.56 322 ILE A CA 1
ATOM 2617 C C . ILE A 1 322 ? -12.847 1.527 8.960 1.00 92.56 322 ILE A C 1
ATOM 2619 O O . ILE A 1 322 ? -12.332 1.163 7.907 1.00 92.56 322 ILE A O 1
ATOM 2623 N N . GLU A 1 323 ? -12.878 0.740 10.034 1.00 91.75 323 GLU A N 1
ATOM 2624 C CA . GLU A 1 323 ? -12.323 -0.616 10.064 1.00 91.75 323 GLU A CA 1
ATOM 2625 C C . GLU A 1 323 ? -13.007 -1.537 9.057 1.00 91.75 323 GLU A C 1
ATOM 2627 O O . GLU A 1 323 ? -12.339 -2.152 8.221 1.00 91.75 323 GLU A O 1
ATOM 2632 N N . ASP A 1 324 ? -14.334 -1.609 9.108 1.00 91.88 324 ASP A N 1
ATOM 2633 C CA . ASP A 1 324 ? -15.117 -2.471 8.227 1.00 91.88 324 ASP A CA 1
ATOM 2634 C C . ASP A 1 324 ? -15.040 -1.989 6.774 1.00 91.88 324 ASP A C 1
ATOM 2636 O O . ASP A 1 324 ? -14.853 -2.793 5.855 1.00 91.88 324 ASP A O 1
ATOM 2640 N N . GLY A 1 325 ? -15.085 -0.670 6.566 1.00 93.44 325 GLY A N 1
ATOM 2641 C CA . GLY A 1 325 ? -14.902 -0.045 5.262 1.00 93.44 325 GLY A CA 1
ATOM 2642 C C . GLY A 1 325 ? -13.531 -0.350 4.660 1.00 93.44 325 GLY A C 1
ATOM 2643 O O . GLY A 1 325 ? -13.457 -0.796 3.519 1.00 93.44 325 GLY A O 1
ATOM 2644 N N . ASN A 1 326 ? -12.446 -0.204 5.424 1.00 92.94 326 ASN A N 1
ATOM 2645 C CA . ASN A 1 326 ? -11.094 -0.506 4.951 1.00 92.94 326 ASN A CA 1
ATOM 2646 C C . ASN A 1 326 ? -10.909 -1.995 4.638 1.00 92.94 326 ASN A C 1
ATOM 2648 O O . ASN A 1 326 ? -10.318 -2.317 3.607 1.00 92.94 326 ASN A O 1
ATOM 2652 N N . LYS A 1 327 ? -11.442 -2.909 5.465 1.00 91.56 327 LYS A N 1
ATOM 2653 C CA . LYS A 1 327 ? -11.439 -4.354 5.154 1.00 91.56 327 LYS A CA 1
ATOM 2654 C C . LYS A 1 327 ? -12.162 -4.643 3.846 1.00 91.56 327 LYS A C 1
ATOM 2656 O O . LYS A 1 327 ? -11.600 -5.298 2.970 1.00 91.56 327 LYS A O 1
ATOM 2661 N N . GLY A 1 328 ? -13.402 -4.165 3.725 1.00 91.94 328 GLY A N 1
ATOM 2662 C CA . GLY A 1 328 ? -14.251 -4.420 2.566 1.00 91.94 328 GLY A CA 1
ATOM 2663 C C . GLY A 1 328 ? -13.647 -3.853 1.286 1.00 91.94 328 GLY A C 1
ATOM 2664 O O . GLY A 1 328 ? -13.515 -4.567 0.293 1.00 91.94 328 GLY A O 1
ATOM 2665 N N . LEU A 1 329 ? -13.196 -2.598 1.330 1.00 93.06 329 LEU A N 1
ATOM 2666 C CA . LEU A 1 329 ? -12.546 -1.944 0.200 1.00 93.06 329 LEU A CA 1
ATOM 2667 C C . LEU A 1 329 ? -11.248 -2.643 -0.193 1.00 93.06 329 LEU A C 1
ATOM 2669 O O . LEU A 1 329 ? -11.033 -2.875 -1.379 1.00 93.06 329 LEU A O 1
ATOM 2673 N N . ALA A 1 330 ? -10.414 -3.050 0.765 1.00 91.94 330 ALA A N 1
ATOM 2674 C CA . ALA A 1 330 ? -9.190 -3.773 0.448 1.00 91.94 330 ALA A CA 1
ATOM 2675 C C . ALA A 1 330 ? -9.474 -5.090 -0.297 1.00 91.94 330 ALA A C 1
ATOM 2677 O O . ALA A 1 330 ? -8.800 -5.374 -1.283 1.00 91.94 330 ALA A O 1
ATOM 2678 N N . ILE A 1 331 ? -10.503 -5.850 0.099 1.00 92.06 331 ILE A N 1
ATOM 2679 C CA . ILE A 1 331 ? -10.921 -7.071 -0.615 1.00 92.06 331 ILE A CA 1
ATOM 2680 C C . ILE A 1 331 ? -11.392 -6.738 -2.036 1.00 92.06 331 ILE A C 1
ATOM 2682 O O . ILE A 1 331 ? -10.930 -7.356 -2.996 1.00 92.06 331 ILE A O 1
ATOM 2686 N N . VAL A 1 332 ? -12.278 -5.748 -2.184 1.00 91.88 332 VAL A N 1
ATOM 2687 C CA . VAL A 1 332 ? -12.787 -5.317 -3.498 1.00 91.88 332 VAL A CA 1
ATOM 2688 C C . VAL A 1 332 ? -11.637 -4.906 -4.418 1.00 91.88 332 VAL A C 1
ATOM 2690 O O . VAL A 1 332 ? -11.612 -5.298 -5.585 1.00 91.88 332 VAL A O 1
ATOM 2693 N N . PHE A 1 333 ? -10.647 -4.177 -3.901 1.00 89.31 333 PHE A N 1
ATOM 2694 C CA . PHE A 1 333 ? -9.504 -3.730 -4.691 1.00 89.31 333 PHE A CA 1
ATOM 2695 C C . PHE A 1 333 ? -8.482 -4.822 -4.981 1.00 89.31 333 PHE A C 1
ATOM 2697 O O . PHE A 1 333 ? -7.947 -4.830 -6.086 1.00 89.31 333 PHE A O 1
ATOM 2704 N N . ILE A 1 334 ? -8.260 -5.781 -4.077 1.00 91.19 334 ILE A N 1
ATOM 2705 C CA . ILE A 1 334 ? -7.484 -6.994 -4.382 1.00 91.19 334 ILE A CA 1
ATOM 2706 C C . ILE A 1 334 ? -8.093 -7.694 -5.598 1.00 91.19 334 ILE A C 1
ATOM 2708 O O . ILE A 1 334 ? -7.381 -7.983 -6.558 1.00 91.19 334 ILE A O 1
ATOM 2712 N N . VAL A 1 335 ? -9.412 -7.912 -5.595 1.00 89.69 335 VAL A N 1
ATOM 2713 C CA . VAL A 1 335 ? -10.115 -8.570 -6.705 1.00 89.69 335 VAL A CA 1
ATOM 2714 C C . VAL A 1 335 ? -10.038 -7.732 -7.983 1.00 89.69 335 VAL A C 1
ATOM 2716 O O . VAL A 1 335 ? -9.706 -8.262 -9.041 1.00 89.69 335 VAL A O 1
ATOM 2719 N N . ALA A 1 336 ? -10.285 -6.422 -7.899 1.00 86.50 336 ALA A N 1
ATOM 2720 C CA . ALA A 1 336 ? -10.230 -5.531 -9.055 1.00 86.50 336 ALA A CA 1
ATOM 2721 C C . ALA A 1 336 ? -8.828 -5.472 -9.683 1.00 86.50 336 ALA A C 1
ATOM 2723 O O . ALA A 1 336 ? -8.705 -5.583 -10.901 1.00 86.50 336 ALA A O 1
ATOM 2724 N N . ILE A 1 337 ? -7.772 -5.346 -8.870 1.00 83.75 337 ILE A N 1
ATOM 2725 C CA . ILE A 1 337 ? -6.378 -5.343 -9.337 1.00 83.75 337 ILE A CA 1
ATOM 2726 C C . ILE A 1 337 ? -6.013 -6.710 -9.917 1.00 83.75 337 ILE A C 1
ATOM 2728 O O . ILE A 1 337 ? -5.400 -6.769 -10.979 1.00 83.75 337 ILE A O 1
ATOM 2732 N N . TYR A 1 338 ? -6.419 -7.806 -9.272 1.00 85.19 338 TYR A N 1
ATOM 2733 C CA . TYR A 1 338 ? -6.178 -9.154 -9.778 1.00 85.19 338 TYR A CA 1
ATOM 2734 C C . TYR A 1 338 ? -6.783 -9.349 -11.173 1.00 85.19 338 TYR A C 1
ATOM 2736 O O . TYR A 1 338 ? -6.080 -9.769 -12.089 1.00 85.19 338 TYR A O 1
ATOM 2744 N N . ILE A 1 339 ? -8.054 -8.971 -11.358 1.00 81.62 339 ILE A N 1
ATOM 2745 C CA . ILE A 1 339 ? -8.745 -9.030 -12.656 1.00 81.62 339 ILE A CA 1
ATOM 2746 C C . ILE A 1 339 ? -8.081 -8.099 -13.676 1.00 81.62 339 ILE A C 1
ATOM 2748 O O . ILE A 1 339 ? -7.916 -8.482 -14.831 1.00 81.62 339 ILE A O 1
ATOM 2752 N N . ALA A 1 340 ? -7.677 -6.896 -13.263 1.00 77.12 340 ALA A N 1
ATOM 2753 C CA . ALA A 1 340 ? -6.999 -5.936 -14.131 1.00 77.12 340 ALA A CA 1
ATOM 2754 C C . ALA A 1 340 ? -5.635 -6.442 -14.626 1.00 77.12 340 ALA A C 1
ATOM 2756 O O . ALA A 1 340 ? -5.208 -6.087 -15.721 1.00 77.12 340 ALA A O 1
ATOM 2757 N N . LEU A 1 341 ? -4.957 -7.268 -13.827 1.00 77.06 341 LEU A N 1
ATOM 2758 C CA . LEU A 1 341 ? -3.697 -7.904 -14.196 1.00 77.06 341 LEU A CA 1
ATOM 2759 C C . LEU A 1 341 ? -3.900 -9.178 -15.033 1.00 77.06 341 LEU A C 1
ATOM 2761 O O . LEU A 1 341 ? -2.917 -9.684 -15.575 1.00 77.06 341 LEU A O 1
ATOM 2765 N N . LEU A 1 342 ? -5.128 -9.709 -15.157 1.00 75.88 342 LEU A N 1
ATOM 2766 C CA . LEU A 1 342 ? -5.360 -10.931 -15.925 1.00 75.88 342 LEU A CA 1
ATOM 2767 C C . LEU A 1 342 ? -5.034 -10.712 -17.409 1.00 75.88 342 LEU A C 1
ATOM 2769 O O . LEU A 1 342 ? -5.578 -9.809 -18.046 1.00 75.88 342 LEU A O 1
ATOM 2773 N N . PRO A 1 343 ? -4.230 -11.597 -18.007 1.00 63.81 343 PRO A N 1
ATOM 2774 C CA . PRO A 1 343 ? -3.741 -11.403 -19.365 1.00 63.81 343 PRO A CA 1
ATOM 2775 C C . PRO A 1 343 ? -4.820 -11.507 -20.447 1.00 63.81 343 PRO A C 1
ATOM 2777 O O . PRO A 1 343 ? -4.700 -10.893 -21.502 1.00 63.81 343 PRO A O 1
ATOM 2780 N N . TYR A 1 344 ? -5.890 -12.257 -20.182 1.00 61.38 344 TYR A N 1
ATOM 2781 C CA . TYR A 1 344 ? -7.027 -12.412 -21.096 1.00 61.38 344 TYR A CA 1
ATOM 2782 C C . TYR A 1 344 ? -8.032 -11.257 -21.008 1.00 61.38 344 TYR A C 1
ATOM 2784 O O . TYR A 1 344 ? -9.026 -11.253 -21.729 1.00 61.38 344 TYR A O 1
ATOM 2792 N N . SER A 1 345 ? -7.773 -10.274 -20.141 1.00 55.09 345 SER A N 1
ATOM 2793 C CA . SER A 1 345 ? -8.546 -9.043 -20.029 1.00 55.09 345 SER A CA 1
ATOM 2794 C C . SER A 1 345 ? -7.685 -7.859 -20.485 1.00 55.09 345 SER A C 1
ATOM 2796 O O . SER A 1 345 ? -7.261 -7.053 -19.652 1.00 55.09 345 SER A O 1
ATOM 2798 N N . PRO A 1 346 ? -7.365 -7.718 -21.791 1.00 54.97 346 PRO A N 1
ATOM 2799 C CA . PRO A 1 346 ? -6.734 -6.507 -22.288 1.00 54.97 346 PRO A CA 1
ATOM 2800 C C . PRO A 1 346 ? -7.773 -5.384 -22.239 1.00 54.97 346 PRO A C 1
ATOM 2802 O O . PRO A 1 346 ? -8.413 -5.048 -23.235 1.00 54.97 346 PRO A O 1
ATOM 2805 N N . VAL A 1 347 ? -7.967 -4.802 -21.055 1.00 60.41 347 VAL A N 1
ATOM 2806 C CA . VAL A 1 347 ? -8.799 -3.617 -20.869 1.00 60.41 347 VAL A CA 1
ATOM 2807 C C . VAL A 1 347 ? -8.034 -2.434 -21.459 1.00 60.41 347 VAL A C 1
ATOM 2809 O O . VAL A 1 347 ? -7.424 -1.638 -20.751 1.00 60.41 347 VAL A O 1
ATOM 2812 N N . ASN A 1 348 ? -8.037 -2.335 -22.792 1.00 66.31 348 ASN A N 1
ATOM 2813 C CA . ASN A 1 348 ? -7.544 -1.183 -23.543 1.00 66.31 348 ASN A CA 1
ATOM 2814 C C . ASN A 1 348 ? -8.585 -0.060 -23.462 1.00 66.31 348 ASN A C 1
ATOM 2816 O O . ASN A 1 348 ? -9.223 0.333 -24.443 1.00 66.31 348 ASN A O 1
ATOM 2820 N N . PHE A 1 349 ? -8.803 0.399 -22.234 1.00 76.12 349 PHE A N 1
ATOM 2821 C CA . PHE A 1 349 ? -9.764 1.428 -21.908 1.00 76.12 349 PHE A CA 1
ATOM 2822 C C . PHE A 1 349 ? -9.019 2.693 -21.514 1.00 76.12 349 PHE A C 1
ATOM 2824 O O . PHE A 1 349 ? -8.212 2.721 -20.582 1.00 76.12 349 PHE A O 1
ATOM 2831 N N . THR A 1 350 ? -9.302 3.759 -22.250 1.00 83.25 350 THR A N 1
ATOM 2832 C CA . THR A 1 350 ? -8.786 5.088 -21.955 1.00 83.25 350 THR A CA 1
ATOM 2833 C C . THR A 1 350 ? -9.919 6.073 -22.142 1.00 83.25 350 THR A C 1
ATOM 2835 O O . THR A 1 350 ? -10.538 6.106 -23.208 1.00 83.25 350 THR A O 1
ATOM 2838 N N . VAL A 1 351 ? -10.189 6.864 -21.112 1.00 86.38 351 VAL A N 1
ATOM 2839 C CA . VAL A 1 351 ? -11.174 7.947 -21.170 1.00 86.38 351 VAL A CA 1
ATOM 2840 C C . VAL A 1 351 ? -10.487 9.190 -21.725 1.00 86.38 351 VAL A C 1
ATOM 2842 O O . VAL A 1 351 ? -9.347 9.463 -21.362 1.00 86.38 351 VAL A O 1
ATOM 2845 N N . ASN A 1 352 ? -11.174 9.939 -22.595 1.00 87.75 352 ASN A N 1
ATOM 2846 C CA . ASN A 1 352 ? -10.657 11.146 -23.256 1.00 87.75 352 ASN A CA 1
ATOM 2847 C C . ASN A 1 352 ? -9.350 10.939 -24.042 1.00 87.75 352 ASN A C 1
ATOM 2849 O O . ASN A 1 352 ? -8.407 11.727 -23.911 1.00 87.75 352 ASN A O 1
ATOM 2853 N N . LYS A 1 353 ? -9.296 9.900 -24.886 1.00 82.00 353 LYS A N 1
ATOM 2854 C CA . LYS A 1 353 ? -8.189 9.718 -25.840 1.00 82.00 353 LYS A CA 1
ATOM 2855 C C . LYS A 1 353 ? -7.973 11.024 -26.626 1.00 82.00 353 LYS A C 1
ATOM 2857 O O . LYS A 1 353 ? -8.896 11.497 -27.280 1.00 82.00 353 LYS A O 1
ATOM 2862 N N . GLY A 1 354 ? -6.779 11.615 -26.519 1.00 79.75 354 GLY A N 1
ATOM 2863 C CA . GLY A 1 354 ? -6.412 12.885 -27.167 1.00 79.75 354 GLY A CA 1
ATOM 2864 C C . GLY A 1 354 ? -6.130 14.055 -26.217 1.00 79.75 354 GLY A C 1
ATOM 2865 O O . GLY A 1 354 ? -5.586 15.064 -26.657 1.00 79.75 354 GLY A O 1
ATOM 2866 N N . LYS A 1 355 ? -6.446 13.932 -24.921 1.00 88.38 355 LYS A N 1
ATOM 2867 C CA . LYS A 1 355 ? -6.008 14.894 -23.892 1.00 88.38 355 LYS A CA 1
ATOM 2868 C C . LYS A 1 355 ? -4.651 14.500 -23.304 1.00 88.38 355 LYS A C 1
ATOM 2870 O O . LYS A 1 355 ? -4.203 13.365 -23.468 1.00 88.38 355 LYS A O 1
ATOM 2875 N N . THR A 1 356 ? -4.014 15.422 -22.583 1.00 85.75 356 THR A N 1
ATOM 2876 C CA . THR A 1 356 ? -2.770 15.148 -21.849 1.00 85.75 356 THR A CA 1
ATOM 2877 C C . THR A 1 356 ? -2.988 13.986 -20.869 1.00 85.75 356 THR A C 1
ATOM 2879 O O . THR A 1 356 ? -3.987 14.002 -20.142 1.00 85.75 356 THR A O 1
ATOM 2882 N N . PRO A 1 357 ? -2.116 12.962 -20.844 1.00 84.94 357 PRO A N 1
ATOM 2883 C CA . PRO A 1 357 ? -2.251 11.856 -19.904 1.00 84.94 357 PRO A CA 1
ATOM 2884 C C . PRO A 1 357 ? -2.094 12.346 -18.463 1.00 84.94 357 PRO A C 1
ATOM 2886 O O . PRO A 1 357 ? -1.308 13.259 -18.193 1.00 84.94 357 PRO A O 1
ATOM 2889 N N . LEU A 1 358 ? -2.827 11.724 -17.535 1.00 81.81 358 LEU A N 1
ATOM 2890 C CA . LEU A 1 358 ? -2.591 11.966 -16.115 1.00 81.81 358 LEU A CA 1
ATOM 2891 C C . LEU A 1 358 ? -1.191 11.464 -15.747 1.00 81.81 358 LEU A C 1
ATOM 2893 O O . LEU A 1 358 ? -0.897 10.276 -15.887 1.00 81.81 358 LEU A O 1
ATOM 2897 N N . SER A 1 359 ? -0.343 12.366 -15.266 1.00 78.00 359 SER A N 1
ATOM 2898 C CA . SER A 1 359 ? 0.999 12.053 -14.779 1.00 78.00 359 SER A CA 1
ATOM 2899 C C . SER A 1 359 ? 1.114 12.467 -13.319 1.00 78.00 359 SER A C 1
ATOM 2901 O O . SER A 1 359 ? 1.061 13.650 -12.976 1.00 78.00 359 SER A O 1
ATOM 2903 N N . LEU A 1 360 ? 1.309 11.473 -12.451 1.00 66.38 360 LEU A N 1
ATOM 2904 C CA . LEU A 1 360 ? 1.605 11.699 -11.034 1.00 66.38 360 LEU A CA 1
ATOM 2905 C C . LEU A 1 360 ? 3.019 12.281 -10.822 1.00 66.38 360 LEU A C 1
ATOM 2907 O O . LEU A 1 360 ? 3.345 12.691 -9.712 1.00 66.38 360 LEU A O 1
ATOM 2911 N N . TRP A 1 361 ? 3.843 12.342 -11.876 1.00 54.16 361 TRP A N 1
ATOM 2912 C CA . TRP A 1 361 ? 5.242 12.778 -11.827 1.00 54.16 361 TRP A CA 1
ATOM 2913 C C . TRP A 1 361 ? 5.468 14.184 -12.403 1.00 54.16 361 TRP A C 1
ATOM 2915 O O . TRP A 1 361 ? 6.410 14.855 -11.987 1.00 54.16 361 TRP A O 1
ATOM 2925 N N . ASP A 1 362 ? 4.571 14.694 -13.256 1.00 49.91 362 ASP A N 1
ATOM 2926 C CA . ASP A 1 362 ? 4.690 16.047 -13.836 1.00 49.91 362 ASP A CA 1
ATOM 2927 C C . ASP A 1 362 ? 4.640 17.146 -12.760 1.00 49.91 362 ASP A C 1
ATOM 2929 O O . ASP A 1 362 ? 5.202 18.228 -12.929 1.00 49.91 362 ASP A O 1
ATOM 2933 N N . GLY A 1 363 ? 4.010 16.871 -11.610 1.00 45.50 363 GLY A N 1
ATOM 2934 C CA . GLY A 1 363 ? 4.040 17.768 -10.452 1.00 45.50 363 GLY A CA 1
ATOM 2935 C C . GLY A 1 363 ? 5.451 17.961 -9.876 1.00 45.50 363 GLY A C 1
ATOM 2936 O O . GLY A 1 363 ? 5.779 19.054 -9.420 1.00 45.50 363 GLY A O 1
ATOM 2937 N N . ALA A 1 364 ? 6.310 16.937 -9.940 1.00 41.88 364 ALA A N 1
ATOM 2938 C CA . ALA A 1 364 ? 7.702 17.020 -9.497 1.00 41.88 364 ALA A CA 1
ATOM 2939 C C . ALA A 1 364 ? 8.584 17.758 -10.519 1.00 41.88 364 ALA A C 1
ATOM 2941 O O . ALA A 1 364 ? 9.422 18.575 -10.131 1.00 41.88 364 ALA A O 1
ATOM 2942 N N . GLU A 1 365 ? 8.352 17.547 -11.819 1.00 40.88 365 GLU A N 1
ATOM 2943 C CA . GLU A 1 365 ? 9.012 18.324 -12.876 1.00 40.88 365 GLU A CA 1
ATOM 2944 C C . GLU A 1 365 ? 8.628 19.807 -12.828 1.00 40.88 365 GLU A C 1
ATOM 2946 O O . GLU A 1 365 ? 9.484 20.668 -13.022 1.00 40.88 365 GLU A O 1
ATOM 2951 N N . PHE A 1 366 ? 7.378 20.136 -12.486 1.00 41.94 366 PHE A N 1
ATOM 2952 C CA . PHE A 1 366 ? 6.944 21.518 -12.268 1.00 41.94 366 PHE A CA 1
ATOM 2953 C C . PHE A 1 366 ? 7.725 22.199 -11.129 1.00 41.94 366 PHE A C 1
ATOM 2955 O O . PHE A 1 366 ? 8.151 23.343 -11.276 1.00 41.94 366 PHE A O 1
ATOM 2962 N N . ILE A 1 367 ? 7.996 21.488 -10.026 1.00 41.59 367 ILE A N 1
ATOM 2963 C CA . ILE A 1 367 ? 8.819 21.994 -8.911 1.00 41.59 367 ILE A CA 1
ATOM 2964 C C . ILE A 1 367 ? 10.282 22.192 -9.343 1.00 41.59 367 ILE A C 1
ATOM 2966 O O . ILE A 1 367 ? 10.900 23.195 -8.983 1.00 41.59 367 ILE A O 1
ATOM 2970 N N . LEU A 1 368 ? 10.837 21.279 -10.148 1.00 40.25 368 LEU A N 1
ATOM 2971 C CA . LEU A 1 368 ? 12.190 21.412 -10.706 1.00 40.25 368 LEU A CA 1
ATOM 2972 C C . LEU A 1 368 ? 12.303 22.598 -11.675 1.00 40.25 368 LEU A C 1
ATOM 2974 O O . LEU A 1 368 ? 13.294 23.329 -11.638 1.00 40.25 368 LEU A O 1
ATOM 2978 N N . LYS A 1 369 ? 11.261 22.849 -12.473 1.00 43.72 369 LYS A N 1
ATOM 2979 C CA . LYS A 1 369 ? 11.187 23.963 -13.429 1.00 43.72 369 LYS A CA 1
ATOM 2980 C C . LYS A 1 369 ? 11.138 25.343 -12.760 1.00 43.72 369 LYS A C 1
ATOM 2982 O O . LYS A 1 369 ? 11.531 26.321 -13.381 1.00 43.72 369 LYS A O 1
ATOM 2987 N N . PHE A 1 370 ? 10.696 25.422 -11.503 1.00 48.44 370 PHE A N 1
ATOM 2988 C CA . PHE A 1 370 ? 10.735 26.645 -10.687 1.00 48.44 370 PHE A CA 1
ATOM 2989 C C . PHE A 1 370 ? 12.012 26.794 -9.843 1.00 48.44 370 PHE A C 1
ATOM 2991 O O . PHE A 1 370 ? 12.255 27.872 -9.303 1.00 48.44 370 PHE A O 1
ATOM 2998 N N . ARG A 1 371 ? 12.833 25.740 -9.710 1.00 40.53 371 ARG A N 1
ATOM 2999 C CA . ARG A 1 371 ? 14.099 25.782 -8.951 1.00 40.53 371 ARG A CA 1
ATOM 3000 C C . ARG A 1 371 ? 15.319 26.120 -9.795 1.00 40.53 371 ARG A C 1
ATOM 3002 O O . ARG A 1 371 ? 16.321 26.562 -9.241 1.00 40.53 371 ARG A O 1
ATOM 3009 N N . LEU A 1 372 ? 15.251 25.897 -11.101 1.00 37.03 372 LEU A N 1
ATOM 3010 C CA . LEU A 1 372 ? 16.328 26.233 -12.020 1.00 37.03 372 LEU A CA 1
ATOM 3011 C C . LEU A 1 372 ? 15.901 27.470 -12.817 1.00 37.03 372 LEU A C 1
ATOM 3013 O O . LEU A 1 372 ? 14.824 27.432 -13.418 1.00 37.03 372 LEU A O 1
ATOM 3017 N N . PRO A 1 373 ? 16.692 28.563 -12.843 1.00 35.34 373 PRO A N 1
ATOM 3018 C CA . PRO A 1 373 ? 16.457 29.606 -13.831 1.00 35.34 373 PRO A CA 1
ATOM 3019 C C . PRO A 1 373 ? 16.451 28.945 -15.217 1.00 35.34 373 PRO A C 1
ATOM 3021 O O . PRO A 1 373 ? 17.195 27.977 -15.422 1.00 35.34 373 PRO A O 1
ATOM 3024 N N . PRO A 1 374 ? 15.599 29.401 -16.153 1.00 40.31 374 PRO A N 1
ATOM 3025 C CA . PRO A 1 374 ? 15.616 28.867 -17.502 1.00 40.31 374 PRO A CA 1
ATOM 3026 C C . PRO A 1 374 ? 17.049 28.981 -18.012 1.00 40.31 374 PRO A C 1
ATOM 3028 O O . PRO A 1 374 ? 17.607 30.074 -18.063 1.00 40.31 374 PRO A O 1
ATOM 3031 N N . ILE A 1 375 ? 17.662 27.841 -18.329 1.00 43.25 375 ILE A N 1
ATOM 3032 C CA . ILE A 1 375 ? 18.894 27.840 -19.103 1.00 43.25 375 ILE A CA 1
ATOM 3033 C C . ILE A 1 375 ? 18.464 28.415 -20.446 1.00 43.25 375 ILE A C 1
ATOM 3035 O O . ILE A 1 375 ? 17.819 27.728 -21.243 1.00 43.25 375 ILE A O 1
ATOM 3039 N N . GLU A 1 376 ? 18.722 29.707 -20.643 1.00 35.97 376 GLU A N 1
ATOM 3040 C CA . GLU A 1 376 ? 18.683 30.312 -21.961 1.00 35.97 376 GLU A CA 1
ATOM 3041 C C . GLU A 1 376 ? 19.533 29.408 -22.843 1.00 35.97 376 GLU A C 1
ATOM 3043 O O . GLU A 1 376 ? 20.728 29.215 -22.603 1.00 35.97 376 GLU A O 1
ATOM 3048 N N . LYS A 1 377 ? 18.887 28.766 -23.821 1.00 38.09 377 LYS A N 1
ATOM 3049 C CA . LYS A 1 377 ? 19.637 28.142 -24.901 1.00 38.09 377 LYS A CA 1
ATOM 3050 C C . LYS A 1 377 ? 20.572 29.227 -25.432 1.00 38.09 377 LYS A C 1
ATOM 3052 O O . LYS A 1 377 ? 20.075 30.330 -25.682 1.00 38.09 377 LYS A O 1
ATOM 3057 N N . PRO A 1 378 ? 21.880 28.960 -25.575 1.00 31.78 378 PRO A N 1
ATOM 3058 C CA . PRO A 1 378 ? 22.753 29.928 -26.204 1.00 31.78 378 PRO A CA 1
ATOM 3059 C C . PRO A 1 378 ? 22.141 30.269 -27.558 1.00 31.78 378 PRO A C 1
ATOM 3061 O O . PRO A 1 378 ? 21.736 29.389 -28.321 1.00 31.78 378 PRO A O 1
ATOM 3064 N N . VAL A 1 379 ? 21.976 31.567 -27.774 1.00 36.28 379 VAL A N 1
ATOM 3065 C CA . VAL A 1 379 ? 21.551 32.140 -29.039 1.00 36.28 379 VAL A CA 1
ATOM 3066 C C . VAL A 1 379 ? 22.578 31.695 -30.074 1.00 36.28 379 VAL A C 1
ATOM 3068 O O . VAL A 1 379 ? 23.691 32.217 -30.112 1.00 36.28 379 VAL A O 1
ATOM 3071 N N . ASP A 1 380 ? 22.215 30.713 -30.896 1.00 43.84 380 ASP A N 1
ATOM 3072 C CA . ASP A 1 380 ? 22.874 30.479 -32.175 1.00 43.84 380 ASP A CA 1
ATOM 3073 C C . ASP A 1 380 ? 22.637 31.734 -33.009 1.00 43.84 380 ASP A C 1
ATOM 3075 O O . ASP A 1 380 ? 21.580 31.877 -33.612 1.00 43.84 380 ASP A O 1
ATOM 3079 N N . ASN A 1 381 ? 23.566 32.686 -32.941 1.00 37.75 381 ASN A N 1
ATOM 3080 C CA . ASN A 1 381 ? 23.803 33.707 -33.954 1.00 37.75 381 ASN A CA 1
ATOM 3081 C C . ASN A 1 381 ? 25.102 34.446 -33.641 1.00 37.75 381 ASN A C 1
ATOM 3083 O O . ASN A 1 381 ? 25.121 35.394 -32.859 1.00 37.75 381 ASN A O 1
ATOM 3087 N N . ALA A 1 382 ? 26.171 34.001 -34.293 1.00 40.50 382 ALA A N 1
ATOM 3088 C CA . ALA A 1 382 ? 27.100 34.821 -35.072 1.00 40.50 382 ALA A CA 1
ATOM 3089 C C . ALA A 1 382 ? 28.439 34.089 -35.123 1.00 40.50 382 ALA A C 1
ATOM 3091 O O . ALA A 1 382 ? 29.158 34.090 -34.138 1.00 40.50 382 ALA A O 1
ATOM 3092 N N . PHE A 1 383 ? 28.742 33.439 -36.249 1.00 33.09 383 PHE A N 1
ATOM 3093 C CA . PHE A 1 383 ? 30.016 33.545 -36.973 1.00 33.09 383 PHE A CA 1
ATOM 3094 C C . PHE A 1 383 ? 30.026 32.536 -38.137 1.00 33.09 383 PHE A C 1
ATOM 3096 O O . PHE A 1 383 ? 30.181 31.338 -37.933 1.00 33.09 383 PHE A O 1
ATOM 3103 N N . GLY A 1 384 ? 29.916 33.058 -39.364 1.00 31.98 384 GLY A N 1
ATOM 3104 C CA . GLY A 1 384 ? 30.610 32.490 -40.522 1.00 31.98 384 GLY A CA 1
ATOM 3105 C C . GLY A 1 384 ? 29.847 31.544 -41.450 1.00 31.98 384 GLY A C 1
ATOM 3106 O O . GLY A 1 384 ? 30.311 30.436 -41.696 1.00 31.98 384 GLY A O 1
ATOM 3107 N N . GLU A 1 385 ? 28.783 32.017 -42.103 1.00 36.38 385 GLU A N 1
ATOM 3108 C CA . GLU A 1 385 ? 28.622 31.686 -43.526 1.00 36.38 385 GLU A CA 1
ATOM 3109 C C . GLU A 1 385 ? 29.793 32.325 -44.287 1.00 36.38 385 GLU A C 1
ATOM 3111 O O . GLU A 1 385 ? 29.898 33.550 -44.325 1.00 36.38 385 GLU A O 1
ATOM 3116 N N . ASN A 1 386 ? 30.710 31.491 -44.790 1.00 32.31 386 ASN A N 1
ATOM 3117 C CA . ASN A 1 386 ? 31.523 31.650 -46.008 1.00 32.31 386 ASN A CA 1
ATOM 3118 C C . ASN A 1 386 ? 32.824 30.848 -45.870 1.00 32.31 386 ASN A C 1
ATOM 3120 O O . ASN A 1 386 ? 33.767 31.330 -45.250 1.00 32.31 386 ASN A O 1
ATOM 3124 N N . ALA A 1 387 ? 32.856 29.652 -46.475 1.00 34.06 387 ALA A N 1
ATOM 3125 C CA . ALA A 1 387 ? 34.014 29.019 -47.134 1.00 34.06 387 ALA A CA 1
ATOM 3126 C C . ALA A 1 387 ? 33.996 27.484 -47.008 1.00 34.06 387 ALA A C 1
ATOM 3128 O O . ALA A 1 387 ? 34.817 26.910 -46.305 1.00 34.06 387 ALA A O 1
ATOM 3129 N N . VAL A 1 388 ? 33.120 26.810 -47.761 1.00 32.41 388 VAL A N 1
ATOM 3130 C CA . VAL A 1 388 ? 33.445 25.494 -48.349 1.00 32.41 388 VAL A CA 1
ATOM 3131 C C . VAL A 1 388 ? 32.834 25.443 -49.753 1.00 32.41 388 VAL A C 1
ATOM 3133 O O . VAL A 1 388 ? 31.878 24.727 -50.032 1.00 32.41 388 VAL A O 1
ATOM 3136 N N . SER A 1 389 ? 33.369 26.271 -50.649 1.00 30.45 389 SER A N 1
ATOM 3137 C CA . SER A 1 389 ? 33.288 26.027 -52.089 1.00 30.45 389 SER A CA 1
ATOM 3138 C C . SER A 1 389 ? 34.582 25.345 -52.526 1.00 30.45 389 SER A C 1
ATOM 3140 O O . SER A 1 389 ? 35.659 25.835 -52.190 1.00 30.45 389 SER A O 1
ATOM 3142 N N . ASN A 1 390 ? 34.452 24.300 -53.342 1.00 34.28 390 ASN A N 1
ATOM 3143 C CA . ASN A 1 390 ? 35.508 23.596 -54.080 1.00 34.28 390 ASN A CA 1
ATOM 3144 C C . ASN A 1 390 ? 36.367 22.600 -53.295 1.00 34.28 390 ASN A C 1
ATOM 3146 O O . ASN A 1 390 ? 37.492 22.903 -52.925 1.00 34.28 390 ASN A O 1
ATOM 3150 N N . GLN A 1 391 ? 35.877 21.362 -53.195 1.00 30.44 391 GLN A N 1
ATOM 3151 C CA . GLN A 1 391 ? 36.667 20.144 -53.434 1.00 30.44 391 GLN A CA 1
ATOM 3152 C C . GLN A 1 391 ? 35.720 18.937 -53.411 1.00 30.44 391 GLN A C 1
ATOM 3154 O O . GLN A 1 391 ? 35.550 18.304 -52.383 1.00 30.44 391 GLN A O 1
ATOM 3159 N N . ASN A 1 392 ? 35.026 18.683 -54.527 1.00 30.52 392 ASN A N 1
ATOM 3160 C CA . ASN A 1 392 ? 34.396 17.389 -54.853 1.00 30.52 392 ASN A CA 1
ATOM 3161 C C . ASN A 1 392 ? 33.954 17.351 -56.330 1.00 30.52 392 ASN A C 1
ATOM 3163 O O . ASN A 1 392 ? 32.844 16.955 -56.669 1.00 30.52 392 ASN A O 1
ATOM 3167 N N . ALA A 1 393 ? 34.836 17.793 -57.227 1.00 35.19 393 ALA A N 1
ATOM 3168 C CA . ALA A 1 393 ? 34.629 17.687 -58.669 1.00 35.19 393 ALA A CA 1
ATOM 3169 C C . ALA A 1 393 ? 35.963 17.411 -59.373 1.00 35.19 393 ALA A C 1
ATOM 3171 O O . ALA A 1 393 ? 36.480 18.256 -60.093 1.00 35.19 393 ALA A O 1
ATOM 3172 N N . SER A 1 394 ? 36.543 16.235 -59.122 1.00 34.84 394 SER A N 1
ATOM 3173 C CA . SER A 1 394 ? 37.596 15.666 -59.977 1.00 34.84 394 SER A CA 1
ATOM 3174 C C . SER A 1 394 ? 37.844 14.185 -59.671 1.00 34.84 394 SER A C 1
ATOM 3176 O O . SER A 1 394 ? 38.958 13.817 -59.329 1.00 34.84 394 SER A O 1
ATOM 3178 N N . LEU A 1 395 ? 36.818 13.334 -59.768 1.00 36.56 395 LEU A N 1
ATOM 3179 C CA . LEU A 1 395 ? 36.970 11.870 -59.845 1.00 36.56 395 LEU A CA 1
ATOM 3180 C C . LEU A 1 395 ? 35.777 11.274 -60.619 1.00 36.56 395 LEU A C 1
ATOM 3182 O O . LEU A 1 395 ? 35.005 10.474 -60.107 1.00 36.56 395 LEU A O 1
ATOM 3186 N N . SER A 1 396 ? 35.608 11.723 -61.867 1.00 33.56 396 SER A N 1
ATOM 3187 C CA . SER A 1 396 ? 34.823 11.033 -62.903 1.00 33.56 396 SER A CA 1
ATOM 3188 C C . SER A 1 396 ? 35.098 11.662 -64.279 1.00 33.56 396 SER A C 1
ATOM 3190 O O . SER A 1 396 ? 34.364 12.557 -64.689 1.00 33.56 396 SER A O 1
ATOM 3192 N N . ALA A 1 397 ? 36.187 11.250 -64.942 1.00 34.59 397 ALA A N 1
ATOM 3193 C CA . ALA A 1 397 ? 36.349 11.180 -66.408 1.00 34.59 397 ALA A CA 1
ATOM 3194 C C . ALA A 1 397 ? 37.831 10.977 -66.781 1.00 34.59 397 ALA A C 1
ATOM 3196 O O . ALA A 1 397 ? 38.579 11.948 -66.902 1.00 34.59 397 ALA A O 1
ATOM 3197 N N . ASN A 1 398 ? 38.236 9.710 -66.900 1.00 35.69 398 ASN A N 1
ATOM 3198 C CA . ASN A 1 398 ? 38.987 9.101 -68.013 1.00 35.69 398 ASN A CA 1
ATOM 3199 C C . ASN A 1 398 ? 39.545 7.746 -67.590 1.00 35.69 398 ASN A C 1
ATOM 3201 O O . ASN A 1 398 ? 40.314 7.710 -66.604 1.00 35.69 398 ASN A O 1
#

Organism: NCBI:txid1122169

Sequence (398 aa):
MQADKKTWVVALIGVIVALIYVADAMLELESFIFVVFPVLVGLLFALSYDGKNNLQLLASSIFVALVLSVPFRVDGNATRQINPGIFYSILVYMVHCFHYAYHHNGSQWSFKYSLLFEAAWNTFFVLIIATLFMLASFQFVYYISLLLNSIENPLLFMILDQSRVIATLFMIILFFIGVAIAQSAIDELKGFRTVLLKSMNYCLPFLVFSVIVYFIFFWFSNNQSANVIVTAFLILIAISFLFLNLYYQDGKEEYRGMDWLTVILQAYKVLLLVMILIACYYAFGNLSLAFHQIIYLTIALFLGWVYAYSSFFSDEKAQQIIEDGNKGLAIVFIVAIYIALLPYSPVNFTVNKGKTPLSLWDGAEFILKFRLPPIEKPVDNAFGENAVSNQNASLSAN

pLDDT: mean 75.36, std 17.6, range [30.44, 97.75]

Foldseek 3Di:
DPQDPLLVVLLVLLLVLLVQVLVCVVVVVVVSCLVSQLSLLLSLLLSLDDDDPSPVSSVVSSVVSNLLSQLVPDDPPQPQPDPCVVLSVVLSLLVSLQSQQCVVVVNDNPGFLLSSVLSNQLVVVLQVQLVVQLVVLLVVLQVVLVVCVVVVNVVVSCCSNVDPSNNSSSSSSSSSSSSSVSSVCSVVSVVVVLVVLVVLQVCLVVLLVVLVVVVVVVVVDDDDQLLLLLLVLLVSLVSNLVSVLSCLNVDDPVPVPDPVVLLSQLVSLQVNLVSLVVNVCSCLVFAKEFPVRVLVSVLSNLLSVQSNVLSVDDSVVSSVSNSVSVVVSSVVSSVVSSLSSHSVPSCRDIRPPPGHHNDSCVNVVVVVPVVDDPPPDPPPDDDDDDDDDDDDPDDDDD

Secondary structure (DSSP, 8-state):
-PPPHHHHHHHHHHHHHHHHHHHHHHHT-HHHHHHHHHHHHHHHHHHTS-SS-HHHHHHHHHHHHHHHHGGG-S-TTS---S-HHHHHHHHHHHHHHHHHHHHHTTT-S---HHHHHHHHHHHHHHHHHHHHHHHHHHHHHHHHHHHHHHTT-HHHHHHHHH-HHHHHHHHHHHHHHHHHHHHHTHHHHHHHHHHHHHHHHHHHHHHHHHHHHHHHHHHH-S---HHHHHHHHHHHHHHHHHHHHHHHHS--GGGTT-HHHHHHHHHHHHHHHHHHHHHHHHHHHHSBEEHHHHHHHHHHHHHHHHHHHHTTS-HHHHHHHHHHHHHHHHHHHHHHHHHHH-TT-----EETBTBPBP-SSHHHHHHHHHHS----------S--------S--SS--